Protein 7PN0 (pdb70)

Radius of gyration: 26.35 Å; Cα contacts (8 Å, |Δi|>4): 1397; chains: 2; bounding box: 64×70×64 Å

InterPro domains:
  IPR000836 Phosphoribosyltransferase domain [cd06223] (155-274)
  IPR005946 Ribose-phosphate pyrophosphokinase [PF14572] (207-309)
  IPR005946 Ribose-phosphate pyrophosphokinase [PTHR10210] (5-309)
  IPR005946 Ribose-phosphate pyrophosphokinase [TIGR01251] (6-310)
  IPR029057 Phosphoribosyltransferase-like [G3DSA:3.40.50.2020] (8-302)
  IPR029057 Phosphoribosyltransferase-like [G3DSA:3.40.50.2020] (148-286)
  IPR029057 Phosphoribosyltransferase-like [SSF53271] (4-105)
  IPR029057 Phosphoribosyltransferase-like [SSF53271] (70-301)
  IPR029099 Ribose-phosphate pyrophosphokinase, N-terminal domain [PF13793] (6-121)
  IPR037515 Ribose-phosphate pyrophosphokinase, bacterial-type [MF_00583_B] (5-310)

Foldseek 3Di:
DAEAEEEDPFFVVLSQLLCVLLVHGHFDKDWDQPPVRDIDIGGPDQCACHAYEYEFECAPVRVVRLVSLLQVLLVCVVSHHNAYEYEYAHDPLLVLCDCPDPPDDSVLLVSLVSSVVSPHQEYEYELRQDPCSCVSHPHYYHYHYCLVLVLVVCVVPDDLVFEEEEDADPVQQVSSVLSCQQAVHHYKYFDWADDPVVDIGGPDIGDAQAQGEYEYEEQEDALCPSVQNVLRSSVVSHHNAYEYEHAYDNQDDNNQVSVVVGRHQAYEYEVSGPDDDHPRYHYRYCSNLVSVLSVCVVVVHDNVPSPDNHHD/DAEAEEEDPFFVVLSCLLCVLLVHGHFDKDWDADPVRDIDIGGPDQCACHQYEYEFECAPVRVVRLVRLLQVLLVCVVSHHNAYEYEHAHDPLLVLCDCPDPPDDSVLLVSLVSSVVSPHQEYEYEQRQDPCSCVSHPHYYHYFYCLVLLLVCCLPPHDQPQEEEEELDPVPCPSSVVSCVSSVHHYKYFHWDDPDPQAIGGPDIGDDQAQGAYEYEHAEQANCRSVLVVLVVSVVVHHNAYEYEHAYDNQDDNRLVSCLVGRHQAYEYEVSGPDDDHPRYHYRYCSSLVSVLSVCVVVVHDNVVGGD

Nearest PDB structures (foldseek):
  7pn0-assembly1_A  TM=1.003E+00  e=4.518E-67  Thermus thermophilus
  8dbe-assembly1_A  TM=9.455E-01  e=8.033E-38  Homo sapiens
  8dbo-assembly1_A  TM=9.461E-01  e=2.180E-37  Homo sapiens
  6asv-assembly1_C  TM=9.500E-01  e=1.625E-37  Escherichia coli O157:H7
  7xmu-assembly1_A  TM=9.457E-01  e=1.605E-36  Escherichia coli str. K-12 substr. MG1655

Solvent-accessible surface area: 26020 Å² total; per-residue (Å²): 194,74,16,46,2,10,8,5,105,8,3,130,95,4,0,54,37,0,0,114,62,29,69,55,108,19,18,133,32,37,29,84,113,97,122,101,89,86,28,67,18,110,29,66,118,93,3,157,88,0,5,0,0,0,0,0,0,2,12,86,72,32,104,34,9,22,95,4,0,25,42,1,0,84,30,0,72,70,42,37,10,30,65,0,0,0,0,0,0,9,8,23,55,0,128,38,1,38,69,110,41,58,192,73,58,23,28,0,17,71,1,0,27,64,0,42,123,16,14,5,41,38,2,0,2,1,10,5,70,10,56,18,0,20,1,0,13,130,28,72,8,29,71,8,35,4,52,20,39,6,1,76,9,0,26,101,81,18,70,44,165,44,3,0,0,0,0,8,66,11,57,22,1,142,78,0,4,9,6,4,150,17,5,65,21,70,34,0,5,0,45,27,68,81,82,60,113,110,107,6,131,50,159,40,64,40,40,134,0,144,38,52,1,0,0,10,8,39,9,15,8,27,55,5,23,50,12,18,32,0,0,52,0,0,66,106,24,34,5,122,25,0,18,2,2,0,1,2,2,15,13,48,76,53,0,45,106,89,3,67,189,10,71,1,111,14,0,0,4,3,19,0,3,48,72,92,168,13,139,49,29,109,66,20,73,0,4,77,33,0,4,62,0,0,103,54,15,41,141,72,90,48,23,50,71,31,89,63,149,71,164,100,194,77,19,47,2,10,9,1,100,8,3,137,98,4,0,60,37,0,0,115,62,32,66,56,109,20,22,135,33,43,36,69,119,97,122,103,90,84,27,67,18,106,27,64,123,94,3,155,92,0,4,0,0,0,1,1,0,2,13,84,71,31,104,33,13,20,94,3,0,26,43,1,0,85,32,0,72,70,39,36,12,28,64,0,0,0,0,0,0,8,9,24,55,0,82,36,4,57,82,109,46,73,192,76,59,22,29,0,18,72,2,0,26,64,0,41,122,15,16,5,46,40,2,0,2,1,10,4,59,11,40,17,0,17,0,0,12,135,29,73,8,18,27,2,26,4,53,53,32,4,4,95,13,0,48,112,110,15,94,50,164,63,2,1,0,0,0,6,56,5,56,32,33,120,62,1,43,40,2,5,208,132,26,69,26,72,56,1,13,0,11,25,71,116,100,48,106,54,80,2,136,42,65,17,42,4,20,102,2,113,40,45,3,0,0,3,5,28,6,17,9,19,14,4,1,16,10,23,46,2,0,102,21,0,69,161,38,35,6,137,28,2,22,1,1,0,1,3,2,13,9,46,68,54,0,50,114,55,3,60,183,9,70,1,102,13,0,0,3,4,18,0,2,44,60,87,170,22,137,46,26,108,62,24,73,0,4,77,32,0,4,67,0,0,105,51,13,46,149,68,108,55,14,26,85,70,43,85

Sequence (620 aa):
RPLLIIFSGQQSNRPLAQAIAEALGLPLGKSTTLRFANDNLFVRYEESLREGDVFIVQSFVPPVQDHLMELLMMVDAAKGASAARVTAVIPYFSYARSDKKDAPRISITARLIADLLQTAGADRVLTMTLHSPQVHGFFKIPVDHLSAEPVIANYFATRVDLENAVVVAPDAGDLKRASALARRLGLPLAFIDKERVSDTEVRVRMLVGEVEGKTALIVDDEISTAGSLVEAVEALMQAGAKEVYAAATHGVYVGPALDRIAKSPVKEVAATDTCPPKEGPKLRTLTVAPLFAEAIWRIHRGESVSSLFTLEHHRPLLIFSGQQSNRPLAQAIAEALGLPLGKSTTLRFANDNLFVRYEESLREGDVFIVQSFVPPVQDHLMELLMMVDAAKGASAARVTAVIPYFSYARSDKKDAPRISITARLIADLLQTAGADRVLTMTLHSPQVHGFFKIPVDHLSAEPVIANYFATRVDLENAVVVAPDAGDLKRASALARRLGLPLAFIDKERVSDTEVRVRMLVGEVEGKTALIVDDEISSTAGSLVEAVEALMQAGAKEVYAAATHGVYVGPALDRIAKSPVKEVAATDTCPPKEGPKLRTLTVAPLFAEAIWRIHRGESVSSLFT

Structure (mmCIF, N/CA/C/O backbone):
data_7PN0
#
_entry.id   7PN0
#
_cell.length_a   106.290
_cell.length_b   106.290
_cell.length_c   333.290
_cell.angle_alpha   90.000
_cell.angle_beta   90.000
_cell.angle_gamma   120.000
#
_symmetry.space_group_name_H-M   'H 3 2'
#
loop_
_entity.id
_entity.type
_entity.pdbx_description
1 polymer 'Ribose-phosphate pyrophosphokinase'
2 non-polymer "ADENOSINE-5'-DIPHOSPHATE"
3 non-polymer 'SULFATE ION'
4 water water
#
loop_
_atom_site.group_PDB
_atom_site.id
_atom_site.type_symbol
_atom_site.label_atom_id
_atom_site.label_alt_id
_atom_site.label_comp_id
_atom_site.label_asym_id
_atom_site.label_entity_id
_atom_site.label_seq_id
_atom_site.pdbx_PDB_ins_code
_atom_site.Cartn_x
_atom_site.Cartn_y
_atom_site.Cartn_z
_atom_site.occupancy
_atom_site.B_iso_or_equiv
_atom_site.auth_seq_id
_atom_site.auth_comp_id
_atom_site.auth_asym_id
_atom_site.auth_atom_id
_atom_site.pdbx_PDB_model_num
ATOM 1 N N . ARG A 1 1 ? -50.531 -24.313 -56.030 1.00 35.13 3 ARG A N 1
ATOM 2 C CA . ARG A 1 1 ? -49.886 -23.711 -54.836 1.00 33.09 3 ARG A CA 1
ATOM 3 C C . ARG A 1 1 ? -48.637 -22.969 -55.298 1.00 34.54 3 ARG A C 1
ATOM 4 O O . ARG A 1 1 ? -47.610 -23.590 -55.533 1.00 33.42 3 ARG A O 1
ATOM 12 N N . PRO A 1 2 ? -48.705 -21.633 -55.479 1.00 27.51 4 PRO A N 1
ATOM 13 C CA . PRO A 1 2 ? -47.526 -20.856 -55.826 1.00 27.20 4 PRO A CA 1
ATOM 14 C C . PRO A 1 2 ? -46.433 -20.944 -54.746 1.00 22.39 4 PRO A C 1
ATOM 15 O O . PRO A 1 2 ? -46.730 -20.948 -53.577 1.00 19.19 4 PRO A O 1
ATOM 19 N N . LEU A 1 3 ? -45.184 -20.943 -55.194 1.00 19.94 5 LEU A N 1
ATOM 20 C CA . LEU A 1 3 ? -44.016 -20.857 -54.307 1.00 19.01 5 LEU A CA 1
ATOM 21 C C . LEU A 1 3 ? -43.772 -19.377 -53.971 1.00 17.84 5 LEU A C 1
ATOM 22 O O . LEU A 1 3 ? -43.560 -18.581 -54.872 1.00 15.66 5 LEU A O 1
ATOM 27 N N . LEU A 1 4 ? -43.750 -19.011 -52.703 1.00 16.81 6 LEU A N 1
ATOM 28 C CA . LEU A 1 4 ? -43.647 -17.619 -52.246 1.00 15.76 6 LEU A CA 1
ATOM 29 C C . LEU A 1 4 ? -42.565 -17.523 -51.177 1.00 15.67 6 LEU A C 1
ATOM 30 O O . LEU A 1 4 ? -42.559 -18.324 -50.205 1.00 15.03 6 LEU A O 1
ATOM 35 N N A ILE A 1 5 ? -41.665 -16.559 -51.326 0.50 14.91 7 ILE A N 1
ATOM 36 N N B ILE A 1 5 ? -41.668 -16.555 -51.316 0.50 15.34 7 ILE A N 1
ATOM 37 C CA A ILE A 1 5 ? -40.545 -16.434 -50.369 0.50 15.43 7 ILE A CA 1
ATOM 38 C CA B ILE A 1 5 ? -40.535 -16.425 -50.374 0.50 16.23 7 ILE A CA 1
ATOM 39 C C A ILE A 1 5 ? -40.596 -15.031 -49.780 0.50 15.47 7 ILE A C 1
ATOM 40 C C B ILE A 1 5 ? -40.581 -15.027 -49.780 0.50 15.96 7 ILE A C 1
ATOM 41 O O A ILE A 1 5 ? -40.886 -14.073 -50.533 0.50 14.75 7 ILE A O 1
ATOM 42 O O B ILE A 1 5 ? -40.806 -14.064 -50.543 0.50 15.34 7 ILE A O 1
ATOM 51 N N . PHE A 1 6 ? -40.451 -14.956 -48.455 1.00 15.36 8 PHE A N 1
ATOM 52 C CA . PHE A 1 6 ? -40.411 -13.700 -47.674 1.00 13.64 8 PHE A CA 1
ATOM 53 C C . PHE A 1 6 ? -39.216 -13.712 -46.741 1.00 15.31 8 PHE A C 1
ATOM 54 O O . PHE A 1 6 ? -38.638 -14.779 -46.499 1.00 15.40 8 PHE A O 1
ATOM 62 N N . SER A 1 7 ? -38.903 -12.547 -46.169 1.00 14.82 9 SER A N 1
ATOM 63 C CA . SER A 1 7 ? -37.716 -12.341 -45.313 1.00 14.23 9 SER A CA 1
ATOM 64 C C . SER A 1 7 ? -38.157 -11.539 -44.102 1.00 14.63 9 SER A C 1
ATOM 65 O O . SER A 1 7 ? -38.989 -10.635 -44.253 1.00 14.84 9 SER A O 1
ATOM 68 N N . GLY A 1 8 ? -37.606 -11.868 -42.950 1.00 13.15 10 GLY A N 1
ATOM 69 C CA . GLY A 1 8 ? -37.563 -10.938 -41.820 1.00 14.19 10 GLY A CA 1
ATOM 70 C C . GLY A 1 8 ? -36.420 -9.959 -42.003 1.00 14.55 10 GLY A C 1
ATOM 71 O O . GLY A 1 8 ? -35.912 -9.869 -43.146 1.00 14.07 10 GLY A O 1
ATOM 72 N N A GLN A 1 9 ? -36.030 -9.245 -40.941 0.50 15.48 11 GLN A N 1
ATOM 73 N N B GLN A 1 9 ? -36.020 -9.251 -40.944 0.50 15.12 11 GLN A N 1
ATOM 74 C CA A GLN A 1 9 ? -35.007 -8.158 -41.010 0.50 15.90 11 GLN A CA 1
ATOM 75 C CA B GLN A 1 9 ? -34.999 -8.165 -41.037 0.50 15.27 11 GLN A CA 1
ATOM 76 C C A GLN A 1 9 ? -33.602 -8.737 -40.815 0.50 15.66 11 GLN A C 1
ATOM 77 C C B GLN A 1 9 ? -33.595 -8.741 -40.824 0.50 15.34 11 GLN A C 1
ATOM 78 O O A GLN A 1 9 ? -32.625 -8.034 -41.133 0.50 14.39 11 GLN A O 1
ATOM 79 O O B GLN A 1 9 ? -32.615 -8.044 -41.151 0.50 14.16 11 GLN A O 1
ATOM 90 N N . SER A 1 10 ? -33.480 -9.988 -40.381 1.00 14.82 12 SER A N 1
ATOM 91 C CA . SER A 1 10 ? -32.176 -10.577 -40.001 1.00 14.87 12 SER A CA 1
ATOM 92 C C . SER A 1 10 ? -31.222 -10.680 -41.216 1.00 14.23 12 SER A C 1
ATOM 93 O O . SER A 1 10 ? -30.043 -10.374 -41.032 1.00 15.32 12 SER A O 1
ATOM 96 N N . ASN A 1 11 ? -31.657 -11.206 -42.350 1.00 13.17 13 ASN A N 1
ATOM 97 C CA . ASN A 1 11 ? -30.749 -11.538 -43.475 1.00 14.96 13 ASN A CA 1
ATOM 98 C C . ASN A 1 11 ? -31.468 -11.371 -44.813 1.00 15.34 13 ASN A C 1
ATOM 99 O O . ASN A 1 11 ? -31.607 -12.327 -45.598 1.00 15.68 13 ASN A O 1
ATOM 104 N N . ARG A 1 12 ? -31.965 -10.165 -45.053 1.00 16.53 14 ARG A N 1
ATOM 105 C CA . ARG A 1 12 ? -32.710 -9.869 -46.291 1.00 17.80 14 ARG A CA 1
ATOM 106 C C . ARG A 1 12 ? -31.822 -10.143 -47.510 1.00 16.68 14 ARG A C 1
ATOM 107 O O . ARG A 1 12 ? -32.275 -10.717 -48.476 1.00 16.31 14 ARG A O 1
ATOM 115 N N . PRO A 1 13 ? -30.516 -9.833 -47.492 1.00 17.13 15 PRO A N 1
ATOM 116 C CA . PRO A 1 13 ? -29.650 -10.157 -48.631 1.00 17.35 15 PRO A CA 1
ATOM 117 C C . PRO A 1 13 ? -29.600 -11.654 -48.973 1.00 18.22 15 PRO A C 1
ATOM 118 O O . PRO A 1 13 ? -29.653 -11.996 -50.166 1.00 16.97 15 PRO A O 1
ATOM 122 N N . LEU A 1 14 ? -29.543 -12.542 -47.970 1.00 15.42 16 LEU A N 1
ATOM 123 C CA . LEU A 1 14 ? -29.612 -13.995 -48.237 1.00 14.89 16 LEU A CA 1
ATOM 124 C C . LEU A 1 14 ? -30.984 -14.334 -48.806 1.00 14.10 16 LEU A C 1
ATOM 125 O O . LEU A 1 14 ? -31.031 -15.110 -49.766 1.00 14.91 16 LEU A O 1
ATOM 130 N N . ALA A 1 15 ? -32.062 -13.820 -48.214 1.00 14.44 17 ALA A N 1
ATOM 131 C CA . ALA A 1 15 ? -33.443 -14.124 -48.674 1.00 15.33 17 ALA A CA 1
ATOM 132 C C . ALA A 1 15 ? -33.579 -13.689 -50.138 1.00 16.90 17 ALA A C 1
ATOM 133 O O . ALA A 1 15 ? -34.146 -14.430 -50.949 1.00 16.86 17 ALA A O 1
ATOM 135 N N . GLN A 1 16 ? -33.069 -12.506 -50.438 1.00 17.84 18 GLN A N 1
ATOM 136 C CA . GLN A 1 16 ? -33.122 -11.921 -51.795 1.00 20.31 18 GLN A CA 1
ATOM 137 C C . GLN A 1 16 ? -32.342 -12.816 -52.756 1.00 19.34 18 GLN A C 1
ATOM 138 O O . GLN A 1 16 ? -32.854 -13.090 -53.848 1.00 17.06 18 GLN A O 1
ATOM 144 N N . ALA A 1 17 ? -31.179 -13.316 -52.347 1.00 18.64 19 ALA A N 1
ATOM 145 C CA . ALA A 1 17 ? -30.327 -14.148 -53.226 1.00 20.85 19 ALA A CA 1
ATOM 146 C C . ALA A 1 17 ? -31.012 -15.510 -53.461 1.00 19.53 19 ALA A C 1
ATOM 147 O O . ALA A 1 17 ? -30.967 -16.046 -54.576 1.00 18.84 19 ALA A O 1
ATOM 149 N N . ILE A 1 18 ? -31.637 -16.062 -52.423 1.00 19.17 20 ILE A N 1
ATOM 150 C CA . ILE A 1 18 ? -32.430 -17.310 -52.549 1.00 16.74 20 ILE A CA 1
ATOM 151 C C . ILE A 1 18 ? -33.555 -17.098 -53.576 1.00 16.21 20 ILE A C 1
ATOM 152 O O . ILE A 1 18 ? -33.676 -17.948 -54.482 1.00 18.36 20 ILE A O 1
ATOM 157 N N . ALA A 1 19 ? -34.387 -16.059 -53.434 1.00 16.05 21 ALA A N 1
ATOM 158 C CA . ALA A 1 19 ? -35.498 -15.776 -54.373 1.00 16.33 21 ALA A CA 1
ATOM 159 C C . ALA A 1 19 ? -34.956 -15.668 -55.814 1.00 19.23 21 ALA A C 1
ATOM 160 O O . ALA A 1 19 ? -35.540 -16.251 -56.733 1.00 17.44 21 ALA A O 1
ATOM 162 N N . GLU A 1 20 ? -33.890 -14.890 -55.986 1.00 22.40 22 GLU A N 1
ATOM 163 C CA . GLU A 1 20 ? -33.271 -14.637 -57.313 1.00 24.31 22 GLU A CA 1
ATOM 164 C C . GLU A 1 20 ? -32.809 -15.966 -57.911 1.00 21.82 22 GLU A C 1
ATOM 165 O O . GLU A 1 20 ? -33.152 -16.195 -59.082 1.00 19.90 22 GL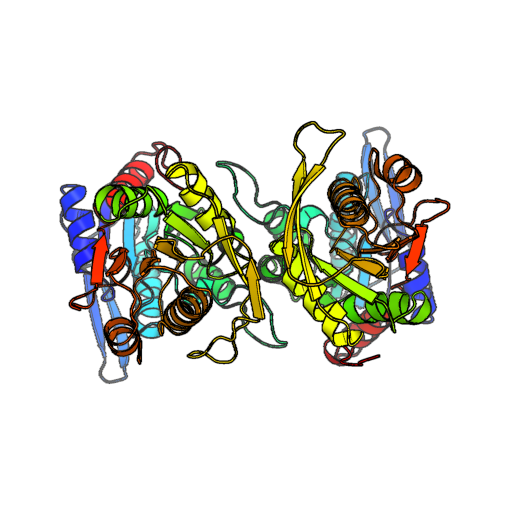U A O 1
ATOM 171 N N . ALA A 1 21 ? -32.200 -16.858 -57.116 1.00 20.31 23 ALA A N 1
ATOM 172 C CA . ALA A 1 21 ? -31.713 -18.176 -57.554 1.00 19.84 23 ALA A CA 1
ATOM 173 C C . ALA A 1 21 ? -32.918 -19.038 -57.942 1.00 23.44 23 ALA A C 1
ATOM 174 O O . ALA A 1 21 ? -32.745 -19.872 -58.815 1.00 21.24 23 ALA A O 1
ATOM 176 N N . LEU A 1 22 ? -34.114 -18.791 -57.384 1.00 22.47 24 LEU A N 1
ATOM 177 C CA . LEU A 1 22 ? -35.355 -19.540 -57.772 1.00 22.15 24 LEU A CA 1
ATOM 178 C C . LEU A 1 22 ? -35.995 -18.876 -59.008 1.00 23.95 24 LEU A C 1
ATOM 179 O O . LEU A 1 22 ? -36.984 -19.383 -59.462 1.00 23.27 24 LEU A O 1
ATOM 184 N N . GLY A 1 23 ? -35.515 -17.712 -59.458 1.00 23.55 25 GLY A N 1
ATOM 185 C CA . GLY A 1 23 ? -36.129 -16.925 -60.543 1.00 25.11 25 GLY A CA 1
ATOM 186 C C . GLY A 1 23 ? -37.414 -16.256 -60.087 1.00 26.30 25 GLY A C 1
ATOM 187 O O . GLY A 1 23 ? -38.302 -16.025 -60.938 1.00 26.14 25 GLY A O 1
ATOM 188 N N . LEU A 1 24 ? -37.512 -15.927 -58.796 1.00 21.87 26 LEU A N 1
ATOM 189 C CA . LEU A 1 24 ? -38.758 -15.408 -58.172 1.00 22.13 26 LEU A CA 1
ATOM 190 C C . LEU A 1 24 ? -38.451 -14.081 -57.517 1.00 21.53 26 LEU A C 1
ATOM 191 O O . LEU A 1 24 ? -37.329 -13.832 -57.127 1.00 21.34 26 LEU A O 1
ATOM 196 N N . PRO A 1 25 ? -39.428 -13.177 -57.374 1.00 20.74 27 PRO A N 1
ATOM 197 C CA . PRO A 1 25 ? -39.198 -11.960 -56.618 1.00 23.11 27 PRO A CA 1
ATOM 198 C C . PRO A 1 25 ? -39.235 -12.305 -55.122 1.00 21.07 27 PRO A C 1
ATOM 199 O O . PRO A 1 25 ? -39.799 -13.321 -54.750 1.00 21.35 27 PRO A O 1
ATOM 203 N N . LEU A 1 26 ? -38.580 -11.511 -54.293 1.00 19.77 28 LEU A N 1
ATOM 204 C CA . LEU A 1 26 ? -38.768 -11.590 -52.827 1.00 19.12 28 LEU A CA 1
ATOM 205 C C . LEU A 1 26 ? -40.133 -11.004 -52.493 1.00 18.41 28 LEU A C 1
ATOM 206 O O . LEU A 1 26 ? -40.421 -9.828 -52.876 1.00 17.10 28 LEU A O 1
ATOM 211 N N . GLY A 1 27 ? -41.004 -11.806 -51.893 1.00 17.35 29 GLY A N 1
ATOM 212 C CA . GLY A 1 27 ? -42.342 -11.357 -51.498 1.00 18.69 29 GLY A CA 1
ATOM 213 C C . GLY A 1 27 ? -42.294 -10.077 -50.685 1.00 18.78 29 GLY A C 1
ATOM 214 O O . GLY A 1 27 ? -41.318 -9.859 -49.968 1.00 19.16 29 GLY A O 1
ATOM 215 N N . LYS A 1 28 ? -43.322 -9.233 -50.791 1.00 18.75 30 LYS A N 1
ATOM 216 C CA . LYS A 1 28 ? -43.371 -7.926 -50.102 1.00 20.87 30 LYS A CA 1
ATOM 217 C C . LYS A 1 28 ? -43.997 -8.116 -48.717 1.00 18.08 30 LYS A C 1
ATOM 218 O O . LYS A 1 28 ? -45.184 -8.531 -48.617 1.00 18.45 30 LYS A O 1
ATOM 224 N N . SER A 1 29 ? -43.242 -7.831 -47.670 1.00 18.71 31 SER A N 1
ATOM 225 C CA . SER A 1 29 ? -43.806 -7.798 -46.295 1.00 18.10 31 SER A CA 1
ATOM 226 C C . SER A 1 29 ? -43.181 -6.651 -45.531 1.00 20.62 31 SER A C 1
ATOM 227 O O . SER A 1 29 ? -41.987 -6.377 -45.777 1.00 19.47 31 SER A O 1
ATOM 230 N N . THR A 1 30 ? -43.938 -6.024 -44.636 1.00 17.34 32 THR A N 1
ATOM 231 C CA . THR A 1 30 ? -43.349 -4.951 -43.805 1.00 21.18 32 THR A CA 1
ATOM 232 C C . THR A 1 30 ? -43.357 -5.366 -42.346 1.00 19.53 32 THR A C 1
ATOM 233 O O . THR A 1 30 ? -44.319 -6.049 -41.871 1.00 17.40 32 THR A O 1
ATOM 237 N N . THR A 1 31 ? -42.258 -5.013 -41.701 1.00 17.18 33 THR A N 1
ATOM 238 C CA . THR A 1 31 ? -42.114 -5.114 -40.251 1.00 18.22 33 THR A CA 1
ATOM 239 C C . THR A 1 31 ? -41.828 -3.704 -39.723 1.00 19.46 33 THR A C 1
ATOM 240 O O . THR A 1 31 ? -40.911 -3.047 -40.265 1.00 21.09 33 THR A O 1
ATOM 244 N N . LEU A 1 32 ? -42.653 -3.253 -38.798 1.00 22.41 3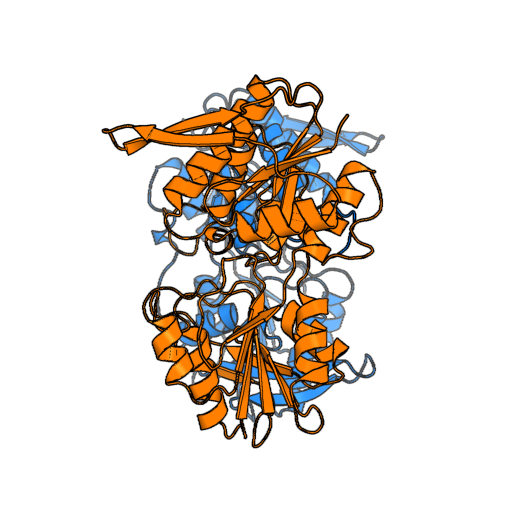4 LEU A N 1
ATOM 245 C CA . LEU A 1 32 ? -42.578 -1.934 -38.109 1.00 22.00 34 LEU A CA 1
ATOM 246 C C . LEU A 1 32 ? -42.259 -2.250 -36.654 1.00 20.75 34 LEU A C 1
ATOM 247 O O . LEU A 1 32 ? -42.744 -3.268 -36.127 1.00 18.43 34 LEU A O 1
ATOM 252 N N . ARG A 1 33 ? -41.613 -1.303 -35.985 1.00 20.13 35 ARG A N 1
ATOM 253 C CA . ARG A 1 33 ? -41.469 -1.276 -34.536 1.00 20.16 35 ARG A CA 1
ATOM 254 C C . ARG A 1 33 ? -42.166 0.008 -34.076 1.00 19.39 35 ARG A C 1
ATOM 255 O O . ARG A 1 33 ? -41.747 1.086 -34.486 1.00 18.25 35 ARG A O 1
ATOM 263 N N . PHE A 1 34 ? -43.206 -0.089 -33.268 1.00 17.97 36 PHE A N 1
ATOM 264 C CA . PHE A 1 34 ? -43.909 1.096 -32.699 1.00 18.17 36 PHE A CA 1
ATOM 265 C C . PHE A 1 34 ? -42.979 1.737 -31.663 1.00 17.70 36 PHE A C 1
ATOM 266 O O . PHE A 1 34 ? -41.926 1.142 -31.315 1.00 17.88 36 PHE A O 1
ATOM 274 N N . ALA A 1 35 ? -43.317 2.937 -31.192 1.00 17.41 37 ALA A N 1
ATOM 275 C CA . ALA A 1 35 ? -42.490 3.690 -30.226 1.00 17.74 37 ALA A CA 1
ATOM 276 C C . ALA A 1 35 ? -42.333 2.854 -28.947 1.00 17.58 37 ALA A C 1
ATOM 277 O O . ALA A 1 35 ? -41.335 3.024 -28.252 1.00 15.84 37 ALA A O 1
ATOM 279 N N . ASN A 1 36 ? -43.318 2.009 -28.623 1.00 14.63 38 ASN A N 1
ATOM 280 C CA . ASN A 1 36 ? -43.328 1.162 -27.403 1.00 14.99 38 ASN A CA 1
ATOM 281 C C . ASN A 1 36 ? -42.507 -0.129 -27.600 1.00 15.27 38 ASN A C 1
ATOM 282 O O . ASN A 1 36 ? -42.617 -1.018 -26.740 1.00 13.93 38 ASN A O 1
ATOM 287 N N . ASP A 1 37 ? -41.784 -0.260 -28.717 1.00 16.39 39 ASP A N 1
ATOM 288 C CA . ASP A 1 37 ? -40.860 -1.384 -29.045 1.00 15.91 39 ASP A CA 1
ATOM 289 C C . ASP A 1 37 ? -41.659 -2.651 -29.377 1.00 14.02 39 ASP A C 1
ATOM 290 O O . ASP A 1 37 ? -41.047 -3.723 -29.396 1.00 14.97 39 ASP A O 1
ATOM 295 N N . ASN A 1 38 ? -42.967 -2.548 -29.563 1.00 13.22 40 ASN A N 1
ATOM 296 C CA . ASN A 1 38 ? -43.786 -3.675 -30.045 1.00 13.22 40 ASN A CA 1
ATOM 297 C C . ASN A 1 38 ? -43.607 -3.783 -31.548 1.00 14.52 40 ASN A C 1
ATOM 298 O O . ASN A 1 38 ? -43.514 -2.735 -32.259 1.00 14.68 40 ASN A O 1
ATOM 303 N N . LEU A 1 39 ? -43.691 -5.007 -32.037 1.00 13.51 41 LEU A N 1
ATOM 304 C CA . LEU A 1 39 ? -43.535 -5.318 -33.465 1.00 14.58 41 LEU A CA 1
ATOM 305 C C . LEU A 1 39 ? -44.907 -5.442 -34.139 1.00 13.19 41 LEU A C 1
ATOM 306 O O . LEU A 1 39 ? -45.934 -5.678 -33.458 1.00 14.00 41 LEU A O 1
ATOM 311 N N . PHE A 1 40 ? -44.863 -5.264 -35.438 1.00 13.38 42 PHE A N 1
ATOM 312 C CA . PHE A 1 40 ? -46.019 -5.342 -36.358 1.00 14.19 42 PHE A CA 1
ATOM 313 C C . PHE A 1 40 ? -45.526 -5.907 -37.678 1.00 13.82 42 PHE A C 1
ATOM 314 O O . PHE A 1 40 ? -44.563 -5.372 -38.250 1.00 15.82 42 PHE A O 1
ATOM 322 N N . VAL A 1 41 ? -46.189 -6.944 -38.188 1.00 13.58 43 VAL A N 1
ATOM 323 C CA . VAL A 1 41 ? -45.850 -7.527 -39.513 1.00 13.14 43 VAL A CA 1
ATOM 324 C C . VAL A 1 41 ? -47.086 -7.421 -40.406 1.00 13.49 43 VAL A C 1
ATOM 325 O O . VAL A 1 41 ? -48.226 -7.451 -39.890 1.00 13.43 43 VAL A O 1
ATOM 329 N N . ARG A 1 42 ? -46.883 -7.326 -41.713 1.00 14.72 44 ARG A N 1
ATOM 330 C CA . ARG A 1 42 ? -47.993 -7.295 -42.681 1.00 15.72 44 ARG A CA 1
ATOM 331 C C . ARG A 1 42 ? -47.492 -7.775 -44.046 1.00 14.90 44 ARG A C 1
ATOM 332 O O . ARG A 1 42 ? -46.534 -7.235 -44.546 1.00 15.96 44 ARG A O 1
ATOM 340 N N . TYR A 1 43 ? -48.204 -8.715 -44.664 1.00 14.46 45 TYR A N 1
ATOM 341 C CA . TYR A 1 43 ? -47.949 -9.135 -46.062 1.00 14.58 45 TYR A CA 1
ATOM 342 C C . TYR A 1 43 ? -48.752 -8.203 -46.967 1.00 14.67 45 TYR A C 1
ATOM 343 O O . TYR A 1 43 ? -49.964 -8.011 -46.766 1.00 14.10 45 TYR A O 1
ATOM 352 N N . GLU A 1 44 ? -48.059 -7.585 -47.896 1.00 16.77 46 GLU A N 1
ATOM 353 C CA . GLU A 1 44 ? -48.647 -6.500 -48.726 1.00 18.85 46 GLU A CA 1
ATOM 354 C C . GLU A 1 44 ? -49.573 -7.089 -49.778 1.00 20.27 46 GLU A C 1
ATOM 355 O O . GLU A 1 44 ? -50.511 -6.344 -50.214 1.00 22.74 46 GLU A O 1
ATOM 361 N N . GLU A 1 45 ? -49.353 -8.345 -50.162 1.00 19.25 47 GLU A N 1
ATOM 362 C CA . GLU A 1 45 ? -50.200 -9.017 -51.182 1.00 21.73 47 GLU A CA 1
ATOM 363 C C . GLU A 1 45 ? -50.651 -10.393 -50.695 1.00 20.56 47 GLU A C 1
ATOM 364 O O . GLU A 1 45 ? -50.094 -10.918 -49.724 1.00 15.14 47 GLU A O 1
ATOM 370 N N . SER A 1 46 ? -51.648 -10.951 -51.377 1.00 19.71 48 SER A N 1
ATOM 371 C CA . SER A 1 46 ? -52.232 -12.272 -51.005 1.00 17.49 48 SER A CA 1
ATOM 372 C C . SER A 1 46 ? -51.142 -13.332 -51.072 1.00 18.54 48 SER A C 1
ATOM 373 O O . SER A 1 46 ? -50.330 -13.273 -51.970 1.00 16.25 48 SER A O 1
ATOM 376 N N . LEU A 1 47 ? -51.098 -14.239 -50.091 1.00 17.61 49 LEU A N 1
ATOM 377 C CA . LEU A 1 47 ? -50.287 -15.481 -50.203 1.00 17.35 49 LEU A CA 1
ATOM 378 C C . LEU A 1 47 ? -51.206 -16.689 -50.029 1.00 15.37 49 LEU A C 1
ATOM 379 O O . LEU A 1 47 ? -50.724 -17.770 -49.673 1.00 17.65 49 LEU A O 1
ATOM 384 N N . ARG A 1 48 ? -52.517 -16.488 -50.244 1.00 14.14 50 ARG A N 1
ATOM 385 C CA . ARG A 1 48 ? -53.565 -17.517 -50.075 1.00 14.20 50 ARG A CA 1
ATOM 386 C C . ARG A 1 48 ? -53.218 -18.768 -50.887 1.00 15.05 50 ARG A C 1
ATOM 387 O O . ARG A 1 48 ? -52.903 -18.637 -52.087 1.00 14.69 50 ARG A O 1
ATOM 395 N N . GLU A 1 49 ? -53.256 -19.937 -50.238 1.00 15.30 51 GLU A N 1
ATOM 396 C CA . GLU A 1 49 ? -52.960 -21.282 -50.800 1.00 15.56 51 GLU A CA 1
ATOM 397 C C . GLU A 1 49 ? -51.536 -21.307 -51.349 1.00 16.54 51 GLU A C 1
ATOM 398 O O . GLU A 1 49 ? -51.214 -22.223 -52.149 1.00 15.87 51 GLU A O 1
ATOM 404 N N . GLY A 1 50 ? -50.679 -20.442 -50.799 1.00 16.37 52 GLY A N 1
ATOM 405 C CA . GLY A 1 50 ? -49.251 -20.392 -51.170 1.00 16.20 52 GLY A CA 1
ATOM 406 C C . GLY A 1 50 ? -48.442 -21.408 -50.401 1.00 14.80 52 GLY A C 1
ATOM 407 O O . GLY A 1 50 ? -48.870 -21.809 -49.307 1.00 13.72 52 GLY A O 1
ATOM 408 N N . ASP A 1 51 ? -47.325 -21.842 -50.991 1.00 13.83 53 ASP A N 1
ATOM 409 C CA . ASP A 1 51 ? -46.261 -22.606 -50.316 1.00 14.02 53 ASP A CA 1
ATOM 410 C C . ASP A 1 51 ? -45.235 -21.582 -49.884 1.00 13.97 53 ASP A C 1
ATOM 411 O O . ASP A 1 51 ? -44.464 -21.063 -50.762 1.00 14.75 53 ASP A O 1
ATOM 416 N N . VAL A 1 52 ? -45.355 -21.159 -48.633 1.00 13.27 54 VAL A N 1
ATOM 417 C CA . VAL A 1 52 ? -44.656 -19.949 -48.184 1.00 13.72 54 VAL A CA 1
ATOM 418 C C . VAL A 1 52 ? -43.460 -20.337 -47.332 1.00 13.34 54 VAL A C 1
ATOM 419 O O . VAL A 1 52 ? -43.541 -21.232 -46.466 1.00 15.20 54 VAL A O 1
ATOM 423 N N . PHE A 1 53 ? -42.350 -19.687 -47.627 1.00 14.00 55 PHE A N 1
ATOM 424 C CA . PHE A 1 53 ? -41.024 -19.906 -47.023 1.00 13.24 55 PHE A CA 1
ATOM 425 C C . PHE A 1 53 ? -40.581 -18.570 -46.437 1.00 14.12 55 PHE A C 1
ATOM 426 O O . PHE A 1 53 ? -40.476 -17.515 -47.145 1.00 14.83 55 PHE A O 1
ATOM 434 N N . ILE A 1 54 ? -40.276 -18.570 -45.157 1.00 13.38 56 ILE A N 1
ATOM 435 C CA . ILE A 1 54 ? -39.955 -17.283 -44.485 1.00 12.29 56 ILE A CA 1
ATOM 436 C C . ILE A 1 54 ? -38.544 -17.430 -43.987 1.00 12.66 56 ILE A C 1
ATOM 437 O O . ILE A 1 54 ? -38.310 -18.344 -43.190 1.00 11.45 56 ILE A O 1
ATOM 442 N N . VAL A 1 55 ? -37.654 -16.555 -44.440 1.00 12.44 57 VAL A N 1
ATOM 443 C CA . VAL A 1 55 ? -36.213 -16.606 -44.059 1.00 12.95 57 VAL A CA 1
ATOM 444 C C . VAL A 1 55 ? -35.941 -15.722 -42.830 1.00 12.83 57 VAL A C 1
ATOM 445 O O . VAL A 1 55 ? -36.127 -14.481 -42.852 1.00 11.67 57 VAL A O 1
ATOM 449 N N . GLN A 1 56 ? -35.329 -16.305 -41.816 1.00 12.60 58 GLN A N 1
ATOM 450 C CA . GLN A 1 56 ? -34.860 -15.528 -40.630 1.00 12.25 58 GLN A CA 1
ATOM 451 C C . GLN A 1 56 ? -33.736 -16.282 -39.946 1.00 12.72 58 GLN A C 1
ATOM 452 O O . GLN A 1 56 ? -33.936 -17.459 -39.612 1.00 11.87 58 GLN A O 1
ATOM 458 N N . SER A 1 57 ? -32.582 -15.624 -39.749 1.00 12.93 59 SER A N 1
ATOM 459 C CA . SER A 1 57 ? -31.465 -16.164 -38.938 1.00 13.22 59 SER A CA 1
ATOM 460 C C . SER A 1 57 ? -31.515 -15.531 -37.552 1.00 13.87 59 SER A C 1
ATOM 461 O O . SER A 1 57 ? -31.998 -14.383 -37.409 1.00 13.86 59 SER A O 1
ATOM 464 N N . PHE A 1 58 ? -31.014 -16.261 -36.550 1.00 14.18 60 PHE A N 1
ATOM 465 C CA . PHE A 1 58 ? -31.005 -15.841 -35.135 1.00 14.28 60 PHE A CA 1
ATOM 466 C C . PHE A 1 58 ? -29.735 -15.038 -34.871 1.00 13.51 60 PHE A C 1
ATOM 467 O O . PHE A 1 58 ? -28.834 -15.525 -34.194 1.00 15.58 60 PHE A O 1
ATOM 475 N N . VAL A 1 59 ? -29.691 -13.823 -35.412 1.00 13.97 61 VAL A N 1
ATOM 476 C CA . VAL A 1 59 ? -28.570 -12.854 -35.253 1.00 14.04 61 VAL A CA 1
ATOM 477 C C . VAL A 1 59 ? -29.089 -11.615 -34.530 1.00 14.96 61 VAL A C 1
ATOM 478 O O . VAL A 1 59 ? -30.307 -11.370 -34.454 1.00 14.45 61 VAL A O 1
ATOM 482 N N . PRO A 1 60 ? -28.188 -10.807 -33.925 1.00 15.33 62 PRO A N 1
ATOM 483 C CA . PRO A 1 60 ? -28.642 -9.671 -33.122 1.00 17.21 62 PRO A CA 1
ATOM 484 C C . PRO A 1 60 ? -29.381 -8.672 -33.996 1.00 17.78 62 PRO A C 1
ATOM 485 O O . PRO A 1 60 ? -28.936 -8.437 -35.097 1.00 16.50 62 PRO A O 1
ATOM 489 N N . PRO A 1 61 ? -30.505 -8.060 -33.538 1.00 18.00 63 PRO A N 1
ATOM 490 C CA . PRO A 1 61 ? -31.156 -8.380 -32.243 1.00 18.01 63 PRO A CA 1
ATOM 491 C C . PRO A 1 61 ? -31.976 -9.688 -32.280 1.00 15.31 63 PRO A C 1
ATOM 492 O O . PRO A 1 61 ? -32.926 -9.806 -33.033 1.00 14.97 63 PRO A O 1
ATOM 496 N N . VAL A 1 62 ? -31.547 -10.679 -31.515 1.00 14.24 64 VAL A N 1
ATOM 497 C CA . VAL A 1 62 ? -32.041 -12.072 -31.659 1.00 14.35 64 VAL A CA 1
ATOM 498 C C . VAL A 1 62 ? -33.522 -12.176 -31.271 1.00 12.58 64 VAL A C 1
ATOM 499 O O . VAL A 1 62 ? -34.299 -12.764 -32.047 1.00 13.68 64 VAL A O 1
ATOM 503 N N . GLN A 1 63 ? -33.941 -11.570 -30.188 1.00 11.73 65 GLN A N 1
ATOM 504 C CA . GLN A 1 63 ? -35.324 -11.793 -29.710 1.00 12.77 65 GLN A CA 1
ATOM 505 C C . GLN A 1 63 ? -36.295 -11.057 -30.623 1.00 12.63 65 GLN A C 1
ATOM 506 O O . GLN A 1 63 ? -37.392 -11.556 -30.846 1.00 12.73 65 GLN A O 1
ATOM 512 N N . ASP A 1 64 ? -35.921 -9.909 -31.160 1.00 12.76 66 ASP A N 1
ATOM 513 C CA . ASP A 1 64 ? -36.769 -9.225 -32.151 1.00 12.48 66 ASP A CA 1
ATOM 514 C C . ASP A 1 64 ? -36.862 -10.112 -33.387 1.00 12.34 66 ASP A C 1
ATOM 515 O O . ASP A 1 64 ? -37.938 -10.196 -33.974 1.00 12.28 66 ASP A O 1
ATOM 520 N N . HIS A 1 65 ? -35.778 -10.788 -33.782 1.00 12.55 67 HIS A N 1
ATOM 521 C CA . HIS A 1 65 ? -35.820 -11.628 -34.997 1.00 13.30 67 HIS A CA 1
ATOM 522 C C . HIS A 1 65 ? -36.659 -12.891 -34.732 1.00 12.66 67 HIS A C 1
ATOM 523 O O . HIS A 1 65 ? -37.384 -13.319 -35.634 1.00 10.93 67 HIS A O 1
ATOM 530 N N . LEU A 1 66 ? -36.539 -13.487 -33.543 1.00 12.84 68 LEU A N 1
ATOM 531 C CA . LEU A 1 66 ? -37.383 -14.646 -33.136 1.00 12.72 68 LEU A CA 1
ATOM 532 C C . LEU A 1 66 ? -38.856 -14.225 -33.186 1.00 12.68 68 LEU A C 1
ATOM 533 O O . LEU A 1 66 ? -39.650 -14.930 -33.801 1.00 11.06 68 LEU A O 1
ATOM 538 N N . MET A 1 67 ? -39.210 -13.110 -32.550 1.00 11.52 69 MET A N 1
ATOM 539 C CA . MET A 1 67 ? -40.631 -12.677 -32.495 1.00 12.80 69 MET A CA 1
ATOM 540 C C . MET A 1 67 ? -41.115 -12.339 -33.911 1.00 12.66 69 MET A C 1
ATOM 541 O O . MET A 1 67 ? -42.233 -12.712 -34.269 1.00 12.09 69 MET A O 1
ATOM 546 N N . GLU A 1 68 ? -40.319 -11.605 -34.704 1.00 13.01 70 GLU A N 1
ATOM 547 C CA . GLU A 1 68 ? -40.694 -11.296 -36.108 1.00 12.93 70 GLU A CA 1
ATOM 548 C C . GLU A 1 68 ? -41.012 -12.601 -36.841 1.00 12.06 70 GLU A C 1
ATOM 549 O O . GLU A 1 68 ? -42.008 -12.638 -37.607 1.00 11.87 70 GLU A O 1
ATOM 555 N N . LEU A 1 69 ? -40.165 -13.627 -36.717 1.00 12.45 71 LEU A N 1
ATOM 556 C CA . LEU A 1 69 ? -40.392 -14.933 -37.384 1.00 12.07 71 LEU A CA 1
ATOM 557 C C . LEU A 1 69 ? -41.715 -15.536 -36.881 1.00 12.18 71 LEU A C 1
ATOM 558 O O . LEU A 1 69 ? -42.528 -15.986 -37.756 1.00 12.74 71 LEU A O 1
ATOM 563 N N . LEU A 1 70 ? -41.911 -15.637 -35.561 1.00 12.43 72 LEU A N 1
ATOM 564 C CA . LEU A 1 70 ? -43.165 -16.201 -34.976 1.00 12.28 72 LEU A CA 1
ATOM 565 C C . LEU A 1 70 ? -44.376 -15.445 -35.556 1.00 12.74 72 LEU A C 1
ATOM 566 O O . LEU A 1 70 ? -45.364 -16.087 -36.011 1.00 11.59 72 LEU A O 1
ATOM 571 N N . MET A 1 71 ? -44.319 -14.105 -35.564 1.00 12.54 73 MET A N 1
ATOM 572 C CA . MET A 1 71 ? -45.434 -13.259 -36.069 1.00 11.66 73 MET A CA 1
ATOM 573 C C . MET A 1 71 ? -45.624 -13.432 -37.597 1.00 11.64 73 MET A C 1
ATOM 574 O O . MET A 1 71 ? -46.765 -13.510 -38.043 1.00 11.27 73 MET A O 1
ATOM 579 N N . MET A 1 72 ? -44.555 -13.575 -38.390 1.00 11.41 74 MET A N 1
ATOM 580 C CA . MET A 1 72 ? -44.699 -13.786 -39.864 1.00 11.84 74 MET A CA 1
ATOM 581 C C . MET A 1 72 ? -45.279 -15.170 -40.155 1.00 11.63 74 MET A C 1
ATOM 582 O O . MET A 1 72 ? -46.111 -15.294 -41.041 1.00 12.67 74 MET A O 1
ATOM 587 N N . VAL A 1 73 ? -44.910 -16.185 -39.372 1.00 11.98 75 VAL A N 1
ATOM 588 C CA . VAL A 1 73 ? -45.475 -17.548 -39.518 1.00 12.37 75 VAL A CA 1
ATOM 589 C C . VAL A 1 73 ? -46.954 -17.505 -39.152 1.00 12.19 75 VAL A C 1
ATOM 590 O O . VAL A 1 73 ? -47.838 -18.001 -39.970 1.00 11.40 75 VAL A O 1
ATOM 594 N N . ASP A 1 74 ? -47.248 -16.900 -38.009 1.00 12.36 76 ASP A N 1
ATOM 595 C CA . ASP A 1 74 ? -48.647 -16.712 -37.536 1.00 12.69 76 ASP A CA 1
ATOM 596 C C . ASP A 1 74 ? -49.532 -16.013 -38.593 1.00 13.12 76 ASP A C 1
ATOM 597 O O . ASP A 1 74 ? -50.661 -16.486 -38.900 1.00 11.48 76 ASP A O 1
ATOM 602 N N . ALA A 1 75 ? -49.058 -14.873 -39.075 1.00 13.35 77 ALA A N 1
ATOM 603 C CA . ALA A 1 75 ? -49.770 -13.997 -40.024 1.00 12.84 77 ALA A CA 1
ATOM 604 C C . ALA A 1 75 ? -49.948 -14.763 -41.338 1.00 12.62 77 ALA A C 1
ATOM 605 O O . ALA A 1 75 ? -51.039 -14.661 -41.939 1.00 12.95 77 ALA A O 1
ATOM 607 N N . ALA A 1 76 ? -48.955 -15.562 -41.756 1.00 12.54 78 ALA A N 1
ATOM 608 C CA . ALA A 1 76 ? -49.036 -16.360 -43.002 1.00 12.16 78 ALA A CA 1
ATOM 609 C C . ALA A 1 76 ? -50.151 -17.377 -42.854 1.00 12.78 78 ALA A C 1
ATOM 610 O O . ALA A 1 76 ? -50.952 -17.493 -43.830 1.00 12.86 78 ALA A O 1
ATOM 612 N N . LYS A 1 77 ? -50.233 -18.091 -41.724 1.00 12.66 79 LYS A N 1
ATOM 613 C CA . LYS A 1 77 ? -51.334 -19.077 -41.532 1.00 13.71 79 LYS A CA 1
ATOM 614 C C . LYS A 1 77 ? -52.665 -18.319 -41.496 1.00 13.54 79 LYS A C 1
ATOM 615 O O . LYS A 1 77 ? -53.646 -18.815 -42.111 1.00 12.46 79 LYS A O 1
ATOM 621 N N . GLY A 1 78 ? -52.696 -17.169 -40.820 1.00 14.25 80 GLY A N 1
ATOM 622 C CA . GLY A 1 78 ? -53.902 -16.328 -40.658 1.00 14.97 80 GLY A CA 1
ATOM 623 C C . GLY A 1 78 ? -54.387 -15.769 -42.000 1.00 14.37 80 GLY A C 1
ATOM 624 O O . GLY A 1 78 ? -55.600 -15.449 -42.133 1.00 15.37 80 GLY A O 1
ATOM 625 N N . ALA A 1 79 ? -53.465 -15.618 -42.963 1.00 14.38 81 ALA A N 1
ATOM 626 C CA . ALA A 1 79 ? -53.751 -15.126 -44.318 1.00 15.66 81 ALA A CA 1
ATOM 627 C C . ALA A 1 79 ? -53.932 -16.324 -45.253 1.00 13.97 81 ALA A C 1
ATOM 628 O O . ALA A 1 79 ? -53.815 -16.145 -46.435 1.00 14.69 81 ALA A O 1
ATOM 630 N N . SER A 1 80 ? -54.109 -17.542 -44.710 1.00 14.35 82 SER A N 1
ATOM 631 C CA . SER A 1 80 ? -54.579 -18.718 -45.488 1.00 13.39 82 SER A CA 1
ATOM 632 C C . SER A 1 80 ? -53.514 -19.228 -46.472 1.00 13.36 82 SER A C 1
ATOM 633 O O . SER A 1 80 ? -53.867 -19.794 -47.491 1.00 12.35 82 SER A O 1
ATOM 636 N N . ALA A 1 81 ? -52.243 -19.143 -46.110 1.00 13.74 83 ALA A N 1
ATOM 637 C CA . ALA A 1 81 ? -51.171 -19.936 -46.726 1.00 13.26 83 ALA A CA 1
ATOM 638 C C . ALA A 1 81 ? -51.541 -21.429 -46.698 1.00 14.38 83 ALA A C 1
ATOM 639 O O . ALA A 1 81 ? -52.114 -21.860 -45.723 1.00 14.04 83 ALA A O 1
ATOM 641 N N . ALA A 1 82 ? -51.164 -22.196 -47.718 1.00 14.35 84 ALA A N 1
ATOM 642 C CA . ALA A 1 82 ? -51.384 -23.668 -47.758 1.00 15.49 84 ALA A CA 1
ATOM 643 C C . ALA A 1 82 ? -50.378 -24.318 -46.821 1.00 15.42 84 ALA A C 1
ATOM 644 O O . ALA A 1 82 ? -50.706 -25.309 -46.159 1.00 14.83 84 ALA A O 1
ATOM 646 N N . ARG A 1 83 ? -49.144 -23.825 -46.855 1.00 14.26 85 ARG A N 1
ATOM 647 C CA . ARG A 1 83 ? -48.036 -24.445 -46.108 1.00 14.57 85 ARG A CA 1
ATOM 648 C C . ARG A 1 83 ? -47.102 -23.314 -45.729 1.00 13.77 85 ARG A C 1
ATOM 649 O O . ARG A 1 83 ? -46.892 -22.387 -46.572 1.00 12.80 85 ARG A O 1
ATOM 657 N N . VAL A 1 84 ? -46.561 -23.390 -44.520 1.00 12.62 86 VAL A N 1
ATOM 658 C CA . VAL A 1 84 ? -45.562 -22.401 -44.032 1.00 12.64 86 VAL A CA 1
ATOM 659 C C . VAL A 1 84 ? -44.296 -23.121 -43.552 1.00 13.56 86 VAL A C 1
ATOM 660 O O . VAL A 1 84 ? -44.379 -23.958 -42.656 1.00 11.75 86 VAL A O 1
ATOM 664 N N . THR A 1 85 ? -43.160 -22.793 -44.173 1.00 13.00 87 THR A N 1
ATOM 665 C CA . THR A 1 85 ? -41.838 -23.298 -43.761 1.00 12.81 87 THR A CA 1
ATOM 666 C C . THR A 1 85 ? -41.047 -22.159 -43.124 1.00 12.52 87 THR A C 1
ATOM 667 O O . THR A 1 85 ? -40.882 -21.078 -43.796 1.00 13.09 87 THR A O 1
ATOM 671 N N . ALA A 1 86 ? -40.505 -22.406 -41.936 1.00 12.26 88 ALA A N 1
ATOM 672 C CA . ALA A 1 86 ? -39.516 -21.531 -41.290 1.00 12.97 88 ALA A CA 1
ATOM 673 C C . ALA A 1 86 ? -38.166 -21.891 -41.906 1.00 13.02 88 ALA A C 1
ATOM 674 O O . ALA A 1 86 ? -37.638 -22.952 -41.616 1.00 12.44 88 ALA A O 1
ATOM 676 N N . VAL A 1 87 ? -37.627 -20.989 -42.707 1.00 12.50 89 VAL A N 1
ATOM 677 C CA . VAL A 1 87 ? -36.238 -21.112 -43.213 1.00 11.87 89 VAL A CA 1
ATOM 678 C C . VAL A 1 87 ? -35.339 -20.366 -42.234 1.00 12.02 89 VAL A C 1
ATOM 679 O O . VAL A 1 87 ? -35.379 -19.141 -42.171 1.00 12.51 89 VAL A O 1
ATOM 683 N N . ILE A 1 88 ? -34.574 -21.117 -41.474 1.00 11.72 90 ILE A N 1
ATOM 684 C CA . ILE A 1 88 ? -33.760 -20.595 -40.348 1.00 12.35 90 ILE A CA 1
ATOM 685 C C . ILE A 1 88 ? -32.343 -21.002 -40.673 1.00 13.10 90 ILE A C 1
ATOM 686 O O . ILE A 1 88 ? -31.877 -22.051 -40.234 1.00 13.69 90 ILE A O 1
ATOM 691 N N . PRO A 1 89 ? -31.610 -20.183 -41.445 1.00 13.79 91 PRO A N 1
ATOM 692 C CA . PRO A 1 89 ? -30.269 -20.580 -41.877 1.00 13.44 91 PRO A CA 1
ATOM 693 C C . PRO A 1 89 ? -29.318 -20.753 -40.693 1.00 15.12 91 PRO A C 1
ATOM 694 O O . PRO A 1 89 ? -28.576 -21.724 -40.701 1.00 16.56 91 PRO A O 1
ATOM 698 N N . TYR A 1 90 ? -29.413 -19.903 -39.673 1.00 13.58 92 TYR A N 1
ATOM 699 C CA . TYR A 1 90 ? -28.628 -20.052 -38.430 1.00 13.85 92 TYR A CA 1
ATOM 700 C C . TYR A 1 90 ? -29.571 -20.071 -37.224 1.00 14.70 92 TYR A C 1
ATOM 701 O O . TYR A 1 90 ? -30.149 -19.062 -36.920 1.00 15.29 92 TYR A O 1
ATOM 710 N N . PHE A 1 91 ? -29.622 -21.207 -36.551 1.00 13.66 93 PHE A N 1
ATOM 711 C CA . PHE A 1 91 ? -30.473 -21.431 -35.366 1.00 14.48 93 PHE A CA 1
ATOM 712 C C . PHE A 1 91 ? -29.545 -21.385 -34.151 1.00 14.13 93 PHE A C 1
ATOM 713 O O . PHE A 1 91 ? -29.053 -22.435 -33.731 1.00 14.58 93 PHE A O 1
ATOM 721 N N . SER A 1 92 ? -29.286 -20.168 -33.671 1.00 14.35 94 SER A N 1
ATOM 722 C CA . SER A 1 92 ? -28.293 -19.919 -32.583 1.00 13.21 94 SER A CA 1
ATOM 723 C C . SER A 1 92 ? -28.661 -20.754 -31.358 1.00 14.30 94 SER A C 1
ATOM 724 O O . SER A 1 92 ? -27.744 -21.273 -30.666 1.00 13.38 94 SER A O 1
ATOM 727 N N . TYR A 1 93 ? -29.958 -20.835 -31.051 1.00 12.22 95 TYR A N 1
ATOM 728 C CA . TYR A 1 93 ? -30.392 -21.494 -29.799 1.00 12.89 95 TYR A CA 1
ATOM 729 C C . TYR A 1 93 ? -30.214 -23.009 -29.873 1.00 13.26 95 TYR A C 1
ATOM 730 O O . TYR A 1 93 ? -30.458 -23.673 -28.814 1.00 12.53 95 TYR A O 1
ATOM 739 N N . ALA A 1 94 ? -29.719 -23.565 -30.982 1.00 12.75 96 ALA A N 1
ATOM 740 C CA . ALA A 1 94 ? -29.341 -24.997 -31.012 1.00 14.33 96 ALA A CA 1
ATOM 741 C C . ALA A 1 94 ? -28.252 -25.227 -29.947 1.00 13.77 96 ALA A C 1
ATOM 742 O O . ALA A 1 94 ? -28.070 -26.356 -29.533 1.00 16.32 96 ALA A O 1
ATOM 744 N N . ARG A 1 95 ? -27.530 -24.208 -29.510 1.00 13.54 97 ARG A N 1
ATOM 745 C CA . ARG A 1 95 ? -26.484 -24.401 -28.473 1.00 15.95 97 ARG A CA 1
ATOM 746 C C . ARG A 1 95 ? -27.135 -24.690 -27.120 1.00 15.47 97 ARG A C 1
ATOM 747 O O . ARG A 1 95 ? -26.472 -25.189 -26.246 1.00 16.17 97 ARG A O 1
ATOM 755 N N . SER A 1 96 ? -28.384 -24.290 -26.946 1.00 14.01 98 SER A N 1
ATOM 756 C CA . SER A 1 96 ? -29.138 -24.455 -25.679 1.00 13.94 98 SER A CA 1
ATOM 757 C C . SER A 1 96 ? -29.900 -25.768 -25.769 1.00 14.67 98 SER A C 1
ATOM 758 O O . SER A 1 96 ? -31.162 -25.749 -25.841 1.00 11.74 98 SER A O 1
ATOM 761 N N . ASP A 1 97 ? -29.150 -26.870 -25.779 1.00 14.68 99 ASP A N 1
ATOM 762 C CA . ASP A 1 97 ? -29.674 -28.179 -26.240 1.00 14.57 99 ASP A CA 1
ATOM 763 C C . ASP A 1 97 ? -29.663 -29.202 -25.098 1.00 14.01 99 ASP A C 1
ATOM 764 O O . ASP A 1 97 ? -30.006 -30.337 -25.348 1.00 13.17 99 ASP A O 1
ATOM 769 N N . LYS A 1 98 ? -29.261 -28.818 -23.889 1.00 16.02 100 LYS A N 1
ATOM 770 C CA . LYS A 1 98 ? -29.190 -29.782 -22.773 1.00 19.23 100 LYS A CA 1
ATOM 771 C C . LYS A 1 98 ? -29.463 -29.058 -21.457 1.00 18.85 100 LYS A C 1
ATOM 772 O O . LYS A 1 98 ? -29.289 -27.812 -21.352 1.00 17.10 100 LYS A O 1
ATOM 778 N N . LYS A 1 99 ? -29.788 -29.836 -20.439 1.00 18.77 101 LYS A N 1
ATOM 779 C CA . LYS A 1 99 ? -29.951 -29.259 -19.093 1.00 20.16 101 LYS A CA 1
ATOM 780 C C . LYS A 1 99 ? -28.612 -29.420 -18.357 1.00 21.08 101 LYS A C 1
ATOM 781 O O . LYS A 1 99 ? -28.484 -30.337 -17.548 1.00 19.71 101 LYS A O 1
ATOM 787 N N . ASP A 1 100 ? -27.620 -28.595 -18.653 1.00 22.92 102 ASP A N 1
ATOM 788 C CA . ASP A 1 100 ? -26.273 -28.763 -18.046 1.00 27.79 102 ASP A CA 1
ATOM 789 C C . ASP A 1 100 ? -26.202 -28.004 -16.714 1.00 27.08 102 ASP A C 1
ATOM 790 O O . ASP A 1 100 ? -25.138 -28.001 -16.122 1.00 31.30 102 ASP A O 1
ATOM 795 N N . ALA A 1 101 ? -27.280 -27.366 -16.262 1.00 22.69 103 ALA A N 1
ATOM 796 C CA . ALA A 1 101 ? -27.406 -26.811 -14.896 1.00 23.60 103 ALA A CA 1
ATOM 797 C C . ALA A 1 101 ? -28.834 -27.029 -14.443 1.00 22.18 103 ALA A C 1
ATOM 798 O O . ALA A 1 101 ? -29.738 -27.090 -15.270 1.00 22.16 103 ALA A O 1
ATOM 800 N N . PRO A 1 102 ? -29.108 -27.121 -13.130 1.00 27.91 104 PRO A N 1
ATOM 801 C CA . PRO A 1 102 ? -30.483 -27.275 -12.685 1.00 23.99 104 PRO A CA 1
ATOM 802 C C . PRO A 1 102 ? -31.277 -25.989 -12.979 1.00 20.14 104 PRO A C 1
ATOM 803 O O . PRO A 1 102 ? -30.726 -24.880 -12.959 1.00 20.27 104 PRO A O 1
ATOM 807 N N . ARG A 1 103 ? -32.548 -26.182 -13.326 1.00 15.81 105 ARG A N 1
ATOM 808 C CA . ARG A 1 103 ? -33.591 -25.145 -13.355 1.00 15.42 105 ARG A CA 1
ATOM 809 C C . ARG A 1 103 ? -33.320 -24.128 -14.472 1.00 15.27 105 ARG A C 1
ATOM 810 O O . ARG A 1 103 ? -33.610 -22.964 -14.272 1.00 14.70 105 ARG A O 1
ATOM 818 N N . ILE A 1 104 ? -32.868 -24.598 -15.626 1.00 14.14 106 ILE A N 1
ATOM 819 C CA . ILE A 1 104 ? -32.706 -23.749 -16.841 1.00 13.93 106 ILE A CA 1
ATOM 820 C C . ILE A 1 104 ? -33.753 -24.183 -17.872 1.00 13.17 106 ILE A C 1
ATOM 821 O O . ILE A 1 104 ? -34.479 -25.129 -17.618 1.00 13.34 106 ILE A O 1
ATOM 826 N N . SER A 1 105 ? -33.897 -23.402 -18.927 1.00 14.14 107 SER A N 1
ATOM 827 C CA . SER A 1 105 ? -34.693 -23.724 -20.129 1.00 14.13 107 SER A CA 1
ATOM 828 C C . SER A 1 105 ? -33.799 -24.462 -21.127 1.00 12.83 107 SER A C 1
ATOM 829 O O . SER A 1 105 ? -32.660 -24.024 -21.372 1.00 12.97 107 SER A O 1
ATOM 832 N N . ILE A 1 106 ? -34.298 -25.543 -21.698 1.00 12.76 108 ILE A N 1
ATOM 833 C CA . ILE A 1 106 ? -33.674 -26.171 -22.896 1.00 12.93 108 ILE A CA 1
ATOM 834 C C . ILE A 1 106 ? -34.226 -25.388 -24.083 1.00 12.26 108 ILE A C 1
ATOM 835 O O . ILE A 1 106 ? -35.291 -25.773 -24.642 1.00 10.73 108 ILE A O 1
ATOM 840 N N . THR A 1 107 ? -33.690 -24.191 -24.252 1.00 11.18 109 THR A N 1
ATOM 841 C CA . THR A 1 107 ? -34.309 -23.151 -25.104 1.00 11.77 109 THR A CA 1
ATOM 842 C C . THR A 1 107 ? -34.484 -23.602 -26.563 1.00 10.23 109 THR A C 1
ATOM 843 O O . THR A 1 107 ? -35.455 -23.142 -27.162 1.00 10.93 109 THR A O 1
ATOM 847 N N . ALA A 1 108 ? -33.653 -24.499 -27.101 1.00 9.70 110 ALA A N 1
ATOM 848 C CA . ALA A 1 108 ? -33.829 -25.014 -28.480 1.00 10.69 110 ALA A CA 1
ATOM 849 C C . ALA A 1 108 ? -35.171 -25.748 -28.579 1.00 11.35 110 ALA A C 1
ATOM 850 O O . ALA A 1 108 ? -35.892 -25.546 -29.550 1.00 10.22 110 ALA A O 1
ATOM 852 N N . ARG A 1 109 ? -35.554 -26.479 -27.525 1.00 10.47 111 ARG A N 1
ATOM 853 C CA . ARG A 1 109 ? -36.837 -27.216 -27.552 1.00 11.40 111 ARG A CA 1
ATOM 854 C C . ARG A 1 109 ? -37.978 -26.225 -27.376 1.00 10.89 111 ARG A C 1
ATOM 855 O O . ARG A 1 109 ? -39.001 -26.321 -28.066 1.00 10.79 111 ARG A O 1
ATOM 863 N N . LEU A 1 110 ? -37.827 -25.280 -26.460 1.00 10.78 112 LEU A N 1
ATOM 864 C CA . LEU A 1 110 ? -38.898 -24.291 -26.239 1.00 10.95 112 LEU A CA 1
ATOM 865 C C . LEU A 1 110 ? -39.169 -23.587 -27.563 1.00 11.36 112 LEU A C 1
ATOM 866 O O . LEU A 1 110 ? -40.362 -23.408 -27.937 1.00 11.94 112 LEU A O 1
ATOM 871 N N . ILE A 1 111 ? -38.124 -23.180 -28.265 1.00 11.73 113 ILE A N 1
ATOM 872 C CA . ILE A 1 111 ? -38.334 -22.412 -29.521 1.00 11.43 113 ILE A CA 1
ATOM 873 C C . ILE A 1 111 ? -38.990 -23.333 -30.569 1.00 11.18 113 ILE A C 1
ATOM 874 O O . ILE A 1 111 ? -39.828 -22.865 -31.350 1.00 11.00 113 ILE A O 1
ATOM 879 N N . ALA A 1 112 ? -38.600 -24.601 -30.638 1.00 10.81 114 ALA A N 1
ATOM 880 C CA . ALA A 1 112 ? -39.288 -25.528 -31.559 1.00 11.23 114 ALA A CA 1
ATOM 881 C C . ALA A 1 112 ? -40.790 -25.495 -31.287 1.00 10.94 114 ALA A C 1
ATOM 882 O O . ALA A 1 112 ? -41.597 -25.443 -32.259 1.00 10.99 114 ALA A O 1
ATOM 884 N N . ASP A 1 113 ? -41.183 -25.637 -30.026 1.00 12.47 115 ASP A N 1
ATOM 885 C CA . ASP A 1 113 ? -42.612 -25.634 -29.600 1.00 12.70 115 ASP A CA 1
ATOM 886 C C . ASP A 1 113 ? -43.248 -24.291 -29.967 1.00 12.86 115 ASP A C 1
ATOM 887 O O . ASP A 1 113 ? -44.379 -24.309 -30.487 1.00 12.84 115 ASP A O 1
ATOM 892 N N . LEU A 1 114 ? -42.561 -23.170 -29.733 1.00 12.53 116 LEU A N 1
ATOM 893 C CA . LEU A 1 114 ? -43.139 -21.852 -30.075 1.00 11.23 116 LEU A CA 1
ATOM 894 C C . LEU A 1 114 ? -43.354 -21.768 -31.604 1.00 11.13 116 LEU A C 1
ATOM 895 O O . LEU A 1 114 ? -44.363 -21.227 -32.002 1.00 10.18 116 LEU A O 1
ATOM 900 N N . LEU A 1 115 ? -42.391 -22.206 -32.414 1.00 10.89 117 LEU A N 1
ATOM 901 C CA . LEU A 1 115 ? -42.537 -22.164 -33.904 1.00 12.38 117 LEU A CA 1
ATOM 902 C C . LEU A 1 115 ? -43.746 -23.015 -34.292 1.00 11.28 117 LEU A C 1
ATOM 903 O O . LEU A 1 115 ? -44.552 -22.575 -35.114 1.00 11.24 117 LEU A O 1
ATOM 908 N N . GLN A 1 116 ? -43.922 -24.175 -33.662 1.00 10.46 118 GLN A N 1
ATOM 909 C CA . GLN A 1 116 ? -45.058 -25.059 -34.000 1.00 10.97 118 GLN A CA 1
ATOM 910 C C . GLN A 1 116 ? -46.358 -24.366 -33.599 1.00 10.87 118 GLN A C 1
ATOM 911 O O . GLN A 1 116 ? -47.311 -24.378 -34.380 1.00 10.38 118 GLN A O 1
ATOM 917 N N . THR A 1 117 ? -46.389 -23.733 -32.426 1.00 10.96 119 THR A N 1
ATOM 918 C CA . THR A 1 117 ? -47.596 -23.026 -31.957 1.00 11.02 119 THR A CA 1
ATOM 919 C C . THR A 1 117 ? -47.941 -21.885 -32.906 1.00 10.85 119 THR A C 1
ATOM 920 O O . THR A 1 117 ? -49.155 -21.672 -33.168 1.00 11.02 119 THR A O 1
ATOM 924 N N . ALA A 1 118 ? -46.944 -21.156 -33.362 1.00 10.73 120 ALA A N 1
ATOM 925 C CA . ALA A 1 118 ? -47.135 -20.005 -34.288 1.00 11.42 120 ALA A CA 1
ATOM 926 C C . ALA A 1 118 ? -47.738 -20.482 -35.620 1.00 12.46 120 ALA A C 1
ATOM 927 O O . ALA A 1 118 ? -48.375 -19.665 -36.297 1.00 12.98 120 ALA A O 1
ATOM 929 N N . GLY A 1 119 ? -47.521 -21.746 -35.975 1.00 12.58 121 GLY A N 1
ATOM 930 C CA . GLY A 1 119 ? -48.128 -22.389 -37.146 1.00 12.65 121 GLY A CA 1
ATOM 931 C C . GLY A 1 119 ? -47.127 -22.878 -38.186 1.00 11.61 121 GLY A C 1
ATOM 932 O O . GLY A 1 119 ? -47.586 -23.207 -39.308 1.00 11.10 121 GLY A O 1
ATOM 933 N N . ALA A 1 120 ? -45.834 -23.005 -37.862 1.00 11.70 122 ALA A N 1
ATOM 934 C CA . ALA A 1 120 ? -44.833 -23.549 -38.806 1.00 12.27 122 ALA A CA 1
ATOM 935 C C . ALA A 1 120 ? -45.199 -24.988 -39.148 1.00 13.27 122 ALA A C 1
ATOM 936 O O . ALA A 1 120 ? -45.427 -25.785 -38.263 1.00 12.78 122 ALA A O 1
ATOM 938 N N . ASP A 1 121 ? -45.119 -25.347 -40.411 1.00 14.21 123 ASP A N 1
ATOM 939 C CA . ASP A 1 121 ? -45.401 -26.735 -40.850 1.00 13.66 123 ASP A CA 1
ATOM 940 C C . ASP A 1 121 ? -44.096 -27.503 -40.987 1.00 13.63 123 ASP A C 1
ATOM 941 O O . ASP A 1 121 ? -44.137 -28.734 -41.004 1.00 12.81 123 ASP A O 1
ATOM 946 N N . ARG A 1 122 ? -42.984 -26.794 -41.115 1.00 13.81 124 ARG A N 1
ATOM 947 C CA . ARG A 1 122 ? -41.701 -27.384 -41.519 1.00 14.05 124 ARG A CA 1
ATOM 948 C C . ARG A 1 122 ? -40.615 -26.398 -41.159 1.00 12.07 124 ARG A C 1
ATOM 949 O O . ARG A 1 122 ? -40.875 -25.192 -41.049 1.00 12.23 124 ARG A O 1
ATOM 957 N N . VAL A 1 123 ? -39.394 -26.903 -41.088 1.00 11.61 125 VAL A N 1
ATOM 958 C CA . VAL A 1 123 ? -38.194 -26.062 -40.871 1.00 12.06 125 VAL A CA 1
ATOM 959 C C . VAL A 1 123 ? -37.186 -26.497 -41.930 1.00 11.06 125 VAL A C 1
ATOM 960 O O . VAL A 1 123 ? -37.129 -27.686 -42.238 1.00 12.86 125 VAL A O 1
ATOM 964 N N . LEU A 1 124 ? -36.429 -25.537 -42.416 1.00 11.74 126 LEU A N 1
ATOM 965 C CA . LEU A 1 124 ? -35.252 -25.721 -43.307 1.00 12.66 126 LEU A CA 1
ATOM 966 C C . LEU A 1 124 ? -34.096 -24.992 -42.643 1.00 12.30 126 LEU A C 1
ATOM 967 O O . LEU A 1 124 ? -34.258 -23.795 -42.404 1.00 12.91 126 LEU A O 1
ATOM 972 N N . THR A 1 125 ? -33.007 -25.699 -42.329 1.00 11.47 127 THR A N 1
ATOM 973 C CA . THR A 1 125 ? -31.910 -25.095 -41.553 1.00 11.79 127 THR A CA 1
ATOM 974 C C . THR A 1 125 ? -30.595 -25.678 -42.040 1.00 12.36 127 THR A C 1
ATOM 975 O O . THR A 1 125 ? -30.606 -26.621 -42.810 1.00 14.23 127 THR A O 1
ATOM 979 N N . MET A 1 126 ? -29.498 -25.196 -41.481 1.00 14.62 128 MET A N 1
ATOM 980 C CA . MET A 1 126 ? -28.157 -25.666 -41.901 1.00 14.26 128 MET A CA 1
ATOM 981 C C . MET A 1 126 ? -27.279 -25.761 -40.661 1.00 13.00 128 MET A C 1
ATOM 982 O O . MET A 1 126 ? -27.360 -24.887 -39.809 1.00 13.95 128 MET A O 1
ATOM 987 N N . THR A 1 127 ? -26.455 -26.783 -40.609 1.00 13.98 129 THR A N 1
ATOM 988 C CA . THR A 1 127 ? -25.445 -26.957 -39.543 1.00 14.27 129 THR A CA 1
ATOM 989 C C . THR A 1 127 ? -26.041 -26.621 -38.163 1.00 14.28 129 THR A C 1
ATOM 990 O O . THR A 1 127 ? -25.558 -25.672 -37.473 1.00 14.34 129 THR A O 1
ATOM 994 N N . LEU A 1 128 ? -26.957 -27.446 -37.665 1.00 14.76 130 LEU A N 1
ATOM 995 C CA . LEU A 1 128 ? -27.389 -27.364 -36.238 1.00 14.19 130 LEU A CA 1
ATOM 996 C C . LEU A 1 128 ? -26.197 -27.623 -35.331 1.00 15.04 130 LEU A C 1
ATOM 997 O O . LEU A 1 128 ? -25.347 -28.443 -35.682 1.00 13.98 130 LEU A O 1
ATOM 1002 N N . HIS A 1 129 ? -26.107 -26.883 -34.240 1.00 15.14 131 HIS A N 1
ATOM 1003 C CA . HIS A 1 129 ? -25.001 -26.993 -33.260 1.00 15.40 131 HIS A CA 1
ATOM 1004 C C . HIS A 1 129 ? -24.844 -28.444 -32.805 1.00 16.51 131 HIS A C 1
ATOM 1005 O O . HIS A 1 129 ? -23.707 -28.927 -32.702 1.00 14.88 131 HIS A O 1
ATOM 1012 N N . SER A 1 130 ? -25.955 -29.132 -32.554 1.00 16.63 132 SER A N 1
ATOM 1013 C CA . SER A 1 130 ? -25.935 -30.580 -32.259 1.00 17.27 132 SER A CA 1
ATOM 1014 C C . SER A 1 130 ? -27.007 -31.255 -33.095 1.00 16.64 132 SER A C 1
ATOM 1015 O O . SER A 1 130 ? -28.085 -30.701 -33.279 1.00 15.49 132 SER A O 1
ATOM 1018 N N . PRO A 1 131 ? -26.754 -32.476 -33.583 1.00 16.35 133 PRO A N 1
ATOM 1019 C CA . PRO A 1 131 ? -27.744 -33.160 -34.410 1.00 17.30 133 PRO A CA 1
ATOM 1020 C C . PRO A 1 131 ? -28.991 -33.609 -33.635 1.00 14.79 133 PRO A C 1
ATOM 1021 O O . PRO A 1 131 ? -30.045 -33.743 -34.251 1.00 15.06 133 PRO A O 1
ATOM 1025 N N . GLN A 1 132 ? -28.899 -33.743 -32.313 1.00 15.48 134 GLN A N 1
ATOM 1026 C CA . GLN A 1 132 ? -30.073 -34.117 -31.474 1.00 14.45 134 GLN A CA 1
ATOM 1027 C C . GLN A 1 132 ? -31.139 -33.025 -31.535 1.00 13.97 134 GLN A C 1
ATOM 1028 O O . GLN A 1 132 ? -32.315 -33.334 -31.303 1.00 13.53 134 GLN A O 1
ATOM 1034 N N . VAL A 1 133 ? -30.770 -31.791 -31.912 1.00 13.18 135 VAL A N 1
ATOM 1035 C CA . VAL A 1 133 ? -31.773 -30.681 -31.969 1.00 13.35 135 VAL A CA 1
ATOM 1036 C C . VAL A 1 133 ? -32.870 -31.011 -33.009 1.00 12.27 135 VAL A C 1
ATOM 1037 O O . VAL A 1 133 ? -34.004 -30.507 -32.875 1.00 12.69 135 VAL A O 1
ATOM 1041 N N . HIS A 1 134 ? -32.580 -31.796 -34.028 1.00 12.14 136 HIS A N 1
ATOM 1042 C CA . HIS A 1 134 ? -33.587 -32.271 -34.991 1.00 12.79 136 HIS A CA 1
ATOM 1043 C C . HIS A 1 134 ? -34.791 -32.886 -34.256 1.00 11.99 136 HIS A C 1
ATOM 1044 O O . HIS A 1 134 ? -35.954 -32.619 -34.632 1.00 11.75 136 HIS A O 1
ATOM 1051 N N . GLY A 1 135 ? -34.524 -33.639 -33.199 1.00 11.99 137 GLY A N 1
ATOM 1052 C CA . GLY A 1 135 ? -35.554 -34.357 -32.419 1.00 11.60 137 GLY A CA 1
ATOM 1053 C C . GLY A 1 135 ? -36.310 -33.472 -31.447 1.00 11.56 137 GLY A C 1
ATOM 1054 O O . GLY A 1 135 ? -37.245 -33.963 -30.864 1.00 11.56 137 GLY A O 1
ATOM 1055 N N . PHE A 1 136 ? -35.989 -32.186 -31.385 1.00 11.47 138 PHE A N 1
ATOM 1056 C CA . PHE A 1 136 ? -36.757 -31.203 -30.589 1.00 11.19 138 PHE A CA 1
ATOM 1057 C C . PHE A 1 136 ? -37.981 -30.745 -31.401 1.00 10.84 138 PHE A C 1
ATOM 1058 O O . PHE A 1 136 ? -38.891 -30.169 -30.811 1.00 13.32 138 PHE A O 1
ATOM 1066 N N . PHE A 1 137 ? -38.018 -31.004 -32.706 1.00 11.85 139 PHE A N 1
ATOM 1067 C CA . PHE A 1 137 ? -39.131 -30.632 -33.605 1.00 11.71 139 PHE A CA 1
ATOM 1068 C C . PHE A 1 137 ? -40.039 -31.832 -33.819 1.00 13.68 139 PHE A C 1
ATOM 1069 O O . PHE A 1 137 ? -39.572 -32.938 -34.043 1.00 12.48 139 PHE A O 1
ATOM 1077 N N . LYS A 1 138 ? -41.348 -31.600 -33.763 1.00 12.58 140 LYS A N 1
ATOM 1078 C CA . LYS A 1 138 ? -42.346 -32.591 -34.178 1.00 14.31 140 LYS A CA 1
ATOM 1079 C C . LYS A 1 138 ? -42.580 -32.447 -35.682 1.00 14.03 140 LYS A C 1
ATOM 1080 O O . LYS A 1 138 ? -42.788 -33.452 -36.359 1.00 12.87 140 LYS A O 1
ATOM 1086 N N . ILE A 1 139 ? -42.567 -31.225 -36.186 1.00 13.14 141 ILE A N 1
ATOM 1087 C CA . ILE A 1 139 ? -42.720 -30.918 -37.630 1.00 12.96 141 ILE A CA 1
ATOM 1088 C C . ILE A 1 139 ? -41.460 -31.349 -38.361 1.00 13.17 141 ILE A C 1
ATOM 1089 O O . ILE A 1 139 ? -40.395 -31.389 -37.760 1.00 13.38 141 ILE A O 1
ATOM 1094 N N . PRO A 1 140 ? -41.577 -31.717 -39.652 1.00 13.10 142 PRO A N 1
ATOM 1095 C CA . PRO A 1 140 ? -40.411 -32.106 -40.437 1.00 13.85 142 PRO A CA 1
ATOM 1096 C C . PRO A 1 140 ? -39.348 -31.009 -40.438 1.00 13.66 142 PRO A C 1
ATOM 1097 O O . PRO A 1 140 ? -39.683 -29.788 -40.536 1.00 12.55 142 PRO A O 1
ATOM 1101 N N . VAL A 1 141 ? -38.079 -31.443 -40.442 1.00 11.96 143 VAL A N 1
ATOM 1102 C CA . VAL A 1 141 ? -36.907 -30.545 -40.506 1.00 13.01 143 VAL A CA 1
ATOM 1103 C C . VAL A 1 141 ? -36.020 -31.050 -41.650 1.00 12.97 143 VAL A C 1
ATOM 1104 O O . VAL A 1 141 ? -35.754 -32.202 -41.706 1.00 13.95 143 VAL A O 1
ATOM 1108 N N . ASP A 1 142 ? -35.717 -30.192 -42.591 1.00 12.54 144 ASP A N 1
ATOM 1109 C CA . ASP A 1 142 ? -34.658 -30.496 -43.582 1.00 14.79 144 ASP A CA 1
ATOM 1110 C C . ASP A 1 142 ? -33.398 -29.793 -43.087 1.00 14.40 144 ASP A C 1
ATOM 1111 O O . ASP A 1 142 ? -33.387 -28.574 -42.978 1.00 16.48 144 ASP A O 1
ATOM 1116 N N . HIS A 1 143 ? -32.404 -30.588 -42.742 1.00 14.90 145 HIS A N 1
ATOM 1117 C CA . HIS A 1 143 ? -31.135 -30.126 -42.139 1.00 15.56 145 HIS A CA 1
ATOM 1118 C C . HIS A 1 143 ? -30.054 -30.187 -43.225 1.00 16.07 145 HIS A C 1
ATOM 1119 O O . HIS A 1 143 ? -29.601 -31.291 -43.493 1.00 15.32 145 HIS A O 1
ATOM 1126 N N . LEU A 1 144 ? -29.658 -29.045 -43.791 1.00 15.88 146 LEU A N 1
ATOM 1127 C CA . LEU A 1 144 ? -28.629 -28.993 -44.867 1.00 16.38 146 LEU A CA 1
ATOM 1128 C C . LEU A 1 144 ? -27.240 -29.063 -44.220 1.00 16.08 146 LEU A C 1
ATOM 1129 O O . LEU A 1 144 ? -27.031 -28.480 -43.139 1.00 13.93 146 LEU A O 1
ATOM 1134 N N . SER A 1 145 ? -26.293 -29.687 -44.918 1.00 16.91 147 SER A N 1
ATOM 1135 C CA . SER A 1 145 ? -24.869 -29.738 -44.538 1.00 16.36 147 SER A CA 1
ATOM 1136 C C . SER A 1 145 ? -24.069 -28.690 -45.325 1.00 17.09 147 SER A C 1
ATOM 1137 O O . SER A 1 145 ? -24.317 -28.554 -46.558 1.00 16.78 147 SER A O 1
ATOM 1140 N N . ALA A 1 146 ? -23.140 -28.023 -44.652 1.00 16.24 148 ALA A N 1
ATOM 1141 C CA . ALA A 1 146 ? -22.121 -27.121 -45.260 1.00 18.59 148 ALA A CA 1
ATOM 1142 C C . ALA A 1 146 ? -20.878 -27.911 -45.665 1.00 18.42 148 ALA A C 1
ATOM 1143 O O . ALA A 1 146 ? -19.985 -27.290 -46.263 1.00 16.78 148 ALA A O 1
ATOM 1145 N N . GLU A 1 147 ? -20.829 -29.218 -45.404 1.00 18.55 149 GLU A N 1
ATOM 1146 C CA . GLU A 1 147 ? -19.621 -30.025 -45.710 1.00 19.97 149 GLU A CA 1
ATOM 1147 C C . GLU A 1 147 ? -19.145 -29.780 -47.149 1.00 20.03 149 GLU A C 1
ATOM 1148 O O . GLU A 1 147 ? -17.971 -29.508 -47.352 1.00 19.20 149 GLU A O 1
ATOM 1154 N N . PRO A 1 148 ? -19.978 -29.933 -48.210 1.00 19.40 150 PRO A N 1
ATOM 1155 C CA . PRO A 1 148 ? -19.471 -29.783 -49.576 1.00 18.24 150 PRO A CA 1
ATOM 1156 C C . PRO A 1 148 ? -18.952 -28.361 -49.849 1.00 19.54 150 PRO A C 1
ATOM 1157 O O . PRO A 1 148 ? -17.925 -28.224 -50.511 1.00 17.46 150 PRO A O 1
ATOM 1161 N N . VAL A 1 149 ? -19.611 -27.321 -49.309 1.00 19.04 151 VAL A N 1
ATOM 1162 C CA . VAL A 1 149 ? -19.233 -25.927 -49.657 1.00 18.28 151 VAL A CA 1
ATOM 1163 C C . VAL A 1 149 ? -17.911 -25.615 -48.946 1.00 19.12 151 VAL A C 1
ATOM 1164 O O . VAL A 1 149 ? -17.041 -24.912 -49.556 1.00 18.47 151 VAL A O 1
ATOM 1168 N N . ILE A 1 150 ? -17.730 -26.102 -47.717 1.00 16.57 152 ILE A N 1
ATOM 1169 C CA . ILE A 1 150 ? -16.500 -25.813 -46.901 1.00 17.97 152 ILE A CA 1
ATOM 1170 C C . ILE A 1 150 ? -15.312 -26.568 -47.509 1.00 16.89 152 ILE A C 1
ATOM 1171 O O . ILE A 1 150 ? -14.202 -25.971 -47.629 1.00 18.62 152 ILE A O 1
ATOM 1176 N N . ALA A 1 151 ? -15.503 -27.827 -47.872 1.00 16.49 153 ALA A N 1
ATOM 1177 C CA . ALA A 1 151 ? -14.437 -28.632 -48.515 1.00 16.20 153 ALA A CA 1
ATOM 1178 C C . ALA A 1 151 ? -14.053 -27.994 -49.881 1.00 16.97 153 ALA A C 1
ATOM 1179 O O . ALA A 1 151 ? -12.850 -27.868 -50.184 1.00 18.17 153 ALA A O 1
ATOM 1181 N N . ASN A 1 152 ? -15.011 -27.531 -50.668 1.00 19.42 154 ASN A N 1
ATOM 1182 C CA . ASN A 1 152 ? -14.741 -26.839 -51.960 1.00 20.60 154 ASN A CA 1
ATOM 1183 C C . ASN A 1 152 ? -13.849 -25.615 -51.719 1.00 20.19 154 ASN A C 1
ATOM 1184 O O . ASN A 1 152 ? -12.839 -25.408 -52.462 1.00 19.21 154 ASN A O 1
ATOM 1189 N N . TYR A 1 153 ? -14.193 -24.803 -50.719 1.00 20.00 155 TYR A N 1
ATOM 1190 C CA . TYR A 1 153 ? -13.438 -23.590 -50.355 1.00 20.46 155 TYR A CA 1
ATOM 1191 C C . TYR A 1 153 ? -11.973 -23.985 -50.166 1.00 22.36 155 TYR A C 1
ATOM 1192 O O . TYR A 1 153 ? -11.078 -23.417 -50.829 1.00 22.92 155 TYR A O 1
ATOM 1201 N N . PHE A 1 154 ? -11.712 -24.935 -49.270 1.00 21.64 156 PHE A N 1
ATOM 1202 C CA . PHE A 1 154 ? -10.316 -25.314 -48.951 1.00 20.20 156 PHE A CA 1
ATOM 1203 C C . PHE A 1 154 ? -9.643 -25.855 -50.226 1.00 19.15 156 PHE A C 1
ATOM 1204 O O . PHE A 1 154 ? -8.469 -25.510 -50.465 1.00 19.54 156 PHE A O 1
ATOM 1212 N N . ALA A 1 155 ? -10.291 -26.736 -50.975 1.00 18.12 157 ALA A N 1
ATOM 1213 C CA . ALA A 1 155 ? -9.739 -27.322 -52.218 1.00 19.89 157 ALA A CA 1
ATOM 1214 C C . ALA A 1 155 ? -9.331 -26.182 -53.172 1.00 20.58 157 ALA A C 1
ATOM 1215 O O . ALA A 1 155 ? -8.353 -26.386 -53.901 1.00 20.51 157 ALA A O 1
ATOM 1217 N N . THR A 1 156 ? -10.015 -25.024 -53.154 1.00 19.02 158 THR A N 1
ATOM 1218 C CA . THR A 1 156 ? -9.673 -23.915 -54.082 1.00 20.70 158 THR A CA 1
ATOM 1219 C C . THR A 1 156 ? -8.665 -22.936 -53.488 1.00 22.36 158 THR A C 1
ATOM 1220 O O . THR A 1 156 ? -8.262 -22.035 -54.244 1.00 26.22 158 THR A O 1
ATOM 1224 N N . ARG A 1 157 ? -8.272 -23.067 -52.224 1.00 21.90 159 ARG A N 1
ATOM 1225 C CA . ARG A 1 157 ? -7.516 -22.007 -51.512 1.00 26.40 159 ARG A CA 1
ATOM 1226 C C . ARG A 1 157 ? -6.149 -22.473 -51.028 1.00 26.04 159 ARG A C 1
ATOM 1227 O O . ARG A 1 157 ? -5.291 -21.585 -50.809 1.00 27.07 159 ARG A O 1
ATOM 1235 N N . VAL A 1 158 ? -5.979 -23.754 -50.717 1.00 26.21 160 VAL A N 1
ATOM 1236 C CA . VAL A 1 158 ? -4.799 -24.209 -49.943 1.00 30.20 160 VAL A CA 1
ATOM 1237 C C . VAL A 1 158 ? -4.064 -25.277 -50.746 1.00 30.65 160 VAL A C 1
ATOM 1238 O O . VAL A 1 158 ? -4.649 -25.935 -51.618 1.00 30.67 160 VAL A O 1
ATOM 1242 N N . ASP A 1 159 ? -2.798 -25.416 -50.389 1.00 35.65 161 ASP A N 1
ATOM 1243 C CA . ASP A 1 159 ? -1.859 -26.435 -50.888 1.00 35.21 161 ASP A CA 1
ATOM 1244 C C . ASP A 1 159 ? -2.231 -27.791 -50.286 1.00 33.24 161 ASP A C 1
ATOM 1245 O O . ASP A 1 159 ? -1.727 -28.141 -49.180 1.00 32.55 161 ASP A O 1
ATOM 1250 N N . LEU A 1 160 ? -3.038 -28.565 -50.996 1.00 30.99 162 LEU A N 1
ATOM 1251 C CA . LEU A 1 160 ? -3.515 -29.857 -50.469 1.00 31.95 162 LEU A CA 1
ATOM 1252 C C . LEU A 1 160 ? -2.338 -30.834 -50.293 1.00 36.84 162 LEU A C 1
ATOM 1253 O O . LEU A 1 160 ? -2.464 -31.713 -49.408 1.00 29.61 162 LEU A O 1
ATOM 1258 N N . GLU A 1 161 ? -1.243 -30.683 -51.062 1.00 37.04 163 GLU A N 1
ATOM 1259 C CA . GLU A 1 161 ? -0.071 -31.611 -51.010 1.00 40.08 163 GLU A CA 1
ATOM 1260 C C . GLU A 1 161 ? 0.562 -31.573 -49.618 1.00 37.23 163 GLU A C 1
ATOM 1261 O O . GLU A 1 161 ? 1.263 -32.526 -49.279 1.00 38.33 163 GLU A O 1
ATOM 1267 N N . ASN A 1 162 ? 0.354 -30.496 -48.860 1.00 35.22 164 ASN A N 1
ATOM 1268 C CA . ASN A 1 162 ? 1.076 -30.217 -47.590 1.00 35.52 164 ASN A CA 1
ATOM 1269 C C . ASN A 1 162 ? 0.094 -29.778 -46.495 1.00 33.00 164 ASN A C 1
ATOM 1270 O O . ASN A 1 162 ? 0.516 -29.027 -45.572 1.00 33.67 164 ASN A O 1
ATOM 1275 N N . ALA A 1 163 ? -1.154 -30.255 -46.559 1.00 30.71 165 ALA A N 1
ATOM 1276 C CA . ALA A 1 163 ? -2.248 -29.821 -45.657 1.00 28.42 165 ALA A CA 1
ATOM 1277 C C . ALA A 1 163 ? -2.576 -30.935 -44.658 1.00 26.45 165 ALA A C 1
ATOM 1278 O O . ALA A 1 163 ? -2.384 -32.138 -44.983 1.00 23.77 165 ALA A O 1
ATOM 1280 N N . VAL A 1 164 ? -3.082 -30.541 -43.490 1.00 25.44 166 VAL A N 1
ATOM 1281 C CA . VAL A 1 164 ? -3.628 -31.486 -42.480 1.00 24.32 166 VAL A CA 1
ATOM 1282 C C . VAL A 1 164 ? -4.859 -30.835 -41.838 1.00 21.71 166 VAL A C 1
ATOM 1283 O O . VAL A 1 164 ? -4.845 -29.638 -41.581 1.00 21.45 166 VAL A O 1
ATOM 1287 N N . VAL A 1 165 ? -5.897 -31.612 -41.589 1.00 23.43 167 VAL A N 1
ATOM 1288 C CA . VAL A 1 165 ? -7.077 -31.130 -40.834 1.00 23.77 167 VAL A CA 1
ATOM 1289 C C . VAL A 1 165 ? -6.815 -31.371 -39.335 1.00 23.66 167 VAL A C 1
ATOM 1290 O O . VAL A 1 165 ? -6.453 -32.498 -38.946 1.00 22.61 167 VAL A O 1
ATOM 1294 N N . VAL A 1 166 ? -7.004 -30.360 -38.504 1.00 20.74 168 VAL A N 1
ATOM 1295 C CA . VAL A 1 166 ? -6.718 -30.462 -37.056 1.00 22.98 168 VAL A CA 1
ATOM 1296 C C . VAL A 1 166 ? -8.027 -30.250 -36.304 1.00 23.42 168 VAL A C 1
ATOM 1297 O O . VAL A 1 166 ? -8.671 -29.209 -36.537 1.00 23.64 168 VAL A O 1
ATOM 1301 N N . ALA A 1 167 ? -8.365 -31.166 -35.402 1.00 24.73 169 ALA A N 1
ATOM 1302 C CA . ALA A 1 167 ? -9.396 -30.913 -34.368 1.00 24.50 169 ALA A CA 1
ATOM 1303 C C . ALA A 1 167 ? -8.715 -30.386 -33.112 1.00 25.78 169 ALA A C 1
ATOM 1304 O O . ALA A 1 167 ? -7.806 -31.034 -32.604 1.00 28.39 169 ALA A O 1
ATOM 1306 N N . PRO A 1 168 ? -9.083 -29.195 -32.609 1.00 24.08 170 PRO A N 1
ATOM 1307 C CA . PRO A 1 168 ? -8.562 -28.697 -31.337 1.00 29.38 170 PRO A CA 1
ATOM 1308 C C . PRO A 1 168 ? -9.393 -29.012 -30.080 1.00 29.45 170 PRO A C 1
ATOM 1309 O O . PRO A 1 168 ? -9.149 -28.417 -29.062 1.00 30.44 170 PRO A O 1
ATOM 1313 N N . ASP A 1 169 ? -10.426 -29.834 -30.218 1.00 29.63 171 ASP A N 1
ATOM 1314 C CA . ASP A 1 169 ? -11.357 -30.216 -29.119 1.00 30.69 171 ASP A CA 1
ATOM 1315 C C . ASP A 1 169 ? -11.971 -31.546 -29.495 1.00 30.56 171 ASP A C 1
ATOM 1316 O O . ASP A 1 169 ? -12.254 -31.708 -30.687 1.00 27.95 171 ASP A O 1
ATOM 1321 N N . ALA A 1 170 ? -12.196 -32.448 -28.532 1.00 28.58 172 ALA A N 1
ATOM 1322 C CA . ALA A 1 170 ? -12.773 -33.782 -28.802 1.00 27.83 172 ALA A CA 1
ATOM 1323 C C . ALA A 1 170 ? -14.048 -33.634 -29.627 1.00 25.94 172 ALA A C 1
ATOM 1324 O O . ALA A 1 170 ? -14.196 -34.433 -30.556 1.00 29.05 172 ALA A O 1
ATOM 1326 N N . GLY A 1 171 ? -14.920 -32.664 -29.291 1.00 27.67 173 GLY A N 1
ATOM 1327 C CA . GLY A 1 171 ? -16.222 -32.449 -29.954 1.00 27.65 173 GLY A CA 1
ATOM 1328 C C . GLY A 1 171 ? -16.094 -32.108 -31.438 1.00 29.32 173 GLY A C 1
ATOM 1329 O O . GLY A 1 171 ? -17.109 -32.237 -32.144 1.00 25.06 173 GLY A O 1
ATOM 1330 N N . ASP A 1 172 ? -14.891 -31.730 -31.904 1.00 28.23 174 ASP A N 1
ATOM 1331 C CA . ASP A 1 172 ? -14.631 -31.197 -33.272 1.00 32.53 174 ASP A CA 1
ATOM 1332 C C . ASP A 1 172 ? -14.142 -32.317 -34.198 1.00 29.67 174 ASP A C 1
ATOM 1333 O O . ASP A 1 172 ? -14.112 -32.091 -35.420 1.00 27.24 174 ASP A O 1
ATOM 1338 N N . LEU A 1 173 ? -13.862 -33.510 -33.654 1.00 27.93 175 LEU A N 1
ATOM 1339 C CA . LEU A 1 173 ? -13.254 -34.644 -34.393 1.00 28.61 175 LEU A CA 1
ATOM 1340 C C . LEU A 1 173 ? -14.177 -35.136 -35.520 1.00 26.23 175 LEU A C 1
ATOM 1341 O O . LEU A 1 173 ? -13.676 -35.477 -36.607 1.00 26.44 175 LEU A O 1
ATOM 1346 N N . LYS A 1 174 ? -15.483 -35.214 -35.287 1.00 27.16 176 LYS A N 1
ATOM 1347 C CA . LYS A 1 174 ? -16.418 -35.803 -36.281 1.00 27.96 176 LYS A CA 1
ATOM 1348 C C . LYS A 1 174 ? -16.485 -34.910 -37.536 1.00 24.62 176 LYS A C 1
ATOM 1349 O O . LYS A 1 174 ? -16.373 -35.444 -38.691 1.00 23.80 176 LYS A O 1
ATOM 1355 N N . ARG A 1 175 ? -16.676 -33.605 -37.333 1.00 23.94 177 ARG A N 1
ATOM 1356 C CA . ARG A 1 175 ? -16.785 -32.615 -38.440 1.00 22.47 177 ARG A CA 1
ATOM 1357 C C . ARG A 1 175 ? -15.413 -32.491 -39.125 1.00 23.72 177 ARG A C 1
ATOM 1358 O O . ARG A 1 175 ? -15.347 -32.488 -40.382 1.00 24.29 177 ARG A O 1
ATOM 1366 N N . ALA A 1 176 ? -14.332 -32.464 -38.353 1.00 23.05 178 ALA A N 1
ATOM 1367 C CA . ALA A 1 176 ? -12.960 -32.404 -38.897 1.00 24.04 178 ALA A CA 1
ATOM 1368 C C . ALA A 1 176 ? -12.658 -33.660 -39.725 1.00 24.56 178 ALA A C 1
ATOM 1369 O O . ALA A 1 176 ? -12.069 -33.536 -40.826 1.00 21.50 178 ALA A O 1
ATOM 1371 N N . SER A 1 177 ? -13.026 -34.850 -39.245 1.00 23.59 179 SER A N 1
ATOM 1372 C CA . SER A 1 177 ? -12.806 -36.132 -39.950 1.00 23.93 179 SER A CA 1
ATOM 1373 C C . SER A 1 177 ? -13.512 -36.162 -41.314 1.00 24.33 179 SER A C 1
ATOM 1374 O O . SER A 1 177 ? -12.958 -36.732 -42.282 1.00 21.91 179 SER A O 1
ATOM 1377 N N . ALA A 1 178 ? -14.738 -35.651 -41.376 1.00 23.60 180 ALA A N 1
ATOM 1378 C CA . ALA A 1 178 ? -15.545 -35.562 -42.615 1.00 23.87 180 ALA A CA 1
ATOM 1379 C C . ALA A 1 178 ? -14.794 -34.704 -43.627 1.00 22.69 180 ALA A C 1
ATOM 1380 O O . ALA A 1 178 ? -14.743 -35.104 -44.784 1.00 22.26 180 ALA A O 1
ATOM 1382 N N . LEU A 1 179 ? -14.292 -33.543 -43.200 1.00 23.62 181 LEU A N 1
ATOM 1383 C CA . LEU A 1 179 ? -13.515 -32.612 -44.058 1.00 22.15 181 LEU A CA 1
ATOM 1384 C C . LEU A 1 179 ? -12.247 -33.322 -44.546 1.00 22.78 181 LEU A C 1
ATOM 1385 O O . LEU A 1 179 ? -11.937 -33.265 -45.748 1.00 21.66 181 LEU A O 1
ATOM 1390 N N . ALA A 1 180 ? -11.548 -33.992 -43.640 1.00 22.47 182 ALA A N 1
ATOM 1391 C CA . ALA A 1 180 ? -10.294 -34.709 -43.962 1.00 23.49 182 ALA A CA 1
ATOM 1392 C C . ALA A 1 180 ? -10.577 -35.738 -45.051 1.00 23.40 182 ALA A C 1
ATOM 1393 O O . ALA A 1 180 ? -9.754 -35.864 -45.997 1.00 24.85 182 ALA A O 1
ATOM 1395 N N . ARG A 1 181 ? -11.642 -36.515 -44.907 1.00 24.43 183 ARG A N 1
ATOM 1396 C CA . ARG A 1 181 ? -11.958 -37.593 -45.872 1.00 26.93 183 ARG A CA 1
ATOM 1397 C C . ARG A 1 181 ? -12.287 -36.949 -47.229 1.00 26.28 183 ARG A C 1
ATOM 1398 O O . ARG A 1 181 ? -11.858 -37.512 -48.244 1.00 23.35 183 ARG A O 1
ATOM 1406 N N . ARG A 1 182 ? -12.996 -35.816 -47.238 1.00 24.44 184 ARG A N 1
ATOM 1407 C CA . ARG A 1 182 ? -13.413 -35.113 -48.482 1.00 24.90 184 ARG A CA 1
ATOM 1408 C C . ARG A 1 182 ? -12.200 -34.561 -49.241 1.00 24.30 184 ARG A C 1
ATOM 1409 O O . ARG A 1 182 ? -12.235 -34.597 -50.495 1.00 26.59 184 ARG A O 1
ATOM 1417 N N . LEU A 1 183 ? -11.190 -34.061 -48.527 1.00 24.05 185 LEU A N 1
ATOM 1418 C CA . LEU A 1 183 ? -9.959 -33.464 -49.123 1.00 24.54 185 LEU A CA 1
ATOM 1419 C C . LEU A 1 183 ? -8.796 -34.463 -49.244 1.00 27.59 185 LEU A C 1
ATOM 1420 O O . LEU A 1 183 ? -7.745 -34.032 -49.730 1.00 26.26 185 LEU A O 1
ATOM 1425 N N . GLY A 1 184 ? -8.946 -35.706 -48.763 1.00 27.75 186 GLY A N 1
ATOM 1426 C CA . GLY A 1 184 ? -7.906 -36.752 -48.822 1.00 27.32 186 GLY A CA 1
ATOM 1427 C C . GLY A 1 184 ? -6.715 -36.368 -47.985 1.00 27.72 186 GLY A C 1
ATOM 1428 O O . GLY A 1 184 ? -5.601 -36.566 -48.426 1.00 30.69 186 GLY A O 1
ATOM 1429 N N . LEU A 1 185 ? -6.952 -35.838 -46.801 1.00 26.45 187 LEU A N 1
ATOM 1430 C CA . LEU A 1 185 ? -5.916 -35.264 -45.922 1.00 26.65 187 LEU A CA 1
ATOM 1431 C C . LEU A 1 185 ? -5.841 -36.115 -44.664 1.00 28.10 187 LEU A C 1
ATOM 1432 O O . LEU A 1 185 ? -6.833 -36.735 -44.248 1.00 26.76 187 LEU A O 1
ATOM 1437 N N . PRO A 1 186 ? -4.666 -36.108 -44.005 1.00 26.99 188 PRO A N 1
ATOM 1438 C CA . PRO A 1 186 ? -4.527 -36.680 -42.681 1.00 29.82 188 PRO A CA 1
ATOM 1439 C C . PRO A 1 186 ? -5.314 -35.825 -41.684 1.00 30.23 188 PRO A C 1
ATOM 1440 O O . PRO A 1 186 ? -5.557 -34.666 -41.956 1.00 27.77 188 PRO A O 1
ATOM 1444 N N . LEU A 1 187 ? -5.686 -36.434 -40.563 1.00 29.28 189 LEU A N 1
ATOM 1445 C CA . LEU A 1 187 ? -6.424 -35.793 -39.446 1.00 29.55 189 LEU A CA 1
ATOM 1446 C C . LEU A 1 187 ? -5.503 -35.764 -38.241 1.00 30.06 189 LEU A C 1
ATOM 1447 O O . LEU A 1 187 ? -4.903 -36.791 -37.960 1.00 32.99 189 LEU A O 1
ATOM 1452 N N . ALA A 1 188 ? -5.330 -34.612 -37.607 1.00 27.66 190 ALA A N 1
ATOM 1453 C CA . ALA A 1 188 ? -4.505 -34.486 -36.391 1.00 28.97 190 ALA A CA 1
ATOM 1454 C C . ALA A 1 188 ? -5.402 -33.977 -35.275 1.00 28.54 190 ALA A C 1
ATOM 1455 O O . ALA A 1 188 ? -6.473 -33.438 -35.587 1.00 28.91 190 ALA A O 1
ATOM 1457 N N . PHE A 1 189 ? -4.950 -34.118 -34.034 1.00 25.98 191 PHE A N 1
ATOM 1458 C CA . PHE A 1 189 ? -5.634 -33.590 -32.836 1.00 25.67 191 PHE A CA 1
ATOM 1459 C C . PHE A 1 189 ? -4.622 -32.776 -32.043 1.00 26.99 191 PHE A C 1
ATOM 1460 O O . PHE A 1 189 ? -3.499 -33.280 -31.785 1.00 30.83 191 PHE A O 1
ATOM 1468 N N . ILE A 1 190 ? -5.014 -31.603 -31.568 1.00 29.76 192 ILE A N 1
ATOM 1469 C CA . ILE A 1 190 ? -4.118 -30.793 -30.705 1.00 32.02 192 ILE A CA 1
ATOM 1470 C C . ILE A 1 190 ? -4.837 -30.540 -29.375 1.00 35.88 192 ILE A C 1
ATOM 1471 O O . ILE A 1 190 ? -5.884 -29.870 -29.336 1.00 32.82 192 ILE A O 1
ATOM 1476 N N . ASP A 1 191 ? -4.364 -31.220 -28.332 1.00 41.00 193 ASP A N 1
ATOM 1477 C CA . ASP A 1 191 ? -4.836 -31.035 -26.938 1.00 41.68 193 ASP A CA 1
ATOM 1478 C C . ASP A 1 191 ? -4.083 -29.812 -26.416 1.00 44.12 193 ASP A C 1
ATOM 1479 O O . ASP A 1 191 ? -2.835 -29.892 -26.312 1.00 47.53 193 ASP A O 1
ATOM 1484 N N . LYS A 1 192 ? -4.798 -28.718 -26.169 1.00 40.02 194 LYS A N 1
ATOM 1485 C CA . LYS A 1 192 ? -4.244 -27.450 -25.640 1.00 44.56 194 LYS A CA 1
ATOM 1486 C C . LYS A 1 192 ? -5.046 -26.993 -24.414 1.00 48.42 194 LYS A C 1
ATOM 1487 O O . LYS A 1 192 ? -6.139 -27.550 -24.178 1.00 44.46 194 LYS A O 1
ATOM 1493 N N . GLU A 1 193 ? -4.478 -26.053 -23.647 1.00 51.53 195 GLU A N 1
ATOM 1494 C CA . GLU A 1 193 ? -5.048 -25.492 -22.388 1.00 59.91 195 GLU A CA 1
ATOM 1495 C C . GLU A 1 193 ? -4.814 -23.980 -22.376 1.00 61.09 195 GLU A C 1
ATOM 1496 O O . GLU A 1 193 ? -3.641 -23.570 -22.551 1.00 60.39 195 GLU A O 1
ATOM 1502 N N . ARG A 1 194 ? -5.865 -23.179 -22.168 1.00 58.41 196 ARG A N 1
ATOM 1503 C CA . ARG A 1 194 ? -5.692 -21.738 -21.846 1.00 62.41 196 ARG A CA 1
ATOM 1504 C C . ARG A 1 194 ? -5.295 -21.677 -20.366 1.00 66.37 196 ARG A C 1
ATOM 1505 O O . ARG A 1 194 ? -6.158 -22.006 -19.522 1.00 60.21 196 ARG A O 1
ATOM 1513 N N . VAL A 1 195 ? -4.028 -21.333 -20.091 1.00 73.96 197 VAL A N 1
ATOM 1514 C CA . VAL A 1 195 ? -3.403 -21.312 -18.732 1.00 79.47 197 VAL A CA 1
ATOM 1515 C C . VAL A 1 195 ? -3.584 -19.911 -18.136 1.00 80.98 197 VAL A C 1
ATOM 1516 O O . VAL A 1 195 ? -4.262 -19.789 -17.101 1.00 75.42 197 VAL A O 1
ATOM 1520 N N . SER A 1 196 ? -2.993 -18.900 -18.778 1.00 89.48 198 SER A N 1
ATOM 1521 C CA . SER A 1 196 ? -2.914 -17.502 -18.276 1.00 93.49 198 SER A CA 1
ATOM 1522 C C . SER A 1 196 ? -3.455 -16.522 -19.327 1.00 89.68 198 SER A C 1
ATOM 1523 O O . SER A 1 196 ? -2.832 -15.461 -19.497 1.00 85.59 198 SER A O 1
ATOM 1526 N N . ASP A 1 197 ? -4.555 -16.885 -20.004 1.00 85.14 199 ASP A N 1
ATOM 1527 C CA . ASP A 1 197 ? -5.454 -15.994 -20.799 1.00 81.86 199 ASP A CA 1
ATOM 1528 C C . ASP A 1 197 ? -4.660 -14.926 -21.578 1.00 79.82 199 ASP A C 1
ATOM 1529 O O . ASP A 1 197 ? -5.021 -13.732 -21.501 1.00 76.95 199 ASP A O 1
ATOM 1534 N N . THR A 1 198 ? -3.710 -15.393 -22.397 1.00 77.54 200 THR A N 1
ATOM 1535 C CA . THR A 1 198 ? -2.617 -14.657 -23.103 1.00 76.13 200 THR A CA 1
ATOM 1536 C C . THR A 1 198 ? -1.578 -15.696 -23.554 1.00 81.07 200 THR A C 1
ATOM 1537 O O . THR A 1 198 ? -0.868 -15.445 -24.556 1.00 74.06 200 THR A O 1
ATOM 1541 N N . GLU A 1 199 ? -1.477 -16.803 -22.806 1.00 78.91 201 GLU A N 1
ATOM 1542 C CA . GLU A 1 199 ? -0.719 -18.021 -23.185 1.00 72.25 201 GLU A CA 1
ATOM 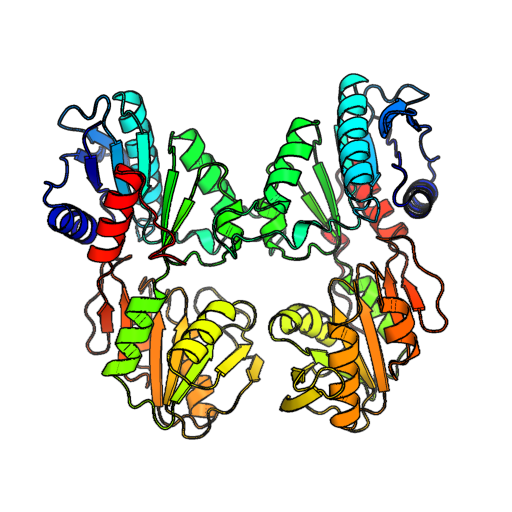1543 C C . GLU A 1 199 ? -1.678 -19.215 -23.228 1.00 66.18 201 GLU A C 1
ATOM 1544 O O . GLU A 1 199 ? -2.611 -19.280 -22.392 1.00 63.99 201 GLU A O 1
ATOM 1550 N N . VAL A 1 200 ? -1.454 -20.107 -24.192 1.00 58.16 202 VAL A N 1
ATOM 1551 C CA . VAL A 1 200 ? -2.106 -21.444 -24.297 1.00 60.34 202 VAL A CA 1
ATOM 1552 C C . VAL A 1 200 ? -0.976 -22.469 -24.422 1.00 60.72 202 VAL A C 1
ATOM 1553 O O . VAL A 1 200 ? 0.012 -22.183 -25.143 1.00 54.59 202 VAL A O 1
ATOM 1557 N N . ARG A 1 201 ? -1.114 -23.593 -23.719 1.00 59.39 203 ARG A N 1
ATOM 1558 C CA . ARG A 1 201 ? -0.080 -24.653 -23.585 1.00 63.14 203 ARG A CA 1
ATOM 1559 C C . ARG A 1 201 ? -0.485 -25.848 -24.461 1.00 54.42 203 ARG A C 1
ATOM 1560 O O . ARG A 1 201 ? -1.617 -26.341 -24.291 1.00 46.63 203 ARG A O 1
ATOM 1568 N N . VAL A 1 202 ? 0.413 -26.310 -25.341 1.00 50.26 204 VAL A N 1
ATOM 1569 C CA . VAL A 1 202 ? 0.232 -27.582 -26.102 1.00 48.45 204 VAL A CA 1
ATOM 1570 C C . VAL A 1 202 ? 0.565 -28.755 -25.168 1.00 49.96 204 VAL A C 1
ATOM 1571 O O . VAL A 1 202 ? 1.752 -28.966 -24.889 1.00 42.89 204 VAL A O 1
ATOM 1575 N N . ARG A 1 203 ? -0.455 -29.481 -24.703 1.00 54.02 205 ARG A N 1
ATOM 1576 C CA . ARG A 1 203 ? -0.303 -30.682 -23.835 1.00 55.47 205 ARG A CA 1
ATOM 1577 C C . ARG A 1 203 ? 0.071 -31.881 -24.712 1.00 49.81 205 ARG A C 1
ATOM 1578 O O . ARG A 1 203 ? 1.064 -32.538 -24.416 1.00 47.22 205 ARG A O 1
ATOM 1586 N N . MET A 1 204 ? -0.705 -32.160 -25.756 1.00 48.66 206 MET A N 1
ATOM 1587 C CA . MET A 1 204 ? -0.495 -33.352 -26.615 1.00 49.56 206 MET A CA 1
ATOM 1588 C C . MET A 1 204 ? -0.790 -32.999 -28.071 1.00 46.35 206 MET A C 1
ATOM 1589 O O . MET A 1 204 ? -1.725 -32.220 -28.311 1.00 45.18 206 MET A O 1
ATOM 1594 N N . LEU A 1 205 ? -0.038 -33.591 -28.994 1.00 43.58 207 LEU A N 1
ATOM 1595 C CA . LEU A 1 205 ? -0.335 -33.592 -30.445 1.00 40.80 207 LEU A CA 1
ATOM 1596 C C . LEU A 1 205 ? -0.383 -35.039 -30.922 1.00 42.55 207 LEU A C 1
ATOM 1597 O O . LEU A 1 205 ? 0.578 -35.787 -30.634 1.00 44.40 207 LEU A O 1
ATOM 1602 N N . VAL A 1 206 ? -1.447 -35.443 -31.621 1.00 37.41 208 VAL A N 1
ATOM 1603 C CA . VAL A 1 206 ? -1.431 -36.733 -32.371 1.00 38.60 208 VAL A CA 1
ATOM 1604 C C . VAL A 1 206 ? -1.678 -36.419 -33.851 1.00 41.67 208 VAL A C 1
ATOM 1605 O O . VAL A 1 206 ? -2.593 -35.585 -34.162 1.00 34.87 208 VAL A O 1
ATOM 1609 N N . GLY A 1 207 ? -0.868 -37.055 -34.709 1.00 34.49 209 GLY A N 1
ATOM 1610 C CA . GLY A 1 207 ? -0.625 -36.647 -36.105 1.00 34.35 209 GLY A CA 1
ATOM 1611 C C . GLY A 1 207 ? 0.502 -35.634 -36.168 1.00 34.24 209 GLY A C 1
ATOM 1612 O O . GLY A 1 207 ? 1.085 -35.283 -35.111 1.00 33.87 209 GLY A O 1
ATOM 1613 N N . GLU A 1 208 ? 0.805 -35.158 -37.369 1.00 36.40 210 GLU A N 1
ATOM 1614 C CA . GLU A 1 208 ? 1.899 -34.194 -37.622 1.00 37.35 210 GLU A CA 1
ATOM 1615 C C . GLU A 1 208 ? 1.328 -32.881 -38.166 1.00 33.40 210 GLU A C 1
ATOM 1616 O O . GLU A 1 208 ? 0.492 -32.935 -39.095 1.00 32.58 210 GLU A O 1
ATOM 1622 N N . VAL A 1 209 ? 1.794 -31.748 -37.642 1.00 30.04 211 VAL A N 1
ATOM 1623 C CA . VAL A 1 209 ? 1.467 -30.420 -38.236 1.00 31.99 211 VAL A CA 1
ATOM 1624 C C . VAL A 1 209 ? 2.735 -29.639 -38.592 1.00 35.56 211 VAL A C 1
ATOM 1625 O O . VAL A 1 209 ? 2.597 -28.593 -39.254 1.00 35.12 211 VAL A O 1
ATOM 1629 N N . GLU A 1 210 ? 3.922 -30.079 -38.168 1.00 37.22 212 GLU A N 1
ATOM 1630 C CA . GLU A 1 210 ? 5.121 -29.214 -38.304 1.00 35.26 212 GLU A CA 1
ATOM 1631 C C . GLU A 1 210 ? 5.344 -28.937 -39.794 1.00 31.79 212 GLU A C 1
ATOM 1632 O O . GLU A 1 210 ? 5.429 -29.910 -40.554 1.00 30.88 212 GLU A O 1
ATOM 1638 N N . GLY A 1 211 ? 5.413 -27.648 -40.171 1.00 33.72 213 GLY A N 1
ATOM 1639 C CA . GLY A 1 211 ? 5.629 -27.162 -41.553 1.00 33.23 213 GLY A CA 1
ATOM 1640 C C . GLY A 1 211 ? 4.444 -27.428 -42.469 1.00 34.81 213 GLY A C 1
ATOM 1641 O O . GLY A 1 211 ? 4.586 -27.292 -43.725 1.00 33.11 213 GLY A O 1
ATOM 1642 N N . LYS A 1 212 ? 3.287 -27.788 -41.902 1.00 32.06 214 LYS A N 1
ATOM 1643 C CA . LYS A 1 212 ? 2.104 -28.149 -42.727 1.00 31.08 214 LYS A CA 1
ATOM 1644 C C . LYS A 1 212 ? 1.130 -26.969 -42.713 1.00 24.91 214 LYS A C 1
ATOM 1645 O O . LYS A 1 212 ? 1.195 -26.121 -41.799 1.00 22.06 214 LYS A O 1
ATOM 1651 N N . THR A 1 213 ? 0.286 -26.916 -43.732 1.00 24.83 215 THR A N 1
ATOM 1652 C CA . THR A 1 213 ? -0.872 -25.998 -43.793 1.00 24.51 215 THR A CA 1
ATOM 1653 C C . THR A 1 213 ? -1.993 -26.670 -43.003 1.00 22.51 215 THR A C 1
ATOM 1654 O O . THR A 1 213 ? -2.505 -27.675 -43.464 1.00 23.04 215 THR A O 1
ATOM 1658 N N . ALA A 1 214 ? -2.248 -26.192 -41.795 1.00 24.37 216 ALA A N 1
ATOM 1659 C CA . ALA A 1 214 ? -3.291 -26.752 -40.918 1.00 21.95 216 ALA A CA 1
ATOM 1660 C C . ALA A 1 214 ? -4.645 -26.120 -41.292 1.00 23.65 216 ALA A C 1
ATOM 1661 O O . ALA A 1 214 ? -4.738 -24.870 -41.412 1.00 20.46 216 ALA A O 1
ATOM 1663 N N . LEU A 1 215 ? -5.668 -26.963 -41.418 1.00 22.42 217 LEU A N 1
ATOM 1664 C CA . LEU A 1 215 ? -7.060 -26.548 -41.678 1.00 21.17 217 LEU A CA 1
ATOM 1665 C C . LEU A 1 215 ? -7.880 -26.805 -40.399 1.00 20.24 217 LEU A C 1
ATOM 1666 O O . LEU A 1 215 ? -7.824 -27.933 -39.890 1.00 19.63 217 LEU A O 1
ATOM 1671 N N . ILE A 1 216 ? -8.623 -25.819 -39.911 1.00 20.81 218 ILE A N 1
ATOM 1672 C CA . ILE A 1 216 ? -9.589 -26.063 -38.790 1.00 20.96 218 ILE A CA 1
ATOM 1673 C C . ILE A 1 216 ? -11.003 -25.729 -39.251 1.00 21.10 218 ILE A C 1
ATOM 1674 O O . ILE A 1 216 ? -11.207 -24.784 -40.068 1.00 17.76 218 ILE A O 1
ATOM 1679 N N . VAL A 1 217 ? -11.983 -26.471 -38.737 1.00 19.88 219 VAL A N 1
ATOM 1680 C CA . VAL A 1 217 ? -13.388 -26.260 -39.180 1.00 19.65 219 VAL A CA 1
ATOM 1681 C C . VAL A 1 217 ? -14.246 -26.318 -37.928 1.00 20.61 219 VAL A C 1
ATOM 1682 O O . VAL A 1 217 ? -13.946 -27.154 -37.023 1.00 18.98 219 VAL A O 1
ATOM 1686 N N . ASP A 1 218 ? -15.244 -25.450 -37.861 1.00 18.76 220 ASP A N 1
ATOM 1687 C CA . ASP A 1 218 ? -16.214 -25.492 -36.746 1.00 18.60 220 ASP A CA 1
ATOM 1688 C C . ASP A 1 218 ? -17.630 -25.312 -37.287 1.00 19.16 220 ASP A C 1
ATOM 1689 O O . ASP A 1 218 ? -17.788 -24.917 -38.457 1.00 16.70 220 ASP A O 1
ATOM 1694 N N . ASP A 1 219 ? -18.639 -25.557 -36.454 1.00 17.65 221 ASP A N 1
ATOM 1695 C CA . ASP A 1 219 ? -20.033 -25.244 -36.867 1.00 17.73 221 ASP A CA 1
ATOM 1696 C C . ASP A 1 219 ? -20.173 -23.719 -36.937 1.00 16.11 221 ASP A C 1
ATOM 1697 O O . ASP A 1 219 ? -20.865 -23.184 -37.844 1.00 16.22 221 ASP A O 1
ATOM 1702 N N . GLU A 1 220 ? -19.597 -23.004 -35.979 1.00 16.85 222 GLU A N 1
ATOM 1703 C CA . GLU A 1 220 ? -19.797 -21.552 -35.922 1.00 18.14 222 GLU A CA 1
ATOM 1704 C C . GLU A 1 220 ? -18.551 -20.887 -35.345 1.00 18.75 222 GLU A C 1
ATOM 1705 O O . GLU A 1 220 ? -17.773 -21.540 -34.724 1.00 21.39 222 GLU A O 1
ATOM 1711 N N . ILE A 1 221 ? -18.403 -19.615 -35.678 1.00 19.45 223 ILE A N 1
ATOM 1712 C CA . ILE A 1 221 ? -17.469 -18.665 -35.027 1.00 19.36 223 ILE A CA 1
ATOM 1713 C C . ILE A 1 221 ? -18.334 -17.551 -34.450 1.00 19.69 223 ILE A C 1
ATOM 1714 O O . ILE A 1 221 ? -19.001 -16.826 -35.233 1.00 18.39 223 ILE A O 1
ATOM 1719 N N . SER A 1 222 ? -18.373 -17.465 -33.124 1.00 18.71 224 SER A N 1
ATOM 1720 C CA . SER A 1 222 ? -19.049 -16.389 -32.375 1.00 18.01 224 SER A CA 1
ATOM 1721 C C . SER A 1 222 ? -18.026 -15.322 -31.986 1.00 20.60 224 SER A C 1
ATOM 1722 O O . SER A 1 222 ? -17.898 -14.325 -32.735 1.00 20.48 224 SER A O 1
ATOM 1725 N N . THR A 1 223 ? -17.331 -15.520 -30.874 1.00 20.20 225 THR A N 1
ATOM 1726 C CA . THR A 1 223 ? -16.319 -14.588 -30.323 1.00 20.36 225 THR A CA 1
ATOM 1727 C C . THR A 1 223 ? -14.920 -14.904 -30.866 1.00 20.34 225 THR A C 1
ATOM 1728 O O . THR A 1 223 ? -13.988 -14.121 -30.563 1.00 23.40 225 THR A O 1
ATOM 1732 N N . ALA A 1 224 ? -14.764 -15.992 -31.610 1.00 21.69 226 ALA A N 1
ATOM 1733 C CA . ALA A 1 224 ? -13.474 -16.488 -32.160 1.00 23.32 226 ALA A CA 1
ATOM 1734 C C . ALA A 1 224 ? -12.526 -16.935 -31.038 1.00 24.61 226 ALA A C 1
ATOM 1735 O O . ALA A 1 224 ? -11.348 -17.135 -31.344 1.00 24.65 226 ALA A O 1
ATOM 1737 N N . GLY A 1 225 ? -13.026 -17.134 -29.807 1.00 26.60 227 GLY A N 1
ATOM 1738 C CA . GLY A 1 225 ? -12.235 -17.654 -28.667 1.00 27.20 227 GLY A CA 1
ATOM 1739 C C . GLY A 1 225 ? -11.581 -19.002 -28.964 1.00 28.20 227 GLY A C 1
ATOM 1740 O O . GLY A 1 225 ? -10.341 -19.125 -28.766 1.00 27.75 227 GLY A O 1
ATOM 1741 N N . SER A 1 226 ? -12.346 -19.989 -29.444 1.00 25.01 228 SER A N 1
ATOM 1742 C CA . SER A 1 226 ? -11.804 -21.332 -29.794 1.00 26.15 228 SER A CA 1
ATOM 1743 C C . SER A 1 226 ? -10.905 -21.278 -31.050 1.00 25.05 228 SER A C 1
ATOM 1744 O O . SER A 1 226 ? -9.843 -21.960 -31.078 1.00 23.06 228 SER A O 1
ATOM 1747 N N . LEU A 1 227 ? -11.252 -20.488 -32.062 1.00 21.89 229 LEU A N 1
ATOM 1748 C CA . LEU A 1 227 ? -10.420 -20.343 -33.292 1.00 23.60 229 LEU A CA 1
ATOM 1749 C C . LEU A 1 227 ? -9.010 -19.841 -32.908 1.00 23.35 229 LEU A C 1
ATOM 1750 O O . LEU A 1 227 ? -8.022 -20.498 -33.278 1.00 24.03 229 LEU A O 1
ATOM 1755 N N . VAL A 1 228 ? -8.938 -18.769 -32.141 1.00 24.23 230 VAL A N 1
ATOM 1756 C CA . VAL A 1 228 ? -7.692 -18.097 -31.657 1.00 28.20 230 VAL A CA 1
ATOM 1757 C C . VAL A 1 228 ? -6.804 -19.099 -30.912 1.00 28.69 230 VAL A C 1
ATOM 1758 O O . VAL A 1 228 ? -5.585 -19.179 -31.242 1.00 25.32 230 VAL A O 1
ATOM 1762 N N . GLU A 1 229 ? -7.372 -19.846 -29.960 1.00 25.96 231 GLU A N 1
ATOM 1763 C CA . GLU A 1 229 ? -6.621 -20.812 -29.121 1.00 26.33 231 GLU A CA 1
ATOM 1764 C C . GLU A 1 229 ? -6.012 -21.875 -30.025 1.00 26.39 231 GLU A C 1
ATOM 1765 O O . GLU A 1 229 ? -4.851 -22.245 -29.828 1.00 25.42 231 GLU A O 1
ATOM 1771 N N . ALA A 1 230 ? -6.806 -22.417 -30.955 1.00 24.48 232 ALA A N 1
ATOM 1772 C CA . ALA A 1 230 ? -6.352 -23.505 -31.840 1.00 22.54 232 ALA A CA 1
ATOM 1773 C C . ALA A 1 230 ? -5.196 -22.979 -32.703 1.00 24.18 232 ALA A C 1
ATOM 1774 O O . ALA A 1 230 ? -4.186 -23.693 -32.856 1.00 21.57 232 ALA A O 1
ATOM 1776 N N . VAL A 1 231 ? -5.360 -21.793 -33.277 1.00 23.69 233 VAL A N 1
ATOM 1777 C CA . VAL A 1 231 ? -4.333 -21.213 -34.194 1.00 27.44 233 VAL A CA 1
ATOM 1778 C C . VAL A 1 231 ? -3.046 -21.003 -33.389 1.00 27.98 233 VAL A C 1
ATOM 1779 O O . VAL A 1 231 ? -1.968 -21.357 -33.917 1.00 28.70 233 VAL A O 1
ATOM 1783 N N . GLU A 1 232 ? -3.147 -20.419 -32.188 1.00 27.40 234 GLU A N 1
ATOM 1784 C CA . GLU A 1 232 ? -1.952 -20.148 -31.335 1.00 30.78 234 GLU A CA 1
ATOM 1785 C C . GLU A 1 232 ? -1.269 -21.478 -31.010 1.00 29.85 234 GLU A C 1
ATOM 1786 O O . GLU A 1 232 ? -0.041 -21.570 -31.184 1.00 32.23 234 GLU A O 1
ATOM 1792 N N . ALA A 1 233 ? -2.033 -22.486 -30.568 1.00 29.32 235 ALA A N 1
ATOM 1793 C CA . ALA A 1 233 ? -1.518 -23.839 -30.256 1.00 28.31 235 ALA A CA 1
ATOM 1794 C C . ALA A 1 233 ? -0.781 -24.406 -31.473 1.00 31.16 235 ALA A C 1
ATOM 1795 O O . ALA A 1 233 ? 0.280 -25.018 -31.286 1.00 28.88 235 ALA A O 1
ATOM 1797 N N . LEU A 1 234 ? -1.355 -24.244 -32.668 1.00 27.40 236 LEU A N 1
ATOM 1798 C CA . LEU A 1 234 ? -0.853 -24.865 -33.920 1.00 28.22 236 LEU A CA 1
ATOM 1799 C C . LEU A 1 234 ? 0.443 -24.166 -34.344 1.00 27.55 236 LEU A C 1
ATOM 1800 O O . LEU A 1 234 ? 1.372 -24.864 -34.794 1.00 31.35 236 LEU A O 1
ATOM 1805 N N . MET A 1 235 ? 0.525 -22.852 -34.185 1.00 29.55 237 MET A N 1
ATOM 1806 C CA . MET A 1 235 ? 1.786 -22.132 -34.498 1.00 31.33 237 MET A CA 1
ATOM 1807 C C . MET A 1 235 ? 2.838 -22.509 -33.433 1.00 32.06 237 MET A C 1
ATOM 1808 O O . MET A 1 235 ? 3.991 -22.718 -33.812 1.00 31.86 237 MET A O 1
ATOM 1813 N N . GLN A 1 236 ? 2.455 -22.716 -32.171 1.00 33.54 238 GLN A N 1
ATOM 1814 C CA . GLN A 1 236 ? 3.419 -23.176 -31.125 1.00 36.27 238 GLN A CA 1
ATOM 1815 C C . GLN A 1 236 ? 3.899 -24.592 -31.463 1.00 38.44 238 GLN A C 1
ATOM 1816 O O . GLN A 1 236 ? 5.051 -24.885 -31.117 1.00 40.26 238 GLN A O 1
ATOM 1822 N N . ALA A 1 237 ? 3.070 -25.446 -32.095 1.00 35.76 239 ALA A N 1
ATOM 1823 C CA . ALA A 1 237 ? 3.456 -26.822 -32.512 1.00 33.33 239 ALA A CA 1
ATOM 1824 C C . ALA A 1 237 ? 4.175 -26.779 -33.867 1.00 32.60 239 ALA A C 1
ATOM 1825 O O . ALA A 1 237 ? 4.436 -27.877 -34.421 1.00 32.16 239 ALA A O 1
ATOM 1827 N N . GLY A 1 238 ? 4.470 -25.579 -34.384 1.00 32.75 240 GLY A N 1
ATOM 1828 C CA . GLY A 1 238 ? 5.321 -25.384 -35.581 1.00 34.18 240 GLY A CA 1
ATOM 1829 C C . GLY A 1 238 ? 4.574 -25.570 -36.899 1.00 33.24 240 GLY A C 1
ATOM 1830 O O . GLY A 1 238 ? 5.214 -25.907 -37.912 1.00 31.93 240 GLY A O 1
ATOM 1831 N N . ALA A 1 239 ? 3.259 -25.339 -36.940 1.00 30.44 241 ALA A N 1
ATOM 1832 C CA . ALA A 1 239 ? 2.499 -25.316 -38.213 1.00 31.73 241 ALA A CA 1
ATOM 1833 C C . ALA A 1 239 ? 3.055 -24.203 -39.102 1.00 27.73 241 ALA A C 1
ATOM 1834 O O . ALA A 1 239 ? 3.354 -23.119 -38.596 1.00 29.31 241 ALA A O 1
ATOM 1836 N N . LYS A 1 240 ? 3.109 -24.417 -40.405 1.00 30.73 242 LYS A N 1
ATOM 1837 C CA . LYS A 1 240 ? 3.458 -23.311 -41.334 1.00 30.20 242 LYS A CA 1
ATOM 1838 C C . LYS A 1 240 ? 2.447 -22.178 -41.150 1.00 31.03 242 LYS A C 1
ATOM 1839 O O . LYS A 1 240 ? 2.837 -21.000 -41.018 1.00 25.98 242 LYS A O 1
ATOM 1845 N N . GLU A 1 241 ? 1.157 -22.531 -41.112 1.00 27.42 243 GLU A N 1
ATOM 1846 C CA . GLU A 1 241 ? 0.067 -21.553 -41.264 1.00 25.07 243 GLU A CA 1
ATOM 1847 C C . GLU A 1 241 ? -1.264 -22.270 -41.010 1.00 23.10 243 GLU A C 1
ATOM 1848 O O . GLU A 1 241 ? -1.281 -23.514 -41.100 1.00 23.90 243 GLU A O 1
ATOM 1854 N N . VAL A 1 242 ? -2.318 -21.487 -40.759 1.00 23.83 244 VAL A N 1
ATOM 1855 C CA . VAL A 1 242 ? -3.661 -22.004 -40.350 1.00 22.01 244 VAL A CA 1
ATOM 1856 C C . VAL A 1 242 ? -4.728 -21.275 -41.173 1.00 21.45 244 VAL A C 1
ATOM 1857 O O . VAL A 1 242 ? -4.680 -20.059 -41.241 1.00 22.02 244 VAL A O 1
ATOM 1861 N N . TYR A 1 243 ? -5.601 -22.043 -41.825 1.00 20.89 245 TYR A N 1
ATOM 1862 C CA . TYR A 1 243 ? -6.840 -21.576 -42.488 1.00 21.47 245 TYR A CA 1
ATOM 1863 C C . TYR A 1 243 ? -8.011 -22.121 -41.689 1.00 19.64 245 TYR A C 1
ATOM 1864 O O . TYR A 1 243 ? -7.934 -23.288 -41.315 1.00 19.01 245 TYR A O 1
ATOM 1873 N N . ALA A 1 244 ? -9.007 -21.295 -41.406 1.00 18.01 246 ALA A N 1
ATOM 1874 C CA . ALA A 1 244 ? -10.161 -21.697 -40.570 1.00 17.97 246 ALA A CA 1
ATOM 1875 C C . ALA A 1 244 ? -11.421 -21.517 -41.395 1.00 19.20 246 ALA A C 1
ATOM 1876 O O . ALA A 1 244 ? -11.475 -20.558 -42.191 1.00 18.61 246 ALA A O 1
ATOM 1878 N N . ALA A 1 245 ? -12.416 -22.366 -41.160 1.00 18.76 247 ALA A N 1
ATOM 1879 C CA . ALA A 1 245 ? -13.738 -22.199 -41.773 1.00 18.16 247 ALA A CA 1
ATOM 1880 C C . ALA A 1 245 ? -14.804 -22.631 -40.779 1.00 17.59 247 ALA A C 1
ATOM 1881 O O . ALA A 1 245 ? -14.507 -23.418 -39.857 1.00 19.42 247 ALA A O 1
ATOM 1883 N N . ALA A 1 246 ? -16.002 -22.111 -40.962 1.00 17.85 248 ALA A N 1
ATOM 1884 C CA . ALA A 1 246 ? -17.183 -22.489 -40.165 1.00 17.35 248 ALA A CA 1
ATOM 1885 C C . ALA A 1 246 ? -18.397 -22.320 -41.053 1.00 17.10 248 ALA A C 1
ATOM 1886 O O . ALA A 1 246 ? -18.293 -21.568 -42.066 1.00 16.46 248 ALA A O 1
ATOM 1888 N N . THR A 1 247 ? -19.522 -22.903 -40.661 1.00 14.98 249 THR A N 1
ATOM 1889 C CA . THR A 1 247 ? -20.800 -22.588 -41.344 1.00 15.03 249 THR A CA 1
ATOM 1890 C C . THR A 1 247 ? -21.247 -21.172 -40.985 1.00 15.94 249 THR A C 1
ATOM 1891 O O . THR A 1 247 ? -21.476 -20.332 -41.912 1.00 13.81 249 THR A O 1
ATOM 1895 N N . HIS A 1 248 ? -21.389 -20.904 -39.693 1.00 14.01 250 HIS A N 1
ATOM 1896 C CA . HIS A 1 248 ? -22.050 -19.686 -39.183 1.00 15.18 250 HIS A CA 1
ATOM 1897 C C . HIS A 1 248 ? -20.987 -18.696 -38.716 1.00 15.33 250 HIS A C 1
ATOM 1898 O O . HIS A 1 248 ? -20.285 -18.976 -37.696 1.00 16.34 250 HIS A O 1
ATOM 1905 N N . GLY A 1 249 ? -20.888 -17.593 -39.444 1.00 18.05 251 GLY A N 1
ATOM 1906 C CA . GLY A 1 249 ? -19.976 -16.482 -39.154 1.00 17.44 251 GLY A CA 1
ATOM 1907 C C . GLY A 1 249 ? -20.726 -15.474 -38.343 1.00 18.06 251 GLY A C 1
ATOM 1908 O O . GLY A 1 249 ? -21.261 -14.494 -38.915 1.00 18.60 251 GLY A O 1
ATOM 1909 N N . VAL A 1 250 ? -20.826 -15.748 -37.044 1.00 17.36 252 VAL A N 1
ATOM 1910 C CA . VAL A 1 250 ? -21.668 -14.929 -36.149 1.00 18.06 252 VAL A CA 1
ATOM 1911 C C . VAL A 1 250 ? -20.872 -13.651 -35.774 1.00 17.61 252 VAL A C 1
ATOM 1912 O O . VAL A 1 250 ? -21.427 -12.540 -35.904 1.00 16.18 252 VAL A O 1
ATOM 1916 N N . TYR A 1 251 ? -19.588 -13.782 -35.452 1.00 19.37 253 TYR A N 1
ATOM 1917 C CA . TYR A 1 251 ? -18.614 -12.641 -35.402 1.00 19.51 253 TYR A CA 1
ATOM 1918 C C . TYR A 1 251 ? -19.128 -11.543 -34.459 1.00 20.02 253 TYR A C 1
ATOM 1919 O O . TYR A 1 251 ? -19.414 -10.396 -34.865 1.00 18.25 253 TYR A O 1
ATOM 1928 N N . VAL A 1 252 ? -19.300 -11.906 -33.190 1.00 19.89 254 VAL A N 1
ATOM 1929 C CA . VAL A 1 252 ? -19.793 -10.982 -32.142 1.00 19.99 254 VAL A CA 1
ATOM 1930 C C . VAL A 1 252 ? -18.639 -10.627 -31.189 1.00 21.98 254 VAL A C 1
ATOM 1931 O O . VAL A 1 252 ? -17.613 -11.347 -31.151 1.00 21.89 254 VAL A O 1
ATOM 1935 N N . GLY A 1 253 ? -18.810 -9.525 -30.458 1.00 24.06 255 GLY A N 1
ATOM 1936 C CA . GLY A 1 253 ? -17.863 -9.021 -29.438 1.00 25.93 255 GLY A CA 1
ATOM 1937 C C . GLY A 1 253 ? -16.467 -8.846 -30.039 1.00 24.85 255 GLY A C 1
ATOM 1938 O O . GLY A 1 253 ? -16.304 -8.182 -31.055 1.00 29.26 255 GLY A O 1
ATOM 1939 N N . PRO A 1 254 ? -15.432 -9.516 -29.490 1.00 26.85 256 PRO A N 1
ATOM 1940 C CA . PRO A 1 254 ? -14.047 -9.294 -29.929 1.00 27.16 256 PRO A CA 1
ATOM 1941 C C . PRO A 1 254 ? -13.630 -10.097 -31.175 1.00 29.20 256 PRO A C 1
ATOM 1942 O O . PRO A 1 254 ? -12.445 -10.101 -31.495 1.00 26.49 256 PRO A O 1
ATOM 1946 N N . ALA A 1 255 ? -14.557 -10.815 -31.835 1.00 23.17 257 ALA A N 1
ATOM 1947 C CA . ALA A 1 255 ? -14.176 -11.764 -32.913 1.00 24.19 257 ALA A CA 1
ATOM 1948 C C . ALA A 1 255 ? -13.278 -11.084 -33.972 1.00 22.81 257 ALA A C 1
ATOM 1949 O O . ALA A 1 255 ? -12.262 -11.678 -34.353 1.00 22.52 257 ALA A O 1
ATOM 1951 N N . LEU A 1 256 ? -13.686 -9.941 -34.502 1.00 22.61 258 LEU A N 1
ATOM 1952 C CA . LEU A 1 256 ? -12.999 -9.315 -35.670 1.00 26.82 258 LEU A CA 1
ATOM 1953 C C . LEU A 1 256 ? -11.577 -8.883 -35.253 1.00 27.15 258 LEU A C 1
ATOM 1954 O O . LEU A 1 256 ? -10.616 -9.220 -35.976 1.00 23.57 258 LEU A O 1
ATOM 1959 N N . ASP A 1 257 ? -11.461 -8.226 -34.100 1.00 28.52 259 ASP A N 1
ATOM 1960 C CA . ASP A 1 257 ? -10.166 -7.796 -33.493 1.00 30.68 259 ASP A CA 1
ATOM 1961 C C . ASP A 1 257 ? -9.273 -9.017 -33.271 1.00 31.00 259 ASP A C 1
ATOM 1962 O O . ASP A 1 257 ? -8.070 -8.926 -33.531 1.00 29.14 259 ASP A O 1
ATOM 1967 N N . ARG A 1 258 ? -9.838 -10.121 -32.769 1.00 28.62 260 ARG A N 1
ATOM 1968 C CA . ARG A 1 258 ? -9.076 -11.342 -32.410 1.00 25.95 260 ARG A CA 1
ATOM 1969 C C . ARG A 1 258 ? -8.528 -11.993 -33.679 1.00 26.73 260 ARG A C 1
ATOM 1970 O O . ARG A 1 258 ? -7.363 -12.411 -33.700 1.00 26.50 260 ARG A O 1
ATOM 1978 N N . ILE A 1 259 ? -9.363 -12.096 -34.709 1.00 25.90 261 ILE A N 1
ATOM 1979 C CA . ILE A 1 259 ? -8.972 -12.638 -36.035 1.00 23.58 261 ILE A CA 1
ATOM 1980 C C . ILE A 1 259 ? -7.882 -11.765 -36.660 1.00 24.46 261 ILE A C 1
ATOM 1981 O O . ILE A 1 259 ? -6.944 -12.344 -37.178 1.00 23.37 261 ILE A O 1
ATOM 1986 N N . ALA A 1 260 ? -8.001 -10.441 -36.622 1.00 27.01 262 ALA A N 1
ATOM 1987 C CA . ALA A 1 260 ? -6.967 -9.516 -37.175 1.00 28.40 262 ALA A CA 1
ATOM 1988 C C . ALA A 1 260 ? -5.635 -9.741 -36.443 1.00 29.72 262 ALA A C 1
ATOM 1989 O O . ALA A 1 260 ? -4.615 -9.734 -37.110 1.00 30.19 262 ALA A O 1
ATOM 1991 N N . LYS A 1 261 ? -5.674 -9.990 -35.132 1.00 32.26 263 LYS A N 1
ATOM 1992 C CA . LYS A 1 261 ? -4.489 -10.111 -34.233 1.00 35.61 263 LYS A CA 1
ATOM 1993 C C . LYS A 1 261 ? -3.851 -11.486 -34.410 1.00 35.07 263 LYS A C 1
ATOM 1994 O O . LYS A 1 261 ? -2.621 -11.590 -34.309 1.00 30.44 263 LYS A O 1
ATOM 2000 N N . SER A 1 262 ? -4.675 -12.519 -34.607 1.00 26.92 264 SER A N 1
ATOM 2001 C CA . SER A 1 262 ? -4.251 -13.931 -34.808 1.00 26.11 264 SER A CA 1
ATOM 2002 C C . SER A 1 262 ? -3.409 -14.041 -36.069 1.00 24.71 264 SER A C 1
ATOM 2003 O O . SER A 1 262 ? -3.639 -13.336 -37.050 1.00 27.83 264 SER A O 1
ATOM 2006 N N . PRO A 1 263 ? -2.424 -14.956 -36.105 1.00 27.28 265 PRO A N 1
ATOM 2007 C CA . PRO A 1 263 ? -1.705 -15.255 -37.342 1.00 29.24 265 PRO A CA 1
ATOM 2008 C C . PRO A 1 263 ? -2.537 -16.045 -38.360 1.00 25.77 265 PRO A C 1
ATOM 2009 O O . PRO A 1 263 ? -2.028 -16.414 -39.387 1.00 26.15 265 PRO A O 1
ATOM 2013 N N . VAL A 1 264 ? -3.796 -16.339 -38.050 1.00 23.19 266 VAL A N 1
ATOM 2014 C CA . VAL A 1 264 ? -4.653 -17.125 -38.991 1.00 21.80 266 VAL A CA 1
ATOM 2015 C C . VAL A 1 264 ? -4.628 -16.450 -40.369 1.00 20.86 266 VAL A C 1
ATOM 2016 O O . VAL A 1 264 ? -4.806 -15.236 -40.443 1.00 22.03 266 VAL A O 1
ATOM 2020 N N . LYS A 1 265 ? -4.439 -17.214 -41.438 1.00 23.64 267 LYS A N 1
ATOM 2021 C CA . LYS A 1 265 ? -4.303 -16.628 -42.782 1.00 23.06 267 LYS A CA 1
ATOM 2022 C C . LYS A 1 265 ? -5.634 -16.074 -43.237 1.00 24.15 267 LYS A C 1
ATOM 2023 O O . LYS A 1 265 ? -5.667 -15.045 -43.927 1.00 19.25 267 LYS A O 1
ATOM 2029 N N . GLU A 1 266 ? -6.687 -16.849 -43.008 1.00 20.63 268 GLU A N 1
ATOM 2030 C CA . GLU A 1 266 ? -8.001 -16.493 -43.555 1.00 21.23 268 GLU A CA 1
ATOM 2031 C C . GLU A 1 266 ? -9.057 -17.225 -42.748 1.00 20.23 268 GLU A C 1
ATOM 2032 O O . GLU A 1 266 ? -8.766 -18.343 -42.257 1.00 20.64 268 GLU A O 1
ATOM 2038 N N . VAL A 1 267 ? -10.234 -16.629 -42.688 1.00 19.00 269 VAL A N 1
ATOM 2039 C CA . VAL A 1 267 ? -11.396 -17.226 -41.978 1.00 18.83 269 VAL A CA 1
ATOM 2040 C C . VAL A 1 267 ? -12.579 -17.128 -42.932 1.00 18.21 269 VAL A C 1
ATOM 2041 O O . VAL A 1 267 ? -12.949 -15.996 -43.308 1.00 19.81 269 VAL A O 1
ATOM 2045 N N . ALA A 1 268 ? -13.113 -18.274 -43.311 1.00 16.89 270 ALA A N 1
ATOM 2046 C CA . ALA A 1 268 ? -14.246 -18.378 -44.246 1.00 17.70 270 ALA A CA 1
ATOM 2047 C C . ALA A 1 268 ? -15.464 -18.858 -43.458 1.00 18.68 270 ALA A C 1
ATOM 2048 O O . ALA A 1 268 ? -15.311 -19.750 -42.602 1.00 17.92 270 ALA A O 1
ATOM 2050 N N . ALA A 1 269 ? -16.628 -18.321 -43.802 1.00 16.77 271 ALA A N 1
ATOM 2051 C CA . ALA A 1 269 ? -17.922 -18.741 -43.232 1.00 16.38 271 ALA A CA 1
ATOM 2052 C C . ALA A 1 269 ? -18.970 -18.524 -44.302 1.00 16.64 271 ALA A C 1
ATOM 2053 O O . ALA A 1 269 ? -18.698 -17.776 -45.266 1.00 15.63 271 ALA A O 1
ATOM 2055 N N . THR A 1 270 ? -20.121 -19.183 -44.184 1.00 17.47 272 THR A N 1
ATOM 2056 C CA . THR A 1 270 ? -21.210 -18.972 -45.149 1.00 15.31 272 THR A CA 1
ATOM 2057 C C . THR A 1 270 ? -21.897 -17.636 -44.817 1.00 16.17 272 THR A C 1
ATOM 2058 O O . THR A 1 270 ? -21.512 -16.914 -43.826 1.00 15.17 272 THR A O 1
ATOM 2062 N N . ASP A 1 271 ? -22.962 -17.360 -45.553 1.00 14.98 273 ASP A N 1
ATOM 2063 C CA . ASP A 1 271 ? -23.774 -16.145 -45.367 1.00 15.57 273 ASP A CA 1
ATOM 2064 C C . ASP A 1 271 ? -25.076 -16.536 -44.660 1.00 14.71 273 ASP A C 1
ATOM 2065 O O . ASP A 1 271 ? -26.052 -15.803 -44.790 1.00 12.34 273 ASP A O 1
ATOM 2070 N N . THR A 1 272 ? -25.117 -17.637 -43.907 1.00 14.41 274 THR A N 1
ATOM 2071 C CA . THR A 1 272 ? -26.317 -17.911 -43.048 1.00 14.27 274 THR A CA 1
ATOM 2072 C C . THR A 1 272 ? -26.581 -16.690 -42.150 1.00 14.47 274 THR A C 1
ATOM 2073 O O . THR A 1 272 ? -27.762 -16.378 -41.831 1.00 13.99 274 THR A O 1
ATOM 2077 N N . CYS A 1 273 ? -25.505 -16.036 -41.715 1.00 13.85 275 CYS A N 1
ATOM 2078 C CA . CYS A 1 273 ? -25.500 -14.747 -41.000 1.00 16.14 275 CYS A CA 1
ATOM 2079 C C . CYS A 1 273 ? -24.894 -13.712 -41.929 1.00 17.85 275 CYS A C 1
ATOM 2080 O O . CYS A 1 273 ? -23.994 -14.038 -42.704 1.00 18.68 275 CYS A O 1
ATOM 2083 N N . PRO A 1 274 ? -25.384 -12.465 -41.900 1.00 19.83 276 PRO A N 1
ATOM 2084 C CA . PRO A 1 274 ? -24.856 -11.426 -42.790 1.00 20.87 276 PRO A CA 1
ATOM 2085 C C . PRO A 1 274 ? -23.363 -11.261 -42.541 1.00 19.00 276 PRO A C 1
ATOM 2086 O O . PRO A 1 274 ? -22.949 -11.085 -41.403 1.00 20.06 276 PRO A O 1
ATOM 2090 N N . PRO A 1 275 ? -22.500 -11.392 -43.568 1.00 18.69 277 PRO A N 1
ATOM 2091 C CA . PRO A 1 275 ? -21.057 -11.261 -43.351 1.00 19.75 277 PRO A CA 1
ATOM 2092 C C . PRO A 1 275 ? -20.662 -9.883 -42.816 1.00 21.14 277 PRO A C 1
ATOM 2093 O O . PRO A 1 275 ? -21.344 -8.883 -43.102 1.00 21.80 277 PRO A O 1
ATOM 2097 N N . LYS A 1 276 ? -19.583 -9.860 -42.038 1.00 22.83 278 LYS A N 1
ATOM 2098 C CA . LYS A 1 276 ? -18.963 -8.621 -41.544 1.00 22.56 278 LYS A CA 1
ATOM 2099 C C . LYS A 1 276 ? -17.689 -8.393 -42.371 1.00 24.03 278 LYS A C 1
ATOM 2100 O O . LYS A 1 276 ? -16.990 -9.375 -42.685 1.00 25.17 278 LYS A O 1
ATOM 2106 N N . GLU A 1 277 ? -17.376 -7.122 -42.603 1.00 28.11 279 GLU A N 1
ATOM 2107 C CA . GLU A 1 277 ? -16.170 -6.639 -43.332 1.00 33.13 279 GLU A CA 1
ATOM 2108 C C . GLU A 1 277 ? -14.918 -6.928 -42.509 1.00 29.55 279 GLU A C 1
ATOM 2109 O O . GLU A 1 277 ? -14.887 -6.540 -41.326 1.00 31.82 279 GLU A O 1
ATOM 2115 N N . GLY A 1 278 ? -13.929 -7.592 -43.100 1.00 33.19 280 GLY A N 1
ATOM 2116 C CA . GLY A 1 278 ? -12.617 -7.815 -42.459 1.00 30.10 280 GLY A CA 1
ATOM 2117 C C . GLY A 1 278 ? -11.592 -8.265 -43.488 1.00 30.42 280 GLY A C 1
ATOM 2118 O O . GLY A 1 278 ? -11.947 -8.983 -44.423 1.00 31.07 280 GLY A O 1
ATOM 2119 N N . PRO A 1 279 ? -10.314 -7.812 -43.384 1.00 34.25 281 PRO A N 1
ATOM 2120 C CA . PRO A 1 279 ? -9.282 -8.172 -44.354 1.00 32.53 281 PRO A CA 1
ATOM 2121 C C . PRO A 1 279 ? -9.137 -9.682 -44.563 1.00 29.79 281 PRO A C 1
ATOM 2122 O O . PRO A 1 279 ? -8.911 -10.089 -45.671 1.00 34.15 281 PRO A O 1
ATOM 2126 N N . LYS A 1 280 ? -9.236 -10.490 -43.519 1.00 25.66 282 LYS A N 1
ATOM 2127 C CA . LYS A 1 280 ? -8.951 -11.940 -43.706 1.00 24.63 282 LYS A CA 1
ATOM 2128 C C . LYS A 1 280 ? -10.266 -12.738 -43.754 1.00 21.92 282 LYS A C 1
ATOM 2129 O O . LYS A 1 280 ? -10.192 -13.980 -43.792 1.00 22.98 282 LYS A O 1
ATOM 2135 N N . LEU A 1 281 ? -11.411 -12.065 -43.778 1.00 21.63 283 LEU A N 1
ATOM 2136 C CA . LEU A 1 281 ? -12.730 -12.767 -43.791 1.00 21.92 283 LEU A CA 1
ATOM 2137 C C . LEU A 1 281 ? -13.142 -13.087 -45.235 1.00 23.51 283 LEU A C 1
ATOM 2138 O O . LEU A 1 281 ? -13.022 -12.234 -46.074 1.00 24.02 283 LEU A O 1
ATOM 2143 N N . ARG A 1 282 ? -13.596 -14.309 -45.506 1.00 22.02 284 ARG A N 1
ATOM 2144 C CA . ARG A 1 282 ? -14.124 -14.745 -46.821 1.00 21.52 284 ARG A CA 1
ATOM 2145 C C . ARG A 1 282 ? -15.549 -15.293 -46.639 1.00 21.09 284 ARG A C 1
ATOM 2146 O O . ARG A 1 282 ? -15.825 -15.923 -45.584 1.00 19.07 284 ARG A O 1
ATOM 2154 N N . THR A 1 283 ? -16.405 -15.069 -47.631 1.00 16.73 285 THR A N 1
ATOM 2155 C CA . THR A 1 283 ? -17.804 -15.540 -47.607 1.00 19.78 285 THR A CA 1
ATOM 2156 C C . THR A 1 283 ? -18.010 -16.693 -48.585 1.00 18.01 285 THR A C 1
ATOM 2157 O O . THR A 1 283 ? -17.561 -16.611 -49.731 1.00 16.81 285 THR A O 1
ATOM 2161 N N . LEU A 1 284 ? -18.693 -17.741 -48.132 1.00 17.71 286 LEU A N 1
ATOM 2162 C CA . LEU A 1 284 ? -19.034 -18.930 -48.935 1.00 17.87 286 LEU A CA 1
ATOM 2163 C C . LEU A 1 284 ? -20.564 -18.928 -49.043 1.00 20.13 286 LEU A C 1
ATOM 2164 O O . LEU A 1 284 ? -21.257 -19.272 -48.049 1.00 19.23 286 LEU A O 1
ATOM 2169 N N . THR A 1 285 ? -21.107 -18.476 -50.159 1.00 18.28 287 THR A N 1
ATOM 2170 C CA . THR A 1 285 ? -22.573 -18.267 -50.239 1.00 17.82 287 THR A CA 1
ATOM 2171 C C . THR A 1 285 ? -23.291 -19.629 -50.220 1.00 17.83 287 THR A C 1
ATOM 2172 O O . THR A 1 285 ? -22.847 -20.584 -50.865 1.00 17.02 287 THR A O 1
ATOM 2176 N N . VAL A 1 286 ? -24.376 -19.716 -49.455 1.00 17.01 288 VAL A N 1
ATOM 2177 C CA . VAL A 1 286 ? -25.243 -20.921 -49.426 1.00 17.95 288 VAL A CA 1
ATOM 2178 C C . VAL A 1 286 ? -26.614 -20.532 -49.971 1.00 16.21 288 VAL A C 1
ATOM 2179 O O . VAL A 1 286 ? -27.514 -21.371 -49.915 1.00 16.17 288 VAL A O 1
ATOM 2183 N N . ALA A 1 287 ? -26.775 -19.336 -50.523 1.00 15.42 289 ALA A N 1
ATOM 2184 C CA . ALA A 1 287 ? -28.049 -18.962 -51.194 1.00 16.26 289 ALA A CA 1
ATOM 2185 C C . ALA A 1 287 ? -28.432 -19.990 -52.263 1.00 16.87 289 ALA A C 1
ATOM 2186 O O . ALA A 1 287 ? -29.587 -20.445 -52.327 1.00 17.52 289 ALA A O 1
ATOM 2188 N N . PRO A 1 288 ? -27.506 -20.463 -53.139 1.00 17.63 290 PRO A N 1
ATOM 2189 C CA . PRO A 1 288 ? -27.887 -21.432 -54.161 1.00 16.66 290 PRO A CA 1
ATOM 2190 C C . PRO A 1 288 ? -28.327 -22.788 -53.599 1.00 16.03 290 PRO A C 1
ATOM 2191 O O . PRO A 1 288 ? -29.230 -23.386 -54.112 1.00 14.68 290 PRO A O 1
ATOM 2195 N N . LEU A 1 289 ? -27.701 -23.228 -52.521 1.00 16.45 291 LEU A N 1
ATOM 2196 C CA . LEU A 1 289 ? -28.084 -24.510 -51.888 1.00 16.01 291 LEU A CA 1
ATOM 2197 C C . LEU A 1 289 ? -29.435 -24.351 -51.198 1.00 16.06 291 LEU A C 1
ATOM 2198 O O . LEU A 1 289 ? -30.287 -25.235 -51.344 1.00 15.75 291 LEU A O 1
ATOM 2203 N N . PHE A 1 290 ? -29.675 -23.260 -50.480 1.00 14.85 292 PHE A N 1
ATOM 2204 C CA . PHE A 1 290 ? -31.021 -23.092 -49.863 1.00 14.53 292 PHE A CA 1
ATOM 2205 C C . PHE A 1 290 ? -32.093 -23.004 -50.956 1.00 14.80 292 PHE A C 1
ATOM 2206 O O . PHE A 1 290 ? -33.183 -23.583 -50.820 1.00 12.45 292 PHE A O 1
ATOM 2214 N N . ALA A 1 291 ? -31.800 -22.280 -52.041 1.00 14.05 293 ALA A N 1
ATOM 2215 C CA . ALA A 1 291 ? -32.757 -22.164 -53.165 1.00 16.73 293 ALA A CA 1
ATOM 2216 C C . ALA A 1 291 ? -33.070 -23.552 -53.751 1.00 16.34 293 ALA A C 1
ATOM 2217 O O . ALA A 1 291 ? -34.250 -23.857 -53.956 1.00 18.10 293 ALA A O 1
ATOM 2219 N N . GLU A 1 292 ? -32.076 -24.395 -53.961 1.00 17.36 294 GLU A N 1
ATOM 2220 C CA . GLU A 1 292 ? -32.271 -25.754 -54.496 1.00 18.09 294 GLU A CA 1
ATOM 2221 C C . GLU A 1 292 ? -33.115 -26.558 -53.501 1.00 17.39 294 GLU A C 1
ATOM 2222 O O . GLU A 1 292 ? -33.989 -27.289 -53.955 1.00 14.60 294 GLU A O 1
ATOM 2228 N N . ALA A 1 293 ? -32.799 -26.496 -52.199 1.00 14.64 295 ALA A N 1
ATOM 2229 C CA . ALA A 1 293 ? -33.583 -27.228 -51.172 1.00 14.27 295 ALA A CA 1
ATOM 2230 C C . ALA A 1 293 ? -35.050 -26.762 -51.220 1.00 13.80 295 ALA A C 1
ATOM 2231 O O . ALA A 1 293 ? -35.977 -27.606 -51.252 1.00 14.60 295 ALA A O 1
ATOM 2233 N N . ILE A 1 294 ? -35.279 -25.456 -51.259 1.00 14.11 296 ILE A N 1
ATOM 2234 C CA . ILE A 1 294 ? -36.658 -24.905 -51.277 1.00 14.85 296 ILE A CA 1
ATOM 2235 C C . ILE A 1 294 ? -37.343 -25.428 -52.538 1.00 16.02 296 ILE A C 1
ATOM 2236 O O . ILE A 1 294 ? -38.494 -25.911 -52.426 1.00 15.51 296 ILE A O 1
ATOM 2241 N N . TRP A 1 295 ? -36.671 -25.358 -53.695 1.00 17.06 297 TRP A N 1
ATOM 2242 C CA . TRP A 1 295 ? -37.252 -25.854 -54.974 1.00 19.36 297 TRP A CA 1
ATOM 2243 C C . TRP A 1 295 ? -37.702 -27.313 -54.780 1.00 16.59 297 TRP A C 1
ATOM 2244 O O . TRP A 1 295 ? -38.847 -27.669 -55.131 1.00 17.29 297 TRP A O 1
ATOM 2255 N N . ARG A 1 296 ? -36.866 -28.120 -54.146 1.00 16.75 298 ARG A N 1
ATOM 2256 C CA . ARG A 1 296 ? -37.125 -29.568 -53.999 1.00 16.06 298 ARG A CA 1
ATOM 2257 C C . ARG A 1 296 ? -38.202 -29.805 -52.936 1.00 16.35 298 ARG A C 1
ATOM 2258 O O . ARG A 1 296 ? -39.057 -30.651 -53.167 1.00 16.44 298 ARG A O 1
ATOM 2266 N N . ILE A 1 297 ? -38.216 -29.039 -51.854 1.00 15.55 299 ILE A N 1
ATOM 2267 C CA . ILE A 1 297 ? -39.327 -29.148 -50.861 1.00 14.43 299 ILE A CA 1
ATOM 2268 C C . ILE A 1 297 ? -40.660 -28.879 -51.568 1.00 14.09 299 ILE A C 1
ATOM 2269 O O . ILE A 1 297 ? -41.587 -29.633 -51.372 1.00 16.45 299 ILE A O 1
ATOM 2274 N N . HIS A 1 298 ? -40.742 -27.768 -52.294 1.00 14.81 300 HIS A N 1
ATOM 2275 C CA . HIS A 1 298 ? -41.913 -27.310 -53.088 1.00 16.59 300 HIS A CA 1
ATOM 2276 C C . HIS A 1 298 ? -42.373 -28.375 -54.101 1.00 17.09 300 HIS A C 1
ATOM 2277 O O . HIS A 1 298 ? -43.591 -28.581 -54.222 1.00 17.94 300 HIS A O 1
ATOM 2284 N N . ARG A 1 299 ? -41.454 -29.031 -54.798 1.00 17.19 301 ARG A N 1
ATOM 2285 C CA . ARG A 1 299 ? -41.807 -29.963 -55.899 1.00 19.71 301 ARG A CA 1
ATOM 2286 C C . ARG A 1 299 ? -41.849 -31.408 -55.402 1.00 18.22 301 ARG A C 1
ATOM 2287 O O . ARG A 1 299 ? -42.245 -32.258 -56.196 1.00 18.75 301 ARG A O 1
ATOM 2295 N N . GLY A 1 300 ? -41.456 -31.690 -54.146 1.00 16.60 302 GLY A N 1
ATOM 2296 C CA . GLY A 1 300 ? -41.411 -33.068 -53.603 1.00 15.76 302 GLY A CA 1
ATOM 2297 C C . GLY A 1 300 ? -40.267 -33.900 -54.163 1.00 17.00 302 GLY A C 1
ATOM 2298 O O . GLY A 1 300 ? -40.443 -35.121 -54.340 1.00 14.78 302 GLY A O 1
ATOM 2299 N N . GLU A 1 301 ? -39.142 -33.256 -54.481 1.00 16.18 303 GLU A N 1
ATOM 2300 C CA . GLU A 1 301 ? -37.914 -33.912 -54.983 1.00 17.77 303 GLU A CA 1
ATOM 2301 C C . GLU A 1 301 ? -36.962 -34.131 -53.806 1.00 18.48 303 GLU A C 1
ATOM 2302 O O . GLU A 1 301 ? -37.181 -33.575 -52.698 1.00 15.06 303 GLU A O 1
ATOM 2308 N N . SER A 1 302 ? -35.890 -34.868 -54.026 1.00 18.74 304 SER A N 1
ATOM 2309 C CA . SER A 1 302 ? -35.012 -35.343 -52.936 1.00 18.10 304 SER A CA 1
ATOM 2310 C C . SER A 1 302 ? -34.091 -34.214 -52.439 1.00 17.97 304 SER A C 1
ATOM 2311 O O . SER A 1 302 ? -33.117 -33.832 -53.156 1.00 19.90 304 SER A O 1
ATOM 2314 N N . VAL A 1 303 ? -34.346 -33.691 -51.251 1.00 17.47 305 VAL A N 1
ATOM 2315 C CA . VAL A 1 303 ? -33.407 -32.781 -50.540 1.00 16.16 305 VAL A CA 1
ATOM 2316 C C . VAL A 1 303 ? -32.172 -33.590 -50.113 1.00 17.04 305 VAL A C 1
ATOM 2317 O O . VAL A 1 303 ? -31.044 -33.065 -50.238 1.00 17.58 305 VAL A O 1
ATOM 2321 N N . SER A 1 304 ? -32.311 -34.841 -49.657 1.00 18.67 306 SER A N 1
ATOM 2322 C CA . SER A 1 304 ? -31.163 -35.682 -49.204 1.00 20.95 306 SER A CA 1
ATOM 2323 C C . SER A 1 304 ? -30.094 -35.801 -50.304 1.00 20.39 306 SER A C 1
ATOM 2324 O O . SER A 1 304 ? -28.925 -35.869 -49.959 1.00 19.09 306 SER A O 1
ATOM 2327 N N . SER A 1 305 ? -30.490 -35.803 -51.575 1.00 21.50 307 SER A N 1
ATOM 2328 C CA . SER A 1 305 ? -29.551 -35.944 -52.725 1.00 22.56 307 SER A CA 1
ATOM 2329 C C . SER A 1 305 ? -28.594 -34.746 -52.806 1.00 21.59 307 SER A C 1
ATOM 2330 O O . SER A 1 305 ? -27.552 -34.866 -53.472 1.00 19.67 307 SER A O 1
ATOM 2333 N N . LEU A 1 306 ? -28.916 -33.629 -52.157 1.00 20.78 308 LEU A N 1
ATOM 2334 C CA . LEU A 1 306 ? -28.071 -32.404 -52.176 1.00 22.01 308 LEU A CA 1
ATOM 2335 C C . LEU A 1 306 ? -26.816 -32.647 -51.348 1.00 21.86 308 LEU A C 1
ATOM 2336 O O . LEU A 1 306 ? -25.892 -31.851 -51.414 1.00 23.37 308 LEU A O 1
ATOM 2341 N N . PHE A 1 307 ? -26.797 -33.683 -50.522 1.00 21.98 309 PHE A N 1
ATOM 2342 C CA . PHE A 1 307 ? -25.595 -34.044 -49.741 1.00 22.17 309 PHE A CA 1
ATOM 2343 C C . PHE A 1 307 ? -24.730 -34.930 -50.642 1.00 22.47 309 PHE A C 1
ATOM 2344 O O . PHE A 1 307 ? -24.937 -36.161 -50.723 1.00 20.39 309 PHE A O 1
ATOM 2352 N N . THR A 1 308 ? -23.810 -34.285 -51.337 1.00 21.48 310 THR A N 1
ATOM 2353 C CA . THR A 1 308 ? -22.875 -34.952 -52.251 1.00 23.09 310 THR A CA 1
ATOM 2354 C C . THR A 1 308 ? -21.771 -35.512 -51.354 1.00 23.39 310 THR A C 1
ATOM 2355 O O . THR A 1 308 ? -21.280 -34.905 -50.386 1.00 27.55 310 THR A O 1
ATOM 2359 N N . LEU A 1 309 ? -21.040 -36.813 -52.317 1.00 29.16 311 LEU A N 1
ATOM 2360 C CA . LEU A 1 309 ? -20.024 -37.527 -51.545 1.00 32.39 311 LEU A CA 1
ATOM 2361 C C . LEU A 1 309 ? -18.705 -37.412 -52.307 1.00 35.67 311 LEU A C 1
ATOM 2362 O O . LEU A 1 309 ? -17.955 -38.400 -52.358 1.00 36.56 311 LEU A O 1
ATOM 2367 N N . GLU A 1 310 ? -18.432 -36.215 -52.830 1.00 33.02 312 GLU A N 1
ATOM 2368 C CA . GLU A 1 310 ? -17.299 -35.986 -53.758 1.00 31.44 312 GLU A CA 1
ATOM 2369 C C . GLU A 1 310 ? -16.024 -35.883 -52.930 1.00 32.06 312 GLU A C 1
ATOM 2370 O O . GLU A 1 310 ? -16.071 -35.345 -51.781 1.00 31.93 312 GLU A O 1
ATOM 2376 N N . HIS A 1 311 ? -14.935 -36.405 -53.491 1.00 28.21 313 HIS A N 1
ATOM 2377 C CA . HIS A 1 311 ? -13.602 -36.400 -52.851 1.00 30.80 313 HIS A CA 1
ATOM 2378 C C . HIS A 1 311 ? -12.690 -35.601 -53.797 1.00 28.13 313 HIS A C 1
ATOM 2379 O O . HIS A 1 311 ? -12.855 -35.763 -55.003 1.00 27.43 313 HIS A O 1
ATOM 2386 N N . HIS A 1 312 ? -11.892 -34.690 -53.235 1.00 30.93 314 HIS A N 1
ATOM 2387 C CA . HIS A 1 312 ? -10.865 -33.862 -53.936 1.00 32.57 314 HIS A CA 1
ATOM 2388 C C . HIS A 1 312 ? -9.502 -34.562 -53.801 1.00 32.32 314 HIS A C 1
ATOM 2389 O O . HIS A 1 312 ? -8.905 -34.734 -54.854 1.00 40.21 314 HIS A O 1
ATOM 2396 N N . ARG B 1 1 ? -52.021 -37.290 -0.915 1.00 37.12 3 ARG B N 1
ATOM 2397 C CA . ARG B 1 1 ? -51.795 -38.173 -2.084 1.00 35.59 3 ARG B CA 1
ATOM 2398 C C . ARG B 1 1 ? -50.808 -39.250 -1.641 1.00 31.79 3 ARG B C 1
ATOM 2399 O O . ARG B 1 1 ? -49.637 -38.964 -1.433 1.00 32.35 3 ARG B O 1
ATOM 2407 N N . PRO B 1 2 ? -51.256 -40.496 -1.395 1.00 25.98 4 PRO B N 1
ATOM 2408 C CA . PRO B 1 2 ? -50.351 -41.564 -0.961 1.00 23.33 4 PRO B CA 1
ATOM 2409 C C . PRO B 1 2 ? -49.282 -41.929 -2.014 1.00 21.92 4 PRO B C 1
ATOM 2410 O O . PRO B 1 2 ? -49.582 -41.992 -3.173 1.00 20.24 4 PRO B O 1
ATOM 2414 N N . LEU B 1 3 ? -48.072 -42.221 -1.559 1.00 18.92 5 LEU B N 1
ATOM 2415 C CA . LEU B 1 3 ? -46.962 -42.684 -2.421 1.00 19.76 5 LEU B CA 1
ATOM 2416 C C . LEU B 1 3 ? -47.197 -44.152 -2.770 1.00 19.51 5 LEU B C 1
ATOM 2417 O O . LEU B 1 3 ? -47.172 -44.970 -1.844 1.00 20.40 5 LEU B O 1
ATOM 2422 N N . LEU B 1 4 ? -47.297 -44.487 -4.060 1.00 17.68 6 LEU B N 1
ATOM 2423 C CA . LEU B 1 4 ? -47.574 -45.858 -4.561 1.00 16.15 6 LEU B CA 1
ATOM 242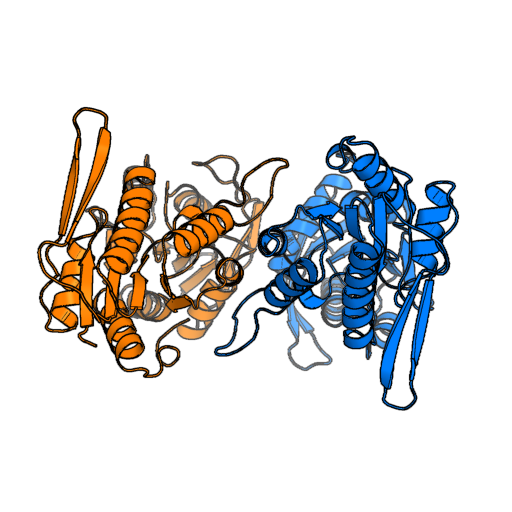4 C C . LEU B 1 4 ? -46.518 -46.227 -5.600 1.00 16.24 6 LEU B C 1
ATOM 2425 O O . LEU B 1 4 ? -46.251 -45.446 -6.543 1.00 15.06 6 LEU B O 1
ATOM 2430 N N . ILE B 1 5 ? -45.927 -47.400 -5.443 1.00 16.62 7 ILE B N 1
ATOM 2431 C CA . ILE B 1 5 ? -44.857 -47.897 -6.347 1.00 16.25 7 ILE B CA 1
ATOM 2432 C C . ILE B 1 5 ? -45.358 -49.167 -7.002 1.00 16.51 7 ILE B C 1
ATOM 2433 O O . ILE B 1 5 ? -45.829 -50.048 -6.274 1.00 16.45 7 ILE B O 1
ATOM 2438 N N . PHE B 1 6 ? -45.134 -49.289 -8.320 1.00 14.33 8 PHE B N 1
ATOM 2439 C CA . PHE B 1 6 ? -45.511 -50.473 -9.089 1.00 14.31 8 PHE B CA 1
ATOM 2440 C C . PHE B 1 6 ? -44.385 -50.838 -10.027 1.00 15.09 8 PHE B C 1
ATOM 2441 O O . PHE B 1 6 ? -43.500 -50.005 -10.272 1.00 14.12 8 PHE B O 1
ATOM 2449 N N . SER B 1 7 ? -44.396 -52.090 -10.472 1.00 14.33 9 SER B N 1
ATOM 2450 C CA . SER B 1 7 ? -43.345 -52.621 -11.366 1.00 15.39 9 SER B CA 1
ATOM 2451 C C . SER B 1 7 ? -43.983 -53.261 -12.591 1.00 14.89 9 SER B C 1
ATOM 2452 O O . SER B 1 7 ? -45.036 -53.926 -12.448 1.00 13.44 9 SER B O 1
ATOM 2455 N N . GLY B 1 8 ? -43.354 -53.067 -13.741 1.00 14.55 10 GLY B N 1
ATOM 2456 C CA . GLY B 1 8 ? -43.527 -53.935 -14.907 1.00 14.03 10 GLY B CA 1
ATOM 2457 C C . GLY B 1 8 ? -42.740 -55.226 -14.724 1.00 15.05 10 GLY B C 1
ATOM 2458 O O . GLY B 1 8 ? -42.204 -55.481 -13.591 1.00 15.28 10 GLY B O 1
ATOM 2459 N N A GLN B 1 9 ? -42.645 -56.026 -15.783 0.50 15.23 11 GLN B N 1
ATOM 2460 N N B GLN B 1 9 ? -42.626 -56.022 -15.785 0.50 15.57 11 GLN B N 1
ATOM 2461 C CA A GLN B 1 9 ? -41.935 -57.334 -15.745 0.50 16.21 11 GLN B CA 1
ATOM 2462 C CA B GLN B 1 9 ? -41.917 -57.332 -15.741 0.50 16.69 11 GLN B CA 1
ATOM 2463 C C A GLN B 1 9 ? -40.419 -57.161 -15.982 0.50 16.01 11 GLN B C 1
ATOM 2464 C C B GLN B 1 9 ? -40.403 -57.159 -15.971 0.50 16.29 11 GLN B C 1
ATOM 2465 O O A GLN B 1 9 ? -39.689 -58.129 -15.756 0.50 15.04 11 GLN B O 1
ATOM 2466 O O B GLN B 1 9 ? -39.661 -58.119 -15.736 0.50 15.23 11 GLN B O 1
ATOM 2477 N N . SER B 1 10 ? -39.934 -55.973 -16.365 1.00 15.79 12 SER B N 1
ATOM 2478 C CA . SER B 1 10 ? -38.514 -55.762 -16.771 1.00 16.07 12 SER B CA 1
ATOM 2479 C C . SER B 1 10 ? -37.549 -55.948 -15.582 1.00 15.24 12 SER B C 1
ATOM 2480 O O . SER B 1 10 ? -36.461 -56.562 -15.801 1.00 16.46 12 SER B O 1
ATOM 2483 N N . ASN B 1 11 ? -37.870 -55.413 -14.412 1.00 15.51 13 ASN B N 1
ATOM 2484 C CA . ASN B 1 11 ? -36.877 -55.306 -13.309 1.00 15.51 13 ASN B CA 1
ATOM 2485 C C . ASN B 1 11 ? -37.609 -55.239 -11.982 1.00 15.42 13 ASN B C 1
ATOM 2486 O O . ASN B 1 11 ? -37.402 -54.270 -11.208 1.00 13.89 13 ASN B O 1
ATOM 2491 N N . ARG B 1 12 ? -38.403 -56.261 -11.694 1.00 15.89 14 ARG B N 1
ATOM 2492 C CA . ARG B 1 12 ? -39.177 -56.346 -10.426 1.00 19.76 14 ARG B CA 1
ATOM 2493 C C . ARG B 1 12 ? -38.215 -56.345 -9.229 1.00 17.65 14 ARG B C 1
ATOM 2494 O O . ARG B 1 12 ? -38.453 -55.669 -8.246 1.00 17.06 14 ARG B O 1
ATOM 2502 N N . PRO B 1 13 ? -37.035 -57.003 -9.300 1.00 17.66 15 PRO B N 1
ATOM 2503 C CA . PRO B 1 13 ? -36.065 -56.941 -8.198 1.00 17.42 15 PRO B CA 1
ATOM 2504 C C . PRO B 1 13 ? -35.649 -55.508 -7.839 1.00 17.46 15 PRO B C 1
ATOM 2505 O O . PRO B 1 13 ? -35.611 -55.147 -6.631 1.00 15.30 15 PRO B O 1
ATOM 2509 N N . LEU B 1 14 ? -35.404 -54.656 -8.837 1.00 14.94 16 LEU B N 1
ATOM 2510 C CA . LEU B 1 14 ? -35.024 -53.259 -8.533 1.00 15.15 16 LEU B CA 1
ATOM 2511 C C . LEU B 1 14 ? -36.227 -52.524 -7.936 1.00 15.38 16 LEU B C 1
ATOM 2512 O O . LEU B 1 14 ? -36.047 -51.766 -6.961 1.00 15.53 16 LEU B O 1
ATOM 2517 N N . ALA B 1 15 ? -37.420 -52.706 -8.505 1.00 15.72 17 ALA B N 1
ATOM 2518 C CA . ALA B 1 15 ? -38.631 -52.050 -7.981 1.00 15.14 17 ALA B CA 1
ATOM 2519 C C . ALA B 1 15 ? -38.839 -52.419 -6.510 1.00 15.44 17 ALA B C 1
ATOM 2520 O O . ALA B 1 15 ? -39.275 -51.559 -5.729 1.00 15.62 17 ALA B O 1
ATOM 2522 N N . GLN B 1 16 ? -38.663 -53.700 -6.198 1.00 17.65 18 GLN B N 1
ATOM 2523 C CA . GLN B 1 16 ? -38.842 -54.283 -4.841 1.00 20.21 18 GLN B CA 1
ATOM 2524 C C . GLN B 1 16 ? -37.822 -53.633 -3.895 1.00 17.53 18 GLN B C 1
ATOM 2525 O O . GLN B 1 16 ? -38.237 -53.171 -2.816 1.00 20.14 18 GLN B O 1
ATOM 2531 N N . ALA B 1 17 ? -36.569 -53.493 -4.334 1.00 20.17 19 ALA B N 1
ATOM 2532 C CA . ALA B 1 17 ? -35.476 -52.849 -3.563 1.00 19.64 19 ALA B CA 1
ATOM 2533 C C . ALA B 1 17 ? -35.790 -51.364 -3.346 1.00 21.54 19 ALA B C 1
ATOM 2534 O O . ALA B 1 17 ? -35.561 -50.820 -2.187 1.00 18.33 19 ALA B O 1
ATOM 2536 N N . ILE B 1 18 ? -36.390 -50.714 -4.360 1.00 19.21 20 ILE B N 1
ATOM 2537 C CA . ILE B 1 18 ? -36.831 -49.295 -4.219 1.00 17.19 20 ILE B CA 1
ATOM 2538 C C . ILE B 1 18 ? -37.949 -49.229 -3.160 1.00 16.47 20 ILE B C 1
ATOM 2539 O O . ILE B 1 18 ? -37.866 -48.382 -2.234 1.00 16.58 20 ILE B O 1
ATOM 2544 N N . ALA B 1 19 ? -38.969 -50.080 -3.263 1.00 17.30 21 ALA B N 1
ATOM 2545 C CA . ALA B 1 19 ? -40.121 -50.065 -2.334 1.00 17.89 21 ALA B CA 1
ATOM 2546 C C . ALA B 1 19 ? -39.615 -50.250 -0.880 1.00 18.68 21 ALA B C 1
ATOM 2547 O O . ALA B 1 19 ? -39.959 -49.432 -0.022 1.00 18.87 21 ALA B O 1
ATOM 2549 N N . GLU B 1 20 ? -38.778 -51.266 -0.669 1.00 21.53 22 GLU B N 1
ATOM 2550 C CA . GLU B 1 20 ? -38.167 -51.634 0.643 1.00 23.81 22 GLU B CA 1
ATOM 2551 C C . GLU B 1 20 ? -37.403 -50.429 1.208 1.00 20.87 22 GLU B C 1
ATOM 2552 O O . GLU B 1 20 ? -37.563 -50.158 2.395 1.00 22.06 22 GLU B O 1
ATOM 2558 N N . ALA B 1 21 ? -36.632 -49.698 0.384 1.00 22.61 23 ALA B N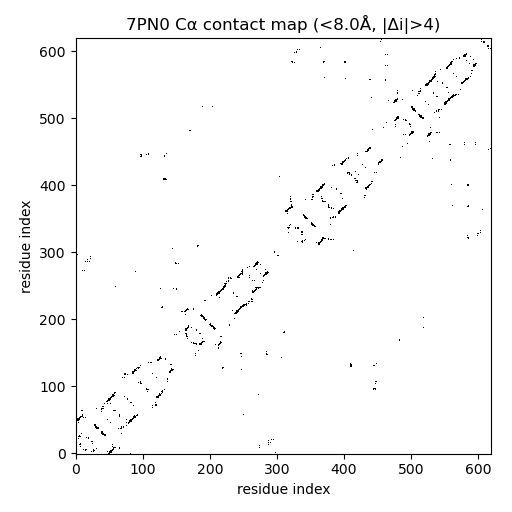 1
ATOM 2559 C CA . ALA B 1 21 ? -35.848 -48.504 0.782 1.00 21.38 23 ALA B CA 1
ATOM 2560 C C . ALA B 1 21 ? -36.792 -47.378 1.232 1.00 23.30 23 ALA B C 1
ATOM 2561 O O . ALA B 1 21 ? -36.396 -46.610 2.094 1.00 25.67 23 ALA B O 1
ATOM 2563 N N . LEU B 1 22 ? -38.013 -47.302 0.683 1.00 23.46 24 LEU B N 1
ATOM 2564 C CA . LEU B 1 22 ? -39.055 -46.296 1.033 1.00 22.25 24 LEU B CA 1
ATOM 2565 C C . LEU B 1 22 ? -39.879 -46.772 2.242 1.00 20.41 24 LEU B C 1
ATOM 2566 O O . LEU B 1 22 ? -40.707 -45.996 2.722 1.00 20.62 24 LEU B O 1
ATOM 2571 N N . GLY B 1 23 ? -39.680 -48.005 2.714 1.00 21.53 25 GLY B N 1
ATOM 2572 C CA . GLY B 1 23 ? -40.533 -48.605 3.753 1.00 22.63 25 GLY B CA 1
ATOM 2573 C C . GLY B 1 23 ? -41.956 -48.837 3.291 1.00 23.17 25 GLY B C 1
ATOM 2574 O O . GLY B 1 23 ? -42.847 -48.809 4.139 1.00 23.51 25 GLY B O 1
ATOM 2575 N N . LEU B 1 24 ? -42.159 -49.154 2.014 1.00 21.87 26 LEU B N 1
ATOM 2576 C CA . LEU B 1 24 ? -43.505 -49.363 1.433 1.00 21.22 26 LEU B CA 1
ATOM 2577 C C . LEU B 1 24 ? -43.563 -50.735 0.793 1.00 19.76 26 LEU B C 1
ATOM 2578 O O . 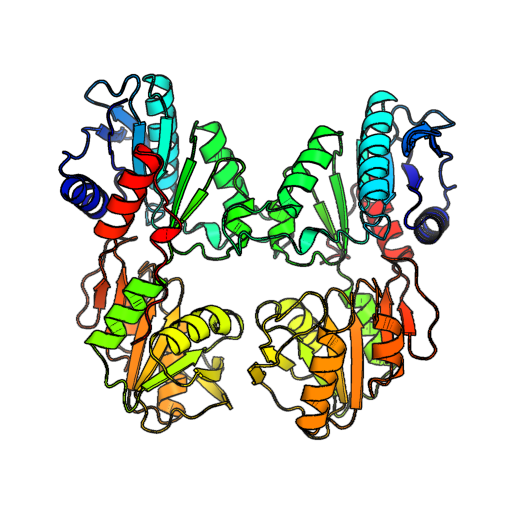LEU B 1 24 ? -42.552 -51.284 0.360 1.00 23.03 26 LEU B O 1
ATOM 2583 N N . PRO B 1 25 ? -44.758 -51.324 0.644 1.00 21.08 27 PRO B N 1
ATOM 2584 C CA . PRO B 1 25 ? -44.900 -52.515 -0.178 1.00 22.25 27 PRO B CA 1
ATOM 2585 C C . PRO B 1 25 ? -44.814 -52.176 -1.680 1.00 20.08 27 PRO B C 1
ATOM 2586 O O . PRO B 1 25 ? -45.150 -51.069 -2.096 1.00 22.38 27 PRO B O 1
ATOM 2590 N N . LEU B 1 26 ? -44.385 -53.128 -2.487 1.00 19.68 28 LEU B N 1
ATOM 2591 C CA . LEU B 1 26 ? -44.539 -53.008 -3.946 1.00 19.22 28 LEU B CA 1
ATOM 2592 C C . LEU B 1 26 ? -46.011 -53.244 -4.289 1.00 18.42 28 LEU B C 1
ATOM 2593 O O . LEU B 1 26 ? -46.568 -54.292 -3.899 1.00 17.72 28 LEU B O 1
ATOM 2598 N N . GLY B 1 27 ? -46.669 -52.270 -4.909 1.00 15.28 29 GLY B N 1
ATOM 2599 C CA . GLY B 1 27 ? -48.089 -52.397 -5.260 1.00 17.11 29 GLY B CA 1
ATOM 2600 C C . GLY B 1 27 ? -48.347 -53.587 -6.168 1.00 17.10 29 GLY B C 1
ATOM 2601 O O . GLY B 1 27 ? -47.450 -54.035 -6.931 1.00 16.03 29 GLY B O 1
ATOM 2602 N N . LYS B 1 28 ? -49.549 -54.140 -6.068 1.00 18.39 30 LYS B N 1
ATOM 2603 C CA . LYS B 1 28 ? -49.947 -55.369 -6.777 1.00 20.47 30 LYS B CA 1
ATOM 2604 C C . LYS B 1 28 ? -50.533 -54.967 -8.123 1.00 18.75 30 LYS B C 1
ATOM 2605 O O . LYS B 1 28 ? -51.481 -54.177 -8.159 1.00 16.10 30 LYS B O 1
ATOM 2611 N N . SER B 1 29 ? -49.975 -55.518 -9.183 1.00 18.57 31 SER B N 1
ATOM 2612 C CA . SER B 1 29 ? -50.518 -55.354 -10.549 1.00 18.43 31 SER B CA 1
ATOM 2613 C C . SER B 1 29 ? -50.236 -56.628 -11.329 1.00 20.12 31 SER B C 1
ATOM 2614 O O . SER B 1 29 ? -49.184 -57.238 -11.097 1.00 21.78 31 SER B O 1
ATOM 2617 N N . THR B 1 30 ? -51.178 -57.002 -12.169 1.00 17.88 32 THR B N 1
ATOM 2618 C CA . THR B 1 30 ? -51.108 -58.188 -13.040 1.00 21.48 32 THR B CA 1
ATOM 2619 C C . THR B 1 30 ? -50.758 -57.719 -14.444 1.00 19.34 32 THR B C 1
ATOM 2620 O O . THR B 1 30 ? -51.345 -56.715 -14.890 1.00 17.63 32 THR B O 1
ATOM 2624 N N . THR B 1 31 ? -49.822 -58.408 -15.094 1.00 18.88 33 THR B N 1
ATOM 2625 C CA . THR B 1 31 ? -49.610 -58.338 -16.556 1.00 19.22 33 THR B CA 1
ATOM 2626 C C . THR B 1 31 ? -49.672 -59.766 -17.089 1.00 22.79 33 THR B C 1
ATOM 2627 O O . THR B 1 31 ? -49.015 -60.685 -16.486 1.00 19.01 33 THR B O 1
ATOM 2631 N N . LEU B 1 32 ? -50.484 -59.967 -18.105 1.00 19.92 34 LEU B N 1
ATOM 2632 C CA . LEU B 1 32 ? -50.554 -61.277 -18.746 1.00 23.39 34 LEU B CA 1
ATOM 2633 C C . LEU B 1 32 ? -50.594 -61.085 -20.253 1.00 21.17 34 LEU B C 1
ATOM 2634 O O . LEU B 1 32 ? -50.794 -59.966 -20.733 1.00 18.41 34 LEU B O 1
ATOM 2639 N N . ARG B 1 33 ? -50.239 -62.144 -20.949 1.00 20.23 35 ARG B N 1
ATOM 2640 C CA . ARG B 1 33 ? -50.334 -62.237 -22.411 1.00 19.71 35 ARG B CA 1
ATOM 2641 C C . ARG B 1 33 ? -51.500 -63.130 -22.746 1.00 19.40 35 ARG B C 1
ATOM 2642 O O . ARG B 1 33 ? -51.464 -64.326 -22.326 1.00 18.00 35 ARG B O 1
ATOM 2650 N N . PHE B 1 34 ? -52.420 -62.659 -23.549 1.00 17.92 36 PHE B N 1
ATOM 2651 C CA . PHE B 1 34 ? -53.451 -63.535 -24.137 1.00 19.13 36 PHE B CA 1
ATOM 2652 C C . PHE B 1 34 ? -52.795 -64.508 -25.135 1.00 17.78 36 PHE B C 1
ATOM 2653 O O . PHE B 1 34 ? -51.613 -64.353 -25.525 1.00 14.78 36 PHE B O 1
ATOM 2661 N N . ALA B 1 35 ? -53.520 -65.564 -25.506 1.00 18.62 37 ALA B N 1
ATOM 2662 C CA . ALA B 1 35 ? -53.055 -66.584 -26.492 1.00 17.63 37 ALA B CA 1
ATOM 2663 C C . ALA B 1 35 ? -52.530 -65.911 -27.764 1.00 16.54 37 ALA B C 1
ATOM 2664 O O . ALA B 1 35 ? -51.598 -66.436 -28.395 1.00 15.80 37 ALA B O 1
ATOM 2666 N N . ASN B 1 36 ? -53.112 -64.776 -28.149 1.00 15.76 38 ASN B N 1
ATOM 2667 C CA . ASN B 1 36 ? -52.793 -64.048 -29.410 1.00 15.84 38 ASN B CA 1
ATOM 2668 C C . ASN B 1 36 ? -51.675 -63.030 -29.193 1.00 14.51 38 ASN B C 1
ATOM 2669 O O . ASN B 1 36 ? -51.417 -62.269 -30.105 1.00 12.90 38 ASN B O 1
ATOM 2674 N N . ASP B 1 37 ? -50.939 -63.154 -28.071 1.00 15.43 39 ASP B N 1
ATOM 2675 C CA . ASP B 1 37 ? -49.741 -62.330 -27.725 1.00 15.20 39 ASP B CA 1
ATOM 2676 C C . ASP B 1 37 ? -50.143 -60.880 -27.448 1.00 14.51 39 ASP B C 1
ATOM 2677 O O . ASP B 1 37 ? -49.240 -60.048 -27.377 1.00 15.11 39 ASP B O 1
ATOM 2682 N N . ASN B 1 38 ? -51.432 -60.587 -27.268 1.00 13.80 40 ASN B N 1
ATOM 2683 C CA . ASN B 1 38 ? -51.890 -59.253 -26.809 1.00 13.89 40 ASN B CA 1
ATOM 2684 C C . ASN B 1 38 ? -51.686 -59.157 -25.289 1.00 15.31 40 ASN B C 1
ATOM 2685 O O . ASN B 1 38 ? -51.877 -60.167 -24.565 1.00 16.81 40 ASN B O 1
ATOM 2690 N N . LEU B 1 39 ? -51.245 -58.004 -24.816 1.00 14.49 41 LEU B N 1
ATOM 2691 C CA . LEU B 1 39 ? -50.973 -57.741 -23.388 1.00 14.11 41 LEU B CA 1
ATOM 2692 C C . LEU B 1 39 ? -52.261 -57.289 -22.698 1.00 13.98 41 LEU B C 1
ATOM 2693 O O . LEU B 1 39 ? -53.186 -56.779 -23.354 1.00 13.90 41 LEU B O 1
ATOM 2698 N N . PHE B 1 40 ? -52.256 -57.465 -21.390 1.00 13.98 42 PHE B N 1
ATOM 2699 C CA . PHE B 1 40 ? -53.340 -57.056 -20.478 1.00 12.76 42 PHE B CA 1
ATOM 2700 C C . PHE B 1 40 ? -52.701 -56.636 -19.163 1.00 13.20 42 PHE B C 1
ATOM 2701 O O . PHE B 1 40 ? -51.871 -57.403 -18.642 1.00 12.44 42 PHE B O 1
ATOM 2709 N N . VAL B 1 41 ? -53.054 -55.467 -18.635 1.00 12.86 43 VAL B N 1
ATOM 2710 C CA . VAL B 1 41 ? -52.547 -55.018 -17.319 1.00 13.69 43 VAL B CA 1
ATOM 2711 C C . VAL B 1 41 ? -53.747 -54.735 -16.416 1.00 14.57 43 VAL B C 1
ATOM 2712 O O . VAL B 1 41 ? -54.832 -54.381 -16.926 1.00 13.53 43 VAL B O 1
ATOM 2716 N N . ARG B 1 42 ? -53.572 -54.925 -15.118 1.00 14.04 44 ARG B N 1
ATOM 2717 C CA . ARG B 1 42 ? -54.654 -54.591 -14.155 1.00 16.09 44 ARG B CA 1
ATOM 2718 C C . ARG B 1 42 ? -54.012 -54.268 -12.816 1.00 14.37 44 ARG B C 1
ATOM 2719 O O . ARG B 1 42 ? -53.162 -55.019 -12.411 1.00 16.98 44 ARG B O 1
ATOM 2727 N N . TYR B 1 43 ? -54.393 -53.161 -12.216 1.00 14.75 45 TYR B N 1
ATOM 2728 C CA . TYR B 1 43 ? -54.071 -52.807 -10.821 1.00 16.26 45 TYR B CA 1
ATOM 2729 C C . TYR B 1 43 ? -55.091 -53.505 -9.931 1.00 16.19 45 TYR B C 1
ATOM 2730 O O . TYR B 1 43 ? -56.316 -53.388 -10.163 1.00 14.30 45 TYR B O 1
ATOM 2739 N N . GLU B 1 44 ? -54.586 -54.214 -8.937 1.00 19.00 46 GLU B N 1
ATOM 2740 C CA . GLU B 1 44 ? -55.419 -55.118 -8.111 1.00 20.64 46 GLU B CA 1
ATOM 2741 C C . GLU B 1 44 ? -56.141 -54.310 -7.029 1.00 22.99 46 GLU B C 1
ATOM 2742 O O . GLU B 1 44 ? -57.243 -54.765 -6.606 1.00 23.08 46 GLU B O 1
ATOM 2748 N N . GLU B 1 45 ? -55.575 -53.173 -6.617 1.00 20.30 47 GLU B N 1
ATOM 2749 C CA . GLU B 1 45 ? -56.187 -52.291 -5.587 1.00 22.18 47 GLU B CA 1
ATOM 2750 C C . GLU B 1 45 ? -56.309 -50.881 -6.149 1.00 20.21 47 GLU B C 1
ATOM 2751 O O . GLU B 1 45 ? -55.652 -50.597 -7.143 1.00 16.25 47 GLU B O 1
ATOM 2757 N N . SER B 1 46 ? -57.127 -50.054 -5.511 1.00 19.58 48 SER B N 1
ATOM 2758 C CA . SER B 1 46 ? -57.309 -48.618 -5.843 1.00 19.52 48 SER B CA 1
ATOM 2759 C C . SER B 1 46 ? -55.970 -47.883 -5.787 1.00 20.59 48 SER B C 1
ATOM 2760 O O . SER B 1 46 ? -55.234 -48.040 -4.803 1.00 18.78 48 SER B O 1
ATOM 2763 N N . LEU B 1 47 ? -55.706 -47.010 -6.761 1.00 16.34 49 LEU B N 1
ATOM 2764 C CA . LEU B 1 47 ? -54.576 -46.057 -6.651 1.00 16.81 49 LEU B CA 1
ATOM 2765 C C . LEU B 1 47 ? -55.113 -44.640 -6.801 1.00 15.96 49 LEU B C 1
ATOM 2766 O O . LEU B 1 47 ? -54.325 -43.727 -7.103 1.00 16.15 49 LEU B O 1
ATOM 2771 N N . ARG B 1 48 ? -56.420 -44.482 -6.575 1.00 15.49 50 ARG B N 1
ATOM 2772 C CA . ARG B 1 48 ? -57.167 -43.219 -6.748 1.00 15.57 50 ARG B CA 1
ATOM 2773 C C . ARG B 1 48 ? -56.472 -42.139 -5.926 1.00 17.13 50 ARG B C 1
ATOM 2774 O O . ARG B 1 48 ? -56.194 -42.412 -4.768 1.00 15.82 50 ARG B O 1
ATOM 2782 N N . GLU B 1 49 ? -56.200 -40.977 -6.540 1.00 15.68 51 GLU B N 1
ATOM 2783 C CA . GLU B 1 49 ? -55.556 -39.791 -5.913 1.00 16.49 51 GLU B CA 1
ATOM 2784 C C . GLU B 1 49 ? -54.158 -40.192 -5.421 1.00 16.77 51 GLU B C 1
ATOM 2785 O O . GLU B 1 49 ? -53.561 -39.433 -4.653 1.00 16.82 51 GLU B O 1
ATOM 2791 N N . GLY B 1 50 ? -53.600 -41.257 -5.984 1.00 14.73 52 GLY B N 1
ATOM 2792 C CA . GLY B 1 50 ? -52.245 -41.728 -5.683 1.00 16.48 52 GLY B CA 1
ATOM 2793 C C . GLY B 1 50 ? -51.191 -40.921 -6.398 1.00 15.26 52 GLY B C 1
ATOM 2794 O O . GLY B 1 50 ? -51.459 -40.378 -7.479 1.00 14.73 52 GLY B O 1
ATOM 2795 N N . ASP B 1 51 ? -50.033 -40.791 -5.759 1.00 15.81 53 ASP B N 1
ATOM 2796 C CA . ASP B 1 51 ? -48.772 -40.365 -6.414 1.00 16.31 53 ASP B CA 1
ATOM 2797 C C . ASP B 1 51 ? -48.075 -41.645 -6.886 1.00 15.39 53 ASP B C 1
ATOM 2798 O O . ASP B 1 51 ? -47.417 -42.305 -6.059 1.00 16.24 53 ASP B O 1
ATOM 2803 N N . VAL B 1 52 ? -48.300 -42.014 -8.148 1.00 14.57 54 VAL B N 1
ATOM 2804 C CA . VAL B 1 52 ? -48.029 -43.365 -8.696 1.00 13.17 54 VAL B CA 1
ATOM 2805 C C . VAL B 1 52 ? -46.692 -43.356 -9.420 1.00 14.33 54 VAL B C 1
ATOM 2806 O O . VAL B 1 52 ? -46.485 -42.484 -10.287 1.00 14.56 54 VAL B O 1
ATOM 2810 N N . PHE B 1 53 ? -45.802 -44.267 -9.049 1.00 13.24 55 PHE B N 1
ATOM 2811 C CA . PHE B 1 53 ? -44.496 -44.446 -9.694 1.00 14.80 55 PHE B CA 1
ATOM 2812 C C . PHE B 1 53 ? -44.443 -45.842 -10.311 1.00 14.94 55 PHE B C 1
ATOM 2813 O O . PHE B 1 53 ? -44.564 -46.819 -9.529 1.00 16.68 55 PHE B O 1
ATOM 2821 N N . ILE B 1 54 ? -44.207 -45.932 -11.622 1.00 13.26 56 ILE B N 1
ATOM 2822 C CA . ILE B 1 54 ? -44.183 -47.225 -12.366 1.00 12.43 56 ILE B CA 1
ATOM 2823 C C . ILE B 1 54 ? -42.775 -47.469 -12.843 1.00 11.43 56 ILE B C 1
ATOM 2824 O O . ILE B 1 54 ? -42.281 -46.656 -13.667 1.00 11.03 56 ILE B O 1
ATOM 2829 N N . VAL B 1 55 ? -42.168 -48.563 -12.378 1.00 11.93 57 VAL B N 1
ATOM 2830 C CA . VAL B 1 55 ? -40.749 -48.886 -12.695 1.00 12.88 57 VAL B CA 1
ATOM 2831 C C . VAL B 1 55 ? -40.704 -49.830 -13.906 1.00 11.32 57 VAL B C 1
ATOM 2832 O O . VAL B 1 55 ? -41.292 -50.918 -13.862 1.00 12.53 57 VAL B O 1
ATOM 2836 N N . GLN B 1 56 ? -40.024 -49.418 -14.953 1.00 10.73 58 GLN B N 1
ATOM 2837 C CA . GLN B 1 56 ? -39.764 -50.276 -16.151 1.00 11.68 58 GLN B CA 1
ATOM 2838 C C . GLN B 1 56 ? -38.482 -49.843 -16.849 1.00 12.04 58 GLN B C 1
ATOM 2839 O O . GLN B 1 56 ? -38.361 -48.687 -17.296 1.00 12.28 58 GLN B O 1
ATOM 2845 N N . SER B 1 57 ? -37.565 -50.779 -17.009 1.00 12.47 59 SER B N 1
ATOM 2846 C CA . SER B 1 57 ? -36.386 -50.595 -17.872 1.00 14.09 59 SER B CA 1
ATOM 2847 C C . SER B 1 57 ? -36.649 -51.161 -19.268 1.00 13.21 59 SER B C 1
ATOM 2848 O O . SER B 1 57 ? -37.380 -52.151 -19.421 1.00 13.33 59 SER B O 1
ATOM 2851 N N . PHE B 1 58 ? -35.950 -50.612 -20.249 1.00 14.53 60 PHE B N 1
ATOM 2852 C CA . PHE B 1 58 ? -36.032 -51.062 -21.656 1.00 14.23 60 PHE B CA 1
ATOM 2853 C C . PHE B 1 58 ? -35.033 -52.209 -21.890 1.00 15.27 60 PHE B C 1
ATOM 2854 O O . PHE B 1 58 ? -34.036 -52.010 -22.608 1.00 15.33 60 PHE B O 1
ATOM 2862 N N . VAL B 1 59 ? -35.341 -53.403 -21.348 1.00 15.12 61 VAL B N 1
ATOM 2863 C CA . VAL B 1 59 ? -34.539 -54.652 -21.548 1.00 14.48 61 VAL B CA 1
ATOM 2864 C C . VAL B 1 59 ? -35.374 -55.697 -22.282 1.00 15.31 61 VAL B C 1
ATOM 2865 O O . VAL B 1 59 ? -36.602 -55.620 -22.275 1.00 15.43 61 VAL B O 1
ATOM 2869 N N . PRO B 1 60 ? -34.741 -56.671 -22.976 1.00 16.90 62 PRO B N 1
ATOM 2870 C CA . PRO B 1 60 ? -35.492 -57.681 -23.732 1.00 16.42 62 PRO B CA 1
ATOM 2871 C C . PRO B 1 60 ? -36.485 -58.427 -22.855 1.00 17.12 62 PRO B C 1
ATOM 2872 O O . PRO B 1 60 ? -36.148 -58.767 -21.720 1.00 16.75 62 PRO B O 1
ATOM 2876 N N . PRO B 1 61 ? -37.740 -58.697 -23.291 1.00 16.21 63 PRO B N 1
ATOM 2877 C CA . PRO B 1 61 ? -38.303 -58.221 -24.566 1.00 17.16 63 PRO B CA 1
ATOM 2878 C C . PRO B 1 61 ? -38.723 -56.734 -24.529 1.00 15.47 63 PRO B C 1
ATOM 2879 O O . PRO B 1 61 ? -39.606 -56.327 -23.746 1.00 17.48 63 PRO B O 1
ATOM 2883 N N . VAL B 1 62 ? -38.068 -55.911 -25.309 1.00 14.64 64 VAL B N 1
ATOM 2884 C CA . VAL B 1 62 ? -38.139 -54.437 -25.112 1.00 14.97 64 VAL B CA 1
ATOM 2885 C C . VAL B 1 62 ? -39.515 -53.917 -25.536 1.00 14.28 64 VAL B C 1
ATOM 2886 O O . VAL B 1 62 ? -40.110 -53.103 -24.770 1.00 12.94 64 VAL B O 1
ATOM 2890 N N . GLN B 1 63 ? -40.059 -54.405 -26.643 1.00 12.84 65 GLN B N 1
ATOM 2891 C CA . GLN B 1 63 ? -41.353 -53.835 -27.133 1.00 13.22 65 GLN B CA 1
ATOM 2892 C C . GLN B 1 63 ? -42.480 -54.268 -26.187 1.00 13.77 65 GLN B C 1
ATOM 2893 O O . GLN B 1 63 ? -43.390 -53.451 -25.931 1.00 11.27 65 GLN B O 1
ATOM 2899 N N . ASP B 1 64 ? -42.452 -55.503 -25.688 1.00 13.83 66 ASP B N 1
ATOM 2900 C CA . ASP B 1 64 ? -43.410 -55.925 -24.650 1.00 14.61 66 ASP B CA 1
ATOM 2901 C C . ASP B 1 64 ? -43.258 -55.026 -23.435 1.00 13.11 66 ASP B C 1
ATOM 2902 O O . ASP B 1 64 ? -44.297 -54.605 -22.887 1.00 13.43 66 ASP B O 1
ATOM 2907 N N . HIS B 1 65 ? -42.038 -54.719 -23.003 1.00 12.60 67 HIS B N 1
ATOM 2908 C CA . HIS B 1 65 ? -41.888 -53.858 -21.811 1.00 13.50 67 HIS B CA 1
ATOM 2909 C C . HIS B 1 65 ? -42.333 -52.423 -22.083 1.00 13.95 67 HIS B C 1
ATOM 2910 O O . HIS B 1 65 ? -42.942 -51.789 -21.134 1.00 12.05 67 HIS B O 1
ATOM 2917 N N . LEU B 1 66 ? -41.997 -51.877 -23.252 1.00 12.96 68 LEU B N 1
ATOM 2918 C CA . LEU B 1 66 ? -42.505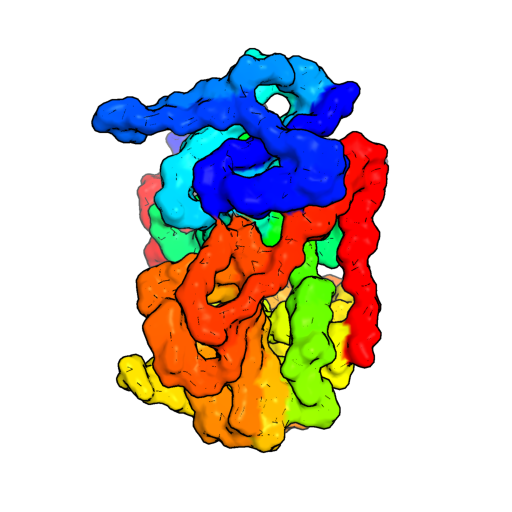 -50.531 -23.646 1.00 13.24 68 LEU B CA 1
ATOM 2919 C C . LEU B 1 66 ? -44.027 -50.536 -23.571 1.00 12.91 68 LEU B C 1
ATOM 2920 O O . LEU B 1 66 ? -44.620 -49.613 -22.930 1.00 12.62 68 LEU B O 1
ATOM 2925 N N . MET B 1 67 ? -44.669 -51.474 -24.265 1.00 13.12 69 MET B N 1
ATOM 2926 C CA . MET B 1 67 ? -46.160 -51.541 -24.275 1.00 13.28 69 MET B CA 1
ATOM 2927 C C . MET B 1 67 ? -46.696 -51.746 -22.852 1.00 12.41 69 MET B C 1
ATOM 2928 O O . MET B 1 67 ? -47.693 -51.099 -22.467 1.00 11.25 69 MET B O 1
ATOM 2933 N N . GLU B 1 68 ? -46.111 -52.635 -22.044 1.00 11.95 70 GLU B N 1
ATOM 2934 C CA . GLU B 1 68 ? -46.581 -52.800 -20.637 1.00 12.38 70 GLU B CA 1
ATOM 2935 C C . GLU B 1 68 ? -46.469 -51.473 -19.855 1.00 11.27 70 GLU B C 1
ATOM 2936 O O . GLU B 1 68 ? -47.404 -51.101 -19.084 1.00 11.67 70 GLU B O 1
ATOM 2942 N N . LEU B 1 69 ? -45.396 -50.720 -20.024 1.00 12.19 71 LEU B N 1
ATOM 2943 C CA . LEU B 1 69 ? -45.283 -49.388 -19.401 1.00 11.94 71 LEU B CA 1
ATOM 2944 C C . LEU B 1 69 ? -46.391 -48.437 -19.903 1.00 12.89 71 LEU B C 1
ATOM 2945 O O . LEU B 1 69 ? -47.034 -47.774 -19.012 1.00 11.67 71 LEU B O 1
ATOM 2950 N N . LEU B 1 70 ? -46.559 -48.306 -21.232 1.00 12.26 72 LEU B N 1
ATOM 2951 C CA . LEU B 1 70 ? -47.596 -47.412 -21.808 1.00 13.05 72 LEU B CA 1
ATOM 2952 C C . LEU B 1 70 ? -48.958 -47.813 -21.208 1.00 11.86 72 LEU B C 1
ATOM 2953 O O . LEU B 1 70 ? -49.731 -46.922 -20.772 1.00 11.81 72 LEU B O 1
ATOM 2958 N N . MET B 1 71 ? -49.218 -49.107 -21.122 1.00 11.65 73 MET B N 1
ATOM 2959 C CA . MET B 1 71 ? -50.551 -49.601 -20.674 1.00 12.22 73 MET B CA 1
ATOM 2960 C C . MET B 1 71 ? -50.723 -49.380 -19.163 1.00 12.24 73 MET B C 1
ATOM 2961 O O . MET B 1 71 ? -51.860 -49.017 -18.710 1.00 12.20 73 MET B O 1
ATOM 2966 N N . MET B 1 72 ? -49.665 -49.558 -18.376 1.00 12.03 74 MET B N 1
ATOM 2967 C CA . MET B 1 72 ? -49.693 -49.267 -16.925 1.00 12.07 74 MET B CA 1
ATOM 2968 C C . MET B 1 72 ? -49.890 -47.773 -16.658 1.00 11.99 74 MET B C 1
ATOM 2969 O O . MET B 1 72 ? -50.632 -47.431 -15.743 1.00 10.69 74 MET B O 1
ATOM 2974 N N . VAL B 1 73 ? -49.243 -46.902 -17.425 1.00 12.77 75 VAL B N 1
ATOM 2975 C CA . VAL B 1 73 ? -49.423 -45.424 -17.299 1.00 12.65 75 VAL B CA 1
ATOM 2976 C C . VAL B 1 73 ? -50.876 -45.069 -17.609 1.00 12.05 75 VAL B C 1
ATOM 2977 O O . VAL B 1 73 ? -51.557 -44.378 -16.803 1.00 11.94 75 VAL B O 1
ATOM 2981 N N . ASP B 1 74 ? -51.372 -45.560 -18.735 1.00 11.78 76 ASP B N 1
ATOM 2982 C CA . ASP B 1 74 ? -52.742 -45.305 -19.247 1.00 11.58 76 ASP B CA 1
ATOM 2983 C C . ASP B 1 74 ? -53.769 -45.770 -18.211 1.00 11.74 76 ASP B C 1
ATOM 2984 O O . ASP B 1 74 ? -54.736 -45.027 -17.891 1.00 11.54 76 ASP B O 1
ATOM 2989 N N . ALA B 1 75 ? -53.598 -46.986 -17.701 1.00 11.47 77 ALA B N 1
ATOM 2990 C CA . ALA B 1 75 ? -54.563 -47.599 -16.765 1.00 11.53 77 ALA B CA 1
ATOM 2991 C C . ALA B 1 75 ? -54.478 -46.859 -15.429 1.00 11.55 77 ALA B C 1
ATOM 2992 O O . ALA B 1 75 ? -55.534 -46.679 -14.787 1.00 13.22 77 ALA B O 1
ATOM 2994 N N . ALA B 1 76 ? -53.296 -46.367 -15.040 1.00 12.29 78 ALA B N 1
ATOM 2995 C CA . ALA B 1 76 ? -53.177 -45.599 -13.775 1.00 12.85 78 ALA B CA 1
ATOM 2996 C C . ALA B 1 76 ? -53.963 -44.300 -13.902 1.00 12.87 78 ALA B C 1
ATOM 2997 O O . ALA B 1 76 ? -54.740 -43.967 -12.973 1.00 13.12 78 ALA B O 1
ATOM 2999 N N . LYS B 1 77 ? -53.823 -43.593 -15.009 1.00 13.67 79 LYS B N 1
ATOM 3000 C CA . LYS B 1 77 ? -54.619 -42.354 -15.232 1.00 14.01 79 LYS B CA 1
ATOM 3001 C C . LYS B 1 77 ? -56.116 -42.700 -15.313 1.00 13.71 79 LYS B C 1
ATOM 3002 O O . LYS B 1 77 ? -56.934 -41.958 -14.749 1.00 12.65 79 LYS B O 1
ATOM 3008 N N . GLY B 1 78 ? -56.479 -43.757 -16.023 1.00 14.15 80 GLY B N 1
ATOM 3009 C CA . GLY B 1 78 ? -57.874 -44.222 -16.124 1.00 13.64 80 GLY B CA 1
ATOM 3010 C C . GLY B 1 78 ? -58.458 -44.681 -14.770 1.00 13.11 80 GLY B C 1
ATOM 3011 O O . GLY B 1 78 ? -59.703 -44.708 -14.641 1.00 14.46 80 GLY B O 1
ATOM 3012 N N . ALA B 1 79 ? -57.626 -45.009 -13.800 1.00 13.68 81 ALA B N 1
ATOM 3013 C CA . ALA B 1 79 ? -58.019 -45.444 -12.438 1.00 14.28 81 ALA B CA 1
ATOM 3014 C C . ALA B 1 79 ? -57.834 -44.259 -11.478 1.00 14.19 81 ALA B C 1
ATOM 3015 O O . ALA B 1 79 ? -57.875 -44.465 -10.292 1.00 14.25 81 ALA B O 1
ATOM 3017 N N . SER B 1 80 ? -57.640 -43.047 -12.026 1.00 13.68 82 SER B N 1
ATOM 3018 C CA . SER B 1 80 ? -57.786 -41.773 -11.298 1.00 14.10 82 SER B CA 1
ATOM 3019 C C . SER B 1 80 ? -56.615 -41.580 -10.357 1.00 14.01 82 SER B C 1
ATOM 3020 O O . SER B 1 80 ? -56.819 -40.955 -9.301 1.00 13.41 82 SER B O 1
ATOM 3023 N N . ALA B 1 81 ? -55.418 -41.980 -10.786 1.00 13.51 83 ALA B N 1
ATOM 3024 C CA . ALA B 1 81 ? -54.166 -41.558 -10.131 1.00 13.72 83 ALA B CA 1
ATOM 3025 C C . ALA B 1 81 ? -54.102 -40.034 -10.101 1.00 16.13 83 ALA B C 1
ATOM 3026 O O . ALA B 1 81 ? -54.691 -39.398 -10.974 1.00 16.15 83 ALA B O 1
ATOM 3028 N N . ALA B 1 82 ? -53.525 -39.446 -9.052 1.00 15.83 84 ALA B N 1
ATOM 3029 C CA . ALA B 1 82 ? -53.396 -37.981 -9.000 1.00 16.77 84 ALA B CA 1
ATOM 3030 C C . ALA B 1 82 ? -52.222 -37.591 -9.900 1.00 16.34 84 ALA B C 1
ATOM 3031 O O . ALA B 1 82 ? -52.311 -36.541 -10.568 1.00 16.18 84 ALA B O 1
ATOM 3033 N N . ARG B 1 83 ? -51.169 -38.395 -9.902 1.00 14.02 85 ARG B N 1
ATOM 3034 C CA . ARG B 1 83 ? -49.938 -38.095 -10.670 1.00 15.10 85 ARG B CA 1
ATOM 3035 C C . ARG B 1 83 ? -49.309 -39.424 -11.055 1.00 13.76 85 ARG B C 1
ATOM 3036 O O . ARG B 1 83 ? -49.389 -40.370 -10.236 1.00 13.50 85 ARG B O 1
ATOM 3044 N N . VAL B 1 84 ? -48.748 -39.499 -12.253 1.00 12.67 86 VAL B N 1
ATOM 3045 C CA . VAL B 1 84 ? -48.123 -40.763 -12.726 1.00 12.88 86 VAL B CA 1
ATOM 3046 C C . VAL B 1 84 ? -46.717 -40.429 -13.223 1.00 13.26 86 VAL B C 1
ATOM 3047 O O . VAL B 1 84 ? -46.574 -39.552 -14.110 1.00 14.08 86 VAL B O 1
ATOM 3051 N N . THR B 1 85 ? -45.723 -41.057 -12.610 1.00 14.10 87 THR B N 1
ATOM 3052 C CA . THR B 1 85 ? -44.303 -40.948 -13.005 1.00 12.76 87 THR B CA 1
ATOM 3053 C C . THR B 1 85 ? -43.896 -42.272 -13.640 1.00 12.88 87 THR B C 1
ATOM 3054 O O . THR B 1 85 ? -44.016 -43.328 -12.947 1.00 12.59 87 THR B O 1
ATOM 3058 N N . ALA B 1 86 ? -43.316 -42.211 -14.839 1.00 12.32 88 ALA B N 1
ATOM 3059 C CA . ALA B 1 86 ? -42.638 -43.337 -15.512 1.00 11.76 88 ALA B CA 1
ATOM 3060 C C . ALA B 1 86 ? -41.197 -43.326 -14.988 1.00 13.31 88 ALA B C 1
ATOM 3061 O O . ALA B 1 86 ? -40.422 -42.380 -15.298 1.00 11.89 88 ALA B O 1
ATOM 3063 N N . VAL B 1 87 ? -40.896 -44.272 -14.115 1.00 12.91 89 VAL B N 1
ATOM 3064 C CA . VAL B 1 87 ? -39.522 -44.487 -13.592 1.00 13.56 89 VAL B CA 1
ATOM 3065 C C . VAL B 1 87 ? -38.877 -45.447 -14.575 1.00 12.82 89 VAL B C 1
ATOM 3066 O O . VAL B 1 87 ? -39.244 -46.618 -14.563 1.00 13.71 89 VAL B O 1
ATOM 3070 N N . ILE B 1 88 ? -37.964 -44.953 -15.384 1.00 13.04 90 ILE B N 1
ATOM 3071 C CA . ILE B 1 88 ? -37.351 -45.711 -16.505 1.00 13.68 90 ILE B CA 1
ATOM 3072 C C . ILE B 1 88 ? -35.864 -45.763 -16.212 1.00 15.18 90 ILE B C 1
ATOM 3073 O O . ILE B 1 88 ? -35.140 -44.848 -16.592 1.00 15.27 90 ILE B O 1
ATOM 3078 N N . PRO B 1 89 ? -35.391 -46.726 -15.392 1.00 14.05 91 PRO B N 1
ATOM 3079 C CA . PRO B 1 89 ? -33.996 -46.708 -14.938 1.00 14.25 91 PRO B CA 1
ATOM 3080 C C . PRO B 1 89 ? -33.039 -46.754 -16.125 1.00 14.41 91 PRO B C 1
ATOM 3081 O O . PRO B 1 89 ? -32.085 -46.003 -16.157 1.00 14.25 91 PRO B O 1
ATOM 3085 N N . TYR B 1 90 ? -33.401 -47.531 -17.139 1.00 13.25 92 TYR B N 1
ATOM 3086 C CA . TYR B 1 90 ? -32.645 -47.627 -18.406 1.00 14.00 92 TYR B CA 1
ATOM 3087 C C . TYR B 1 90 ? -33.584 -47.369 -19.599 1.00 13.70 92 TYR B C 1
ATOM 3088 O O . TYR B 1 90 ? -34.445 -48.192 -19.879 1.00 13.65 92 TYR B O 1
ATOM 3097 N N . PHE B 1 91 ? -33.341 -46.274 -20.301 1.00 13.40 93 PHE B N 1
ATOM 3098 C CA . PHE B 1 91 ? -34.066 -45.881 -21.544 1.00 13.66 93 PHE B CA 1
ATOM 3099 C C . PHE B 1 91 ? -33.220 -46.206 -22.776 1.00 12.62 93 PHE B C 1
ATOM 3100 O O . PHE B 1 91 ? -32.421 -45.334 -23.246 1.00 13.64 93 PHE B O 1
ATOM 3108 N N . SER B 1 92 ? -33.342 -47.424 -23.298 1.00 12.16 94 SER B N 1
ATOM 3109 C CA . SER B 1 92 ? -32.437 -47.939 -24.369 1.00 12.53 94 SER B CA 1
ATOM 3110 C C . SER B 1 92 ? -32.463 -47.028 -25.605 1.00 13.17 94 SER B C 1
ATOM 3111 O O . SER B 1 92 ? -31.423 -46.778 -26.232 1.00 12.12 94 SER B O 1
ATOM 3114 N N . TYR B 1 93 ? -33.656 -46.560 -25.946 1.00 13.05 95 TYR B N 1
ATOM 3115 C CA . TYR B 1 93 ? -33.930 -45.812 -27.192 1.00 12.92 95 TYR B CA 1
ATOM 3116 C C . TYR B 1 93 ? -33.367 -44.398 -27.118 1.00 13.47 95 TYR B C 1
ATOM 3117 O O . TYR B 1 93 ? -33.427 -43.733 -28.163 1.00 12.38 95 TYR B O 1
ATOM 3126 N N . ALA B 1 94 ? -32.807 -43.962 -25.984 1.00 14.16 96 ALA B N 1
ATOM 3127 C CA . ALA B 1 94 ? -31.964 -42.745 -25.939 1.00 14.53 96 ALA B CA 1
ATOM 3128 C C . ALA B 1 94 ? -30.820 -42.827 -26.960 1.00 14.32 96 ALA B C 1
ATOM 3129 O O . ALA B 1 94 ? -30.289 -41.778 -27.396 1.00 14.20 96 ALA B O 1
ATOM 3131 N N . ARG B 1 95 ? -30.418 -44.030 -27.358 1.00 14.59 97 ARG B N 1
ATOM 3132 C CA . ARG B 1 95 ? -29.402 -44.143 -28.421 1.00 16.88 97 ARG B CA 1
ATOM 3133 C C . ARG B 1 95 ? -29.983 -43.700 -29.774 1.00 16.64 97 ARG B C 1
ATOM 3134 O O . ARG B 1 95 ? -29.181 -43.464 -30.702 1.00 14.12 97 ARG B O 1
ATOM 3142 N N . SER B 1 96 ? -31.317 -43.722 -29.957 1.00 13.72 98 SER B N 1
ATOM 3143 C CA . SER B 1 96 ? -31.944 -43.283 -31.235 1.00 13.74 98 SER B CA 1
ATOM 3144 C C . SER B 1 96 ? -32.265 -41.782 -31.122 1.00 14.07 98 SER B C 1
ATOM 3145 O O . SER B 1 96 ? -33.440 -41.427 -30.961 1.00 11.83 98 SER B O 1
ATOM 3148 N N . ASP B 1 97 ? -31.224 -40.944 -31.090 1.00 13.84 99 ASP B N 1
ATOM 3149 C CA . ASP B 1 97 ? -31.321 -39.543 -30.621 1.00 14.62 99 ASP B CA 1
ATOM 3150 C C . ASP B 1 97 ? -31.076 -38.582 -31.789 1.00 13.93 99 ASP B C 1
ATOM 3151 O O . ASP B 1 97 ? -31.098 -37.375 -31.565 1.00 13.39 99 ASP B O 1
ATOM 3156 N N . LYS B 1 98 ? -30.798 -39.089 -32.984 1.00 15.97 100 LYS B N 1
ATOM 3157 C CA . LYS B 1 98 ? -30.426 -38.200 -34.108 1.00 16.57 100 LYS B CA 1
ATOM 3158 C C . LYS B 1 98 ? -30.851 -38.796 -35.434 1.00 16.01 100 LYS B C 1
ATOM 3159 O O . LYS B 1 98 ? -31.045 -40.012 -35.567 1.00 16.82 100 LYS B O 1
ATOM 3165 N N . LYS B 1 99 ? -30.873 -37.969 -36.442 1.00 17.17 101 LYS B N 1
ATOM 3166 C CA . LYS B 1 99 ? -31.233 -38.452 -37.776 1.00 19.25 101 LYS B CA 1
ATOM 3167 C C . LYS B 1 99 ? -29.916 -38.623 -38.522 1.00 20.74 101 LYS B C 1
ATOM 3168 O O . LYS B 1 99 ? -29.563 -37.738 -39.278 1.00 18.61 101 LYS B O 1
ATOM 3174 N N . ASP B 1 100 ? -29.212 -39.714 -38.255 1.00 22.24 102 ASP B N 1
ATOM 3175 C CA . ASP B 1 100 ? -27.850 -39.926 -38.817 1.00 24.12 102 ASP B CA 1
ATOM 3176 C C . ASP B 1 100 ? -27.972 -40.617 -40.163 1.00 24.94 102 ASP B C 1
ATOM 3177 O O . ASP B 1 100 ? -26.957 -40.802 -40.777 1.00 27.78 102 ASP B O 1
ATOM 3182 N N . ALA B 1 101 ? -29.175 -40.999 -40.580 1.00 22.31 103 ALA B N 1
ATOM 3183 C CA . ALA B 1 101 ? -29.463 -41.376 -41.979 1.00 23.58 103 ALA B CA 1
ATOM 3184 C C . ALA B 1 101 ? -30.846 -40.832 -42.324 1.00 22.23 103 ALA B C 1
ATOM 3185 O O . ALA B 1 101 ? -31.698 -40.623 -41.435 1.00 19.47 103 ALA B O 1
ATOM 3187 N N . PRO B 1 102 ? -31.111 -40.582 -43.616 1.00 21.33 104 PRO B N 1
ATOM 3188 C CA . PRO B 1 102 ? -32.406 -40.078 -44.027 1.00 20.11 104 PRO B CA 1
ATOM 3189 C C . PRO B 1 102 ? -33.491 -41.125 -43.774 1.00 17.60 104 PRO B C 1
ATOM 3190 O O . PRO B 1 102 ? -33.240 -42.300 -43.902 1.00 18.83 104 PRO B O 1
ATOM 3194 N N . ARG B 1 103 ? -34.676 -40.655 -43.426 1.00 17.63 105 ARG B N 1
ATOM 3195 C CA . ARG B 1 103 ? -35.949 -41.410 -43.467 1.00 16.79 105 ARG B CA 1
ATOM 3196 C C . ARG B 1 103 ? -35.944 -42.475 -42.379 1.00 15.74 105 ARG B C 1
ATOM 3197 O O . ARG B 1 103 ? -36.463 -43.561 -42.645 1.00 15.38 105 ARG B O 1
ATOM 3205 N N . ILE B 1 104 ? -35.400 -42.134 -41.209 1.00 15.92 106 ILE B N 1
ATOM 3206 C CA . ILE B 1 104 ? -35.456 -42.975 -39.982 1.00 16.27 106 ILE B CA 1
ATOM 3207 C C . ILE B 1 104 ? -36.372 -42.313 -38.942 1.00 15.28 106 ILE B C 1
ATOM 3208 O O . ILE B 1 104 ? -36.745 -41.155 -39.092 1.00 16.72 106 ILE B O 1
ATOM 3213 N N . SER B 1 105 ? -36.695 -43.046 -37.880 1.00 14.97 107 SER B N 1
ATOM 3214 C CA . SER B 1 105 ? -37.357 -42.487 -36.690 1.00 13.63 107 SER B CA 1
ATOM 3215 C C . SER B 1 105 ? -36.290 -41.961 -35.740 1.00 12.40 107 SER B C 1
ATOM 3216 O O . SER B 1 105 ? -35.314 -42.666 -35.442 1.00 13.14 107 SER B O 1
ATOM 3219 N N . ILE B 1 106 ? -36.481 -40.769 -35.212 1.00 13.74 108 ILE B N 1
ATOM 3220 C CA . ILE B 1 106 ? -35.762 -40.371 -33.966 1.00 12.80 108 ILE B CA 1
ATOM 3221 C C . ILE B 1 106 ? -36.554 -40.974 -32.816 1.00 13.21 108 ILE B C 1
ATOM 3222 O O . ILE B 1 106 ? -37.472 -40.339 -32.300 1.00 11.90 108 ILE B O 1
ATOM 3227 N N . THR B 1 107 ? -36.312 -42.238 -32.536 1.00 13.03 109 THR B N 1
ATOM 3228 C CA . THR B 1 107 ? -37.226 -43.087 -31.740 1.00 12.78 109 THR B CA 1
ATOM 3229 C C . THR B 1 107 ? -37.268 -42.638 -30.270 1.00 12.22 109 THR B C 1
ATOM 3230 O O . THR B 1 107 ? -38.314 -42.856 -29.642 1.00 12.68 109 THR B O 1
ATOM 3234 N N . ALA B 1 108 ? -36.199 -42.035 -29.737 1.00 11.96 110 ALA B N 1
ATOM 3235 C CA . ALA B 1 108 ? -36.215 -41.470 -28.381 1.00 11.81 110 ALA B CA 1
ATOM 3236 C C . ALA B 1 108 ? -37.333 -40.436 -28.306 1.00 11.70 110 ALA B C 1
ATOM 3237 O O . ALA B 1 108 ? -38.022 -40.398 -27.288 1.00 10.83 110 ALA B O 1
ATOM 3239 N N . ARG B 1 109 ? -37.468 -39.594 -29.324 1.00 11.54 111 ARG B N 1
ATOM 3240 C CA . ARG B 1 109 ? -38.478 -38.503 -29.319 1.00 11.85 111 ARG B CA 1
ATOM 3241 C C . ARG B 1 109 ? -39.862 -39.127 -29.497 1.00 11.43 111 ARG B C 1
ATOM 3242 O O . ARG B 1 109 ? -40.836 -38.735 -28.781 1.00 12.59 111 ARG B O 1
ATOM 3250 N N . LEU B 1 110 ? -39.988 -40.090 -30.387 1.00 11.19 112 LEU B N 1
ATOM 3251 C CA . LEU B 1 110 ? -41.294 -40.769 -30.622 1.00 11.75 112 LEU B CA 1
ATOM 3252 C C . LEU B 1 110 ? -41.771 -41.328 -29.273 1.00 11.34 112 LEU B C 1
ATOM 3253 O O . LEU B 1 110 ? -42.951 -41.151 -28.891 1.00 11.30 112 LEU B O 1
ATOM 3258 N N . ILE B 1 111 ? -40.913 -42.064 -28.590 1.00 11.18 113 ILE B N 1
ATOM 3259 C CA . ILE B 1 111 ? -41.309 -42.716 -27.313 1.00 11.11 113 ILE B CA 1
ATOM 3260 C C . ILE B 1 111 ? -41.638 -41.643 -26.268 1.00 11.32 113 ILE B C 1
ATOM 3261 O O . ILE B 1 111 ? -42.617 -41.826 -25.525 1.00 11.10 113 ILE B O 1
ATOM 3266 N N . ALA B 1 112 ? -40.920 -40.529 -26.215 1.00 12.55 114 ALA B N 1
ATOM 3267 C CA . ALA B 1 112 ? -41.302 -39.440 -25.280 1.00 12.47 114 ALA B CA 1
ATOM 3268 C C . ALA B 1 112 ? -42.748 -39.044 -25.546 1.00 13.80 114 ALA B C 1
ATOM 3269 O O . ALA B 1 112 ? -43.541 -38.894 -24.564 1.00 12.28 114 ALA B O 1
ATOM 3271 N N . ASP B 1 113 ? -43.100 -38.841 -26.825 1.00 12.92 115 ASP B N 1
ATOM 3272 C CA . ASP B 1 113 ? -44.482 -38.461 -27.210 1.00 12.56 115 ASP B CA 1
ATOM 3273 C C . ASP B 1 113 ? -45.463 -39.588 -26.843 1.00 11.32 115 ASP B C 1
ATOM 3274 O O . ASP B 1 113 ? -46.526 -39.297 -26.356 1.00 11.45 115 ASP B O 1
ATOM 3279 N N . LEU B 1 114 ? -45.132 -40.862 -27.071 1.00 11.61 116 LEU B N 1
ATOM 3280 C CA . LEU B 1 114 ? -46.040 -41.983 -26.730 1.00 11.23 116 LEU B CA 1
ATOM 3281 C C . LEU B 1 114 ? -46.269 -42.006 -25.221 1.00 11.55 116 LEU B C 1
ATOM 3282 O O . LEU B 1 114 ? -47.409 -42.199 -24.803 1.00 11.32 116 LEU B O 1
ATOM 3287 N N . LEU B 1 115 ? -45.220 -41.831 -24.415 1.00 11.80 117 LEU B N 1
ATOM 3288 C CA . LEU B 1 115 ? -45.332 -41.785 -22.939 1.00 11.46 117 LEU B CA 1
ATOM 3289 C C . LEU B 1 115 ? -46.221 -40.629 -22.511 1.00 12.05 117 LEU B C 1
ATOM 3290 O O . LEU B 1 115 ? -47.054 -40.855 -21.638 1.00 12.24 117 LEU B O 1
ATOM 3295 N N . GLN B 1 116 ? -46.138 -39.484 -23.194 1.00 11.48 118 GLN B N 1
ATOM 3296 C CA . GLN B 1 116 ? -46.989 -38.340 -22.855 1.00 11.07 118 GLN B CA 1
ATOM 3297 C C . GLN B 1 116 ? -48.429 -38.671 -23.246 1.00 10.84 118 GLN B C 1
ATOM 3298 O O . GLN B 1 116 ? -49.331 -38.418 -22.456 1.00 10.90 118 GLN B O 1
ATOM 3304 N N . THR B 1 117 ? -48.642 -39.230 -24.410 1.00 12.15 119 THR B N 1
ATOM 3305 C CA . THR B 1 117 ? -49.993 -39.572 -24.886 1.00 12.32 119 THR B CA 1
ATOM 3306 C C . THR B 1 117 ? -50.606 -40.610 -23.940 1.00 12.59 119 THR B C 1
ATOM 3307 O O . THR B 1 117 ? -51.773 -40.455 -23.534 1.00 10.20 119 THR B O 1
ATOM 3311 N N . ALA B 1 118 ? -49.834 -41.599 -23.520 1.00 11.50 120 ALA B N 1
ATOM 3312 C CA . ALA B 1 118 ? -50.338 -42.621 -22.573 1.00 12.66 120 ALA B CA 1
ATOM 3313 C C . ALA B 1 118 ? -50.760 -41.992 -21.242 1.00 12.93 120 ALA B C 1
ATOM 3314 O O . ALA B 1 118 ? -51.552 -42.630 -20.564 1.00 12.60 120 ALA B O 1
ATOM 3316 N N . GLY B 1 119 ? -50.149 -40.877 -20.827 1.00 13.11 121 GLY B N 1
ATOM 3317 C CA . GLY B 1 119 ? -50.617 -40.092 -19.675 1.00 13.30 121 GLY B CA 1
ATOM 3318 C C . GLY B 1 119 ? -49.542 -39.854 -18.626 1.00 12.08 121 GLY B C 1
ATOM 3319 O O . GLY B 1 119 ? -49.895 -39.362 -17.559 1.00 11.97 121 GLY B O 1
ATOM 3320 N N . ALA B 1 120 ? -48.278 -40.104 -18.937 1.00 12.05 122 ALA B N 1
ATOM 3321 C CA . ALA B 1 120 ? -47.170 -39.870 -17.995 1.00 12.97 122 ALA B CA 1
ATOM 3322 C C . ALA B 1 120 ? -47.090 -38.376 -17.675 1.00 13.35 122 ALA B C 1
ATOM 3323 O O . ALA B 1 120 ? -47.100 -37.538 -18.613 1.00 13.68 122 ALA B O 1
ATOM 3325 N N . ASP B 1 121 ? -46.976 -38.037 -16.404 1.00 13.84 123 ASP B N 1
ATOM 3326 C CA . ASP B 1 121 ? -46.873 -36.629 -15.965 1.00 14.38 123 ASP B CA 1
ATOM 3327 C C . ASP B 1 121 ? -45.407 -36.257 -15.785 1.00 14.07 123 ASP B C 1
ATOM 3328 O O . ASP B 1 121 ? -45.081 -35.054 -15.821 1.00 13.21 123 ASP B O 1
ATOM 3333 N N . ARG B 1 122 ? -44.568 -37.259 -15.592 1.00 13.66 124 ARG B N 1
ATOM 3334 C CA . ARG B 1 122 ? -43.120 -37.044 -15.380 1.00 15.51 124 ARG B CA 1
ATOM 3335 C C . ARG B 1 122 ? -42.343 -38.314 -15.668 1.00 12.82 124 ARG B C 1
ATOM 3336 O O . ARG B 1 122 ? -42.932 -39.388 -15.714 1.00 13.05 124 ARG B O 1
ATOM 3344 N N . VAL B 1 123 ? -41.044 -38.155 -15.800 1.00 12.44 125 VAL B N 1
ATOM 3345 C CA . VAL B 1 123 ? -40.112 -39.276 -15.960 1.00 12.94 125 VAL B CA 1
ATOM 3346 C C . VAL B 1 123 ? -39.024 -39.142 -14.891 1.00 13.66 125 VAL B C 1
ATOM 3347 O O . VAL B 1 123 ? -38.547 -38.025 -14.650 1.00 14.89 125 VAL B O 1
ATOM 3351 N N . LEU B 1 124 ? -38.630 -40.273 -14.321 1.00 13.41 126 LEU B N 1
ATOM 3352 C CA . LEU B 1 124 ? -37.398 -40.414 -13.519 1.00 13.91 126 LEU B CA 1
ATOM 3353 C C . LEU B 1 124 ? -36.512 -41.434 -14.232 1.00 12.71 126 LEU B C 1
ATOM 3354 O O . LEU B 1 124 ? -36.973 -42.538 -14.442 1.00 12.39 126 LEU B O 1
ATOM 3359 N N . THR B 1 125 ? -35.253 -41.084 -14.510 1.00 12.93 127 THR B N 1
ATOM 3360 C CA . THR B 1 125 ? -34.340 -41.902 -15.335 1.00 12.66 127 THR B CA 1
ATOM 3361 C C . THR B 1 125 ? -32.911 -41.671 -14.870 1.00 13.78 127 THR B C 1
ATOM 3362 O O . THR B 1 125 ? -32.697 -40.838 -14.015 1.00 16.38 127 THR B O 1
ATOM 3366 N N . MET B 1 126 ? -31.985 -42.440 -15.407 1.00 14.30 128 MET B N 1
ATOM 3367 C CA . MET B 1 126 ? -30.566 -42.386 -14.989 1.00 14.61 128 MET B CA 1
ATOM 3368 C C . MET B 1 126 ? -29.720 -42.571 -16.247 1.00 13.37 128 MET B C 1
ATOM 3369 O O . MET B 1 126 ? -30.054 -43.399 -17.082 1.00 12.05 128 MET B O 1
ATOM 3374 N N . THR B 1 127 ? -28.692 -41.757 -16.348 1.00 14.85 129 THR B N 1
ATOM 3375 C CA . THR B 1 127 ? -27.674 -41.818 -17.409 1.00 14.78 129 THR B CA 1
ATOM 3376 C C . THR B 1 127 ? -28.338 -42.049 -18.770 1.00 14.09 129 THR B C 1
ATOM 3377 O O . THR B 1 127 ? -28.100 -43.126 -19.394 1.00 14.33 129 THR B O 1
ATOM 3381 N N . LEU B 1 128 ? -29.021 -41.025 -19.279 1.00 14.54 130 LEU B N 1
ATOM 3382 C CA . LEU B 1 128 ? -29.422 -40.985 -20.708 1.00 13.70 130 LEU B CA 1
ATOM 3383 C C . LEU B 1 128 ? -28.196 -41.074 -21.614 1.00 13.45 130 LEU B C 1
ATOM 3384 O O . LEU B 1 128 ? -27.188 -40.442 -21.332 1.00 13.57 130 LEU B O 1
ATOM 3389 N N . HIS B 1 129 ? -28.309 -41.793 -22.706 1.00 12.94 131 HIS B N 1
ATOM 3390 C CA . HIS B 1 129 ? -27.236 -41.972 -23.708 1.00 13.86 131 HIS B CA 1
ATOM 3391 C C . HIS B 1 129 ? -26.671 -40.609 -24.131 1.00 15.74 131 HIS B C 1
ATOM 3392 O O . HIS B 1 129 ? -25.432 -40.486 -24.272 1.00 13.10 131 HIS B O 1
ATOM 3399 N N . SER B 1 130 ? -27.525 -39.604 -24.322 1.00 13.53 132 SER B N 1
ATOM 3400 C CA . SER B 1 130 ? -27.043 -38.234 -24.608 1.00 15.54 132 SER B CA 1
ATOM 3401 C C . SER B 1 130 ? -27.878 -37.243 -23.799 1.00 15.60 132 SER B C 1
ATOM 3402 O O . SER B 1 130 ? -29.038 -37.498 -23.487 1.00 13.84 132 SER B O 1
ATOM 3405 N N . PRO B 1 131 ? -27.290 -36.150 -23.306 1.00 15.41 133 PRO B N 1
ATOM 3406 C CA . PRO B 1 131 ? -28.039 -35.241 -22.449 1.00 16.52 133 PRO B CA 1
ATOM 3407 C C . PRO B 1 131 ? -29.186 -34.518 -23.175 1.00 15.46 133 PRO B C 1
ATOM 3408 O O . PRO B 1 131 ? -30.082 -34.008 -22.495 1.00 15.44 133 PRO B O 1
ATOM 3412 N N . GLN B 1 132 ? -29.088 -34.432 -24.502 1.00 15.33 134 GLN B N 1
ATOM 3413 C CA . GLN B 1 132 ? -30.092 -33.741 -25.345 1.00 14.53 134 GLN B CA 1
ATOM 3414 C C . GLN B 1 132 ? -31.423 -34.478 -25.269 1.00 14.32 134 GLN B C 1
ATOM 3415 O O . GLN B 1 132 ? -32.482 -33.851 -25.527 1.00 14.53 134 GLN B O 1
ATOM 3421 N N . VAL B 1 133 ? -31.406 -35.790 -24.964 1.00 13.58 135 VAL B N 1
ATOM 3422 C CA . VAL B 1 133 ? -32.660 -36.588 -24.918 1.00 13.20 135 VAL B CA 1
ATOM 3423 C C . VAL B 1 133 ? -33.618 -35.982 -23.881 1.00 12.61 135 VAL B C 1
ATOM 3424 O O . VAL B 1 133 ? -34.853 -36.128 -24.068 1.00 11.52 135 VAL B O 1
ATOM 3428 N N . HIS B 1 134 ? -33.106 -35.299 -22.843 1.00 11.79 136 HIS B N 1
ATOM 3429 C CA . HIS B 1 134 ? -33.940 -34.547 -21.861 1.00 13.23 136 HIS B CA 1
ATOM 3430 C C . HIS B 1 134 ? -34.917 -33.584 -22.577 1.00 13.52 136 HIS B C 1
ATOM 3431 O O . HIS B 1 134 ? -36.109 -33.542 -22.196 1.00 13.86 136 HIS B O 1
ATOM 3438 N N . GLY B 1 135 ? -34.441 -32.923 -23.616 1.00 13.50 137 GLY B N 1
ATOM 3439 C CA . GLY B 1 135 ? -35.202 -32.012 -24.496 1.00 13.07 137 GLY B CA 1
ATOM 3440 C C . GLY B 1 135 ? -36.215 -32.713 -25.391 1.00 12.36 137 GLY B C 1
ATOM 3441 O O . GLY B 1 135 ? -37.044 -31.993 -25.970 1.00 11.85 137 GLY B O 1
ATOM 3442 N N . PHE B 1 136 ? -36.263 -34.045 -25.400 1.00 11.97 138 PHE B N 1
ATOM 3443 C CA . PHE B 1 136 ? -37.276 -34.774 -26.209 1.00 11.82 138 PHE B CA 1
ATOM 3444 C C . PHE B 1 136 ? -38.587 -34.859 -25.452 1.00 12.92 138 PHE B C 1
ATOM 3445 O O . PHE B 1 136 ? -39.595 -35.152 -26.086 1.00 14.17 138 PHE B O 1
ATOM 3453 N N . PHE B 1 137 ? -38.533 -34.600 -24.155 1.00 12.64 139 PHE B N 1
ATOM 3454 C CA . PHE B 1 137 ? -39.691 -34.579 -23.244 1.00 12.34 139 PHE B CA 1
ATOM 3455 C C . PHE B 1 137 ? -40.191 -33.165 -23.011 1.00 14.06 139 PHE B C 1
ATOM 3456 O O . PHE B 1 137 ? -39.412 -32.251 -22.700 1.00 13.88 139 PHE B O 1
ATOM 3464 N N . LYS B 1 138 ? -41.513 -33.010 -23.117 1.00 14.05 140 LYS B N 1
ATOM 3465 C CA . LYS B 1 138 ? -42.236 -31.806 -22.659 1.00 14.02 140 LYS B CA 1
ATOM 3466 C C . LYS B 1 138 ? -42.482 -31.970 -21.157 1.00 14.46 140 LYS B C 1
ATOM 3467 O O . LYS B 1 138 ? -42.408 -30.999 -20.422 1.00 14.14 140 LYS B O 1
ATOM 3473 N N . ILE B 1 139 ? -42.837 -33.154 -20.681 1.00 13.21 141 ILE B N 1
ATOM 3474 C CA . ILE B 1 139 ? -43.098 -33.333 -19.226 1.00 13.85 141 ILE B CA 1
ATOM 3475 C C . ILE B 1 139 ? -41.758 -33.271 -18.487 1.00 13.64 141 ILE B C 1
ATOM 3476 O O . ILE B 1 139 ? -40.725 -33.601 -19.056 1.00 14.21 141 ILE B O 1
ATOM 3481 N N . PRO B 1 140 ? -41.742 -32.907 -17.186 1.00 14.89 142 PRO B N 1
ATOM 3482 C CA . PRO B 1 140 ? -40.490 -32.834 -16.445 1.00 14.47 142 PRO B CA 1
ATOM 3483 C C . PRO B 1 140 ? -39.788 -34.187 -16.380 1.00 14.25 142 PRO B C 1
ATOM 3484 O O . PRO B 1 140 ? -40.446 -35.201 -16.238 1.00 13.72 142 PRO B O 1
ATOM 3488 N N . VAL B 1 141 ? -38.462 -34.149 -16.476 1.00 13.92 143 VAL B N 1
ATOM 3489 C CA . VAL B 1 141 ? -37.596 -35.335 -16.310 1.00 15.13 143 VAL B CA 1
ATOM 3490 C C . VAL B 1 141 ? -36.598 -35.029 -15.179 1.00 15.66 143 VAL B C 1
ATOM 3491 O O . VAL B 1 141 ? -35.977 -33.969 -15.193 1.00 13.69 143 VAL B O 1
ATOM 3495 N N . ASP B 1 142 ? -36.531 -35.901 -14.181 1.00 16.21 144 ASP B N 1
ATOM 3496 C CA . ASP B 1 142 ? -35.423 -35.934 -13.205 1.00 16.85 144 ASP B CA 1
ATOM 3497 C C . ASP B 1 142 ? -34.441 -36.956 -13.746 1.00 16.31 144 ASP B C 1
ATOM 3498 O O . ASP B 1 142 ? -34.778 -38.147 -13.872 1.00 14.53 144 ASP B O 1
ATOM 3503 N N . HIS B 1 143 ? -33.261 -36.475 -14.073 1.00 15.22 145 HIS B N 1
ATOM 3504 C CA . HIS B 1 143 ? -32.210 -37.251 -14.775 1.00 15.88 145 HIS B CA 1
ATOM 3505 C C . HIS B 1 143 ? -31.116 -37.540 -13.759 1.00 16.00 145 HIS B C 1
ATOM 3506 O O . HIS B 1 143 ? -30.300 -36.634 -13.502 1.00 15.44 145 HIS B O 1
ATOM 3513 N N . LEU B 1 144 ? -31.109 -38.741 -13.179 1.00 16.02 146 LEU B N 1
ATOM 3514 C CA . LEU B 1 144 ? -30.136 -39.094 -12.115 1.00 17.57 146 LEU B CA 1
ATOM 3515 C C . LEU B 1 144 ? -28.782 -39.424 -12.740 1.00 16.50 146 LEU B C 1
ATOM 3516 O O . LEU B 1 144 ? -28.709 -39.907 -13.895 1.00 16.73 146 LEU B O 1
ATOM 3521 N N . SER B 1 145 ? -27.737 -39.145 -11.968 1.00 16.37 147 SER B N 1
ATOM 3522 C CA . SER B 1 145 ? -26.335 -39.419 -12.314 1.00 18.21 147 SER B CA 1
ATOM 3523 C C . SER B 1 145 ? -25.896 -40.674 -11.564 1.00 17.15 147 SER B C 1
ATOM 3524 O O . SER B 1 145 ? -26.241 -40.813 -10.380 1.00 20.03 147 SER B O 1
ATOM 3527 N N . ALA B 1 146 ? -25.116 -41.511 -12.236 1.00 19.83 148 ALA B N 1
ATOM 3528 C CA . ALA B 1 146 ? -24.428 -42.690 -11.666 1.00 19.39 148 ALA B CA 1
ATOM 3529 C C . ALA B 1 146 ? -23.049 -42.297 -11.114 1.00 20.95 148 ALA B C 1
ATOM 3530 O O . ALA B 1 146 ? -22.410 -43.184 -10.532 1.00 22.10 148 ALA B O 1
ATOM 3532 N N . GLU B 1 147 ? -22.596 -41.057 -11.306 1.00 22.97 149 GLU B N 1
ATOM 3533 C CA . GLU B 1 147 ? -21.178 -40.652 -11.064 1.00 26.73 149 GLU B CA 1
ATOM 3534 C C . GLU B 1 147 ? -20.775 -40.997 -9.629 1.00 25.95 149 GLU B C 1
ATOM 3535 O O . GLU B 1 147 ? -19.654 -41.461 -9.414 1.00 24.18 149 GLU B O 1
ATOM 3541 N N . PRO B 1 148 ? -21.627 -40.775 -8.606 1.00 28.90 150 PRO B N 1
ATOM 3542 C CA . PRO B 1 148 ? -21.246 -41.072 -7.227 1.00 29.61 150 PRO B CA 1
ATOM 3543 C C . PRO B 1 148 ? -20.942 -42.557 -7.000 1.00 27.32 150 PRO B C 1
ATOM 3544 O O . PRO B 1 148 ? -19.946 -42.839 -6.371 1.00 26.31 150 PRO B O 1
ATOM 3548 N N . VAL B 1 149 ? -21.763 -43.463 -7.531 1.00 25.51 151 VAL B N 1
ATOM 3549 C CA . VAL B 1 149 ? -21.577 -44.915 -7.282 1.00 25.10 151 VAL B CA 1
ATOM 3550 C C . VAL B 1 149 ? -20.388 -45.390 -8.123 1.00 23.79 151 VAL B C 1
ATOM 3551 O O . VAL B 1 149 ? -19.651 -46.297 -7.683 1.00 21.81 151 VAL B O 1
ATOM 3555 N N . ILE B 1 150 ? -20.180 -44.814 -9.300 1.00 20.09 152 ILE B N 1
ATOM 3556 C CA . ILE B 1 150 ? -19.032 -45.232 -10.158 1.00 20.31 152 ILE B CA 1
ATOM 3557 C C . ILE B 1 150 ? -17.738 -44.684 -9.531 1.00 19.29 152 ILE B C 1
ATOM 3558 O O . ILE B 1 150 ? -16.777 -45.451 -9.436 1.00 21.76 152 ILE B O 1
ATOM 3563 N N . ALA B 1 151 ? -17.686 -43.414 -9.153 1.00 20.81 153 ALA B N 1
ATOM 3564 C CA . ALA B 1 151 ? -16.510 -42.805 -8.460 1.00 22.91 153 ALA B CA 1
ATOM 3565 C C . ALA B 1 151 ? -16.101 -43.670 -7.260 1.00 25.24 153 ALA B C 1
ATOM 3566 O O . ALA B 1 151 ? -14.909 -44.091 -7.187 1.00 24.14 153 ALA B O 1
ATOM 3568 N N . ASN B 1 152 ? -17.050 -43.919 -6.372 1.00 24.03 154 ASN B N 1
ATOM 3569 C CA . ASN B 1 152 ? -16.827 -44.759 -5.171 1.00 24.92 154 ASN B CA 1
ATOM 3570 C C . ASN B 1 152 ? -16.289 -46.147 -5.566 1.00 26.74 154 ASN B C 1
ATOM 3571 O O . ASN B 1 152 ? -15.335 -46.609 -4.898 1.00 25.80 154 ASN B O 1
ATOM 3576 N N . TYR B 1 153 ? -16.811 -46.792 -6.614 1.00 23.13 155 TYR B N 1
ATOM 3577 C CA . TYR B 1 153 ? -16.331 -48.119 -7.064 1.00 24.75 155 TYR B CA 1
ATOM 3578 C C . TYR B 1 153 ? -14.836 -48.045 -7.420 1.00 29.17 155 TYR B C 1
ATOM 3579 O O . TYR B 1 153 ? -14.039 -48.881 -6.941 1.00 28.11 155 TYR B O 1
ATOM 3588 N N . PHE B 1 154 ? -14.426 -47.100 -8.274 1.00 26.43 156 PHE B N 1
ATOM 3589 C CA . PHE B 1 154 ? -13.006 -47.033 -8.715 1.00 24.43 156 PHE B CA 1
ATOM 3590 C C . PHE B 1 154 ? -12.101 -46.647 -7.527 1.00 23.34 156 PHE B C 1
ATOM 3591 O O . PHE B 1 154 ? -10.976 -47.209 -7.432 1.00 26.99 156 PHE B O 1
ATOM 3599 N N . ALA B 1 155 ? -12.555 -45.744 -6.664 1.00 22.00 157 ALA B N 1
ATOM 3600 C CA . ALA B 1 155 ? -11.745 -45.167 -5.561 1.00 25.71 157 ALA B CA 1
ATOM 3601 C C . ALA B 1 155 ? -11.267 -46.295 -4.622 1.00 28.43 157 ALA B C 1
ATOM 3602 O O . ALA B 1 155 ? -10.177 -46.196 -4.072 1.00 30.16 157 ALA B O 1
ATOM 3604 N N . THR B 1 156 ? -12.057 -47.345 -4.466 1.00 27.23 158 THR B N 1
ATOM 3605 C CA . THR B 1 156 ? -11.833 -48.382 -3.423 1.00 30.62 158 THR B CA 1
ATOM 3606 C C . THR B 1 156 ? -11.406 -49.695 -4.060 1.00 33.75 158 THR B C 1
ATOM 3607 O O . THR B 1 156 ? -10.909 -50.538 -3.299 1.00 33.15 158 THR B O 1
ATOM 3611 N N . ARG B 1 157 ? -11.570 -49.866 -5.378 1.00 34.47 159 ARG B N 1
ATOM 3612 C CA . ARG B 1 157 ? -11.413 -51.201 -6.013 1.00 38.10 159 ARG B CA 1
ATOM 3613 C C . ARG B 1 157 ? -10.127 -51.245 -6.842 1.00 36.28 159 ARG B C 1
ATOM 3614 O O . ARG B 1 157 ? -9.638 -52.366 -7.100 1.00 37.01 159 ARG B O 1
ATOM 3622 N N . VAL B 1 158 ? -9.576 -50.101 -7.239 1.00 34.87 160 VAL B N 1
ATOM 3623 C CA . VAL B 1 158 ? -8.401 -50.116 -8.156 1.00 36.88 160 VAL B CA 1
ATOM 3624 C C . VAL B 1 158 ? -7.324 -49.215 -7.566 1.00 34.27 160 VAL B C 1
ATOM 3625 O O . VAL B 1 158 ? -7.658 -48.308 -6.814 1.00 35.29 160 VAL B O 1
ATOM 3629 N N . ASP B 1 159 ? -6.069 -49.504 -7.898 1.00 35.42 161 ASP B N 1
ATOM 3630 C CA . ASP B 1 159 ? -4.904 -48.640 -7.601 1.00 38.82 161 ASP B CA 1
ATOM 3631 C C . ASP B 1 159 ? -5.019 -47.383 -8.470 1.00 36.39 161 ASP B C 1
ATOM 3632 O O . ASP B 1 159 ? -5.054 -47.534 -9.716 1.00 40.11 161 ASP B O 1
ATOM 3637 N N . LEU B 1 160 ? -5.040 -46.216 -7.828 1.00 33.81 162 LEU B N 1
ATOM 3638 C CA . LEU B 1 160 ? -5.282 -44.887 -8.450 1.00 37.54 162 LEU B CA 1
ATOM 3639 C C . LEU B 1 160 ? -3.956 -44.220 -8.839 1.00 38.28 162 LEU B C 1
ATOM 3640 O O . LEU B 1 160 ? -3.982 -43.384 -9.746 1.00 37.25 162 LEU B O 1
ATOM 3645 N N . GLU B 1 161 ? -2.850 -44.611 -8.203 1.00 40.45 163 GLU B N 1
ATOM 3646 C CA . GLU B 1 161 ? -1.556 -43.880 -8.249 1.00 42.96 163 GLU B CA 1
ATOM 3647 C C . GLU B 1 161 ? -1.090 -43.685 -9.703 1.00 37.06 163 GLU B C 1
ATOM 3648 O O . GLU B 1 161 ? -0.504 -42.625 -9.997 1.00 40.31 163 GLU B O 1
ATOM 3654 N N . ASN B 1 162 ? -1.323 -44.653 -10.584 1.00 32.41 164 ASN B N 1
ATOM 3655 C CA . ASN B 1 162 ? -0.867 -44.612 -12.000 1.00 30.51 164 ASN B CA 1
ATOM 3656 C C . ASN B 1 162 ? -2.055 -44.847 -12.939 1.00 28.28 164 ASN B C 1
ATOM 3657 O O . ASN B 1 162 ? -1.911 -45.624 -13.941 1.00 31.22 164 ASN B O 1
ATOM 3662 N N . ALA B 1 163 ? -3.180 -44.206 -12.640 1.00 28.68 165 ALA B N 1
ATOM 3663 C CA . ALA B 1 163 ? -4.470 -44.432 -13.345 1.00 27.23 165 ALA B CA 1
ATOM 3664 C C . ALA B 1 163 ? -4.834 -43.250 -14.258 1.00 27.83 165 ALA B C 1
ATOM 3665 O O . ALA B 1 163 ? -4.417 -42.098 -14.032 1.00 27.41 165 ALA B O 1
ATOM 3667 N N . VAL B 1 164 ? -5.628 -43.538 -15.286 1.00 27.52 166 VAL B N 1
ATOM 3668 C CA . VAL B 1 164 ? -6.145 -42.504 -16.226 1.00 25.42 166 VAL B CA 1
ATOM 3669 C C . VAL B 1 164 ? -7.615 -42.870 -16.489 1.00 24.10 166 VAL B C 1
ATOM 3670 O O . VAL B 1 164 ? -7.869 -44.050 -16.698 1.00 22.21 166 VAL B O 1
ATOM 3674 N N . VAL B 1 165 ? -8.547 -41.931 -16.526 1.00 26.14 167 VAL B N 1
ATOM 3675 C CA . VAL B 1 165 ? -9.909 -42.346 -16.990 1.00 28.02 167 VAL B CA 1
ATOM 3676 C C . VAL B 1 165 ? -9.999 -42.145 -18.505 1.00 30.49 167 VAL B C 1
ATOM 3677 O O . VAL B 1 165 ? -9.444 -41.163 -19.045 1.00 33.79 167 VAL B O 1
ATOM 3681 N N . VAL B 1 166 ? -10.586 -43.125 -19.178 1.00 29.00 168 VAL B N 1
ATOM 3682 C CA . VAL B 1 166 ? -10.683 -43.182 -20.655 1.00 28.22 168 VAL B CA 1
ATOM 3683 C C . VAL B 1 166 ? -12.168 -43.040 -21.012 1.00 32.61 168 VAL B C 1
ATOM 3684 O O . VAL B 1 166 ? -12.998 -43.786 -20.436 1.00 27.85 168 VAL B O 1
ATOM 3688 N N . ALA B 1 167 ? -12.490 -42.025 -21.817 1.00 28.63 169 ALA B N 1
ATOM 3689 C CA . ALA B 1 167 ? -13.790 -41.896 -22.509 1.00 28.14 169 ALA B CA 1
ATOM 3690 C C . ALA B 1 167 ? -13.708 -42.760 -23.757 1.00 30.56 169 ALA B C 1
ATOM 3691 O O . ALA B 1 167 ? -12.804 -42.617 -24.588 1.00 32.94 169 ALA B O 1
ATOM 3693 N N . PRO B 1 168 ? -14.596 -43.753 -23.912 1.00 31.99 170 PRO B N 1
ATOM 3694 C CA . PRO B 1 168 ? -14.507 -44.640 -25.060 1.00 32.13 170 PRO B CA 1
ATOM 3695 C C . PRO B 1 168 ? -15.060 -43.979 -26.336 1.00 32.55 170 PRO B C 1
ATOM 3696 O O . PRO B 1 168 ? -15.028 -44.658 -27.350 1.00 34.87 170 PRO B O 1
ATOM 3700 N N . ASP B 1 169 ? -15.433 -42.688 -26.275 1.00 35.27 171 ASP B N 1
ATOM 3701 C CA . ASP B 1 169 ? -16.092 -41.914 -27.373 1.00 41.67 171 ASP B CA 1
ATOM 3702 C C . ASP B 1 169 ? -15.824 -40.404 -27.203 1.00 38.06 171 ASP B C 1
ATOM 3703 O O . ASP B 1 169 ? -16.141 -39.841 -26.128 1.00 42.03 171 ASP B O 1
ATOM 3708 N N . ALA B 1 170 ? -15.312 -39.755 -28.259 1.00 35.52 172 ALA B N 1
ATOM 3709 C CA . ALA B 1 170 ? -14.843 -38.349 -28.275 1.00 37.35 172 ALA B CA 1
ATOM 3710 C C . ALA B 1 170 ? -16.011 -37.354 -28.138 1.00 38.32 172 ALA B C 1
ATOM 3711 O O . ALA B 1 170 ? -15.783 -36.245 -27.609 1.00 38.99 172 ALA B O 1
ATOM 3713 N N . GLY B 1 171 ? -17.209 -37.691 -28.626 1.00 40.32 173 GLY B N 1
ATOM 3714 C CA . GLY B 1 171 ? -18.392 -36.805 -28.553 1.00 42.68 173 GLY B CA 1
ATOM 3715 C C . GLY B 1 171 ? -18.953 -36.699 -27.140 1.00 45.60 173 GLY B C 1
ATOM 3716 O O . GLY B 1 171 ? -19.561 -35.667 -26.835 1.00 51.02 173 GLY B O 1
ATOM 3717 N N . ASP B 1 172 ? -18.773 -37.727 -26.303 1.00 48.59 174 ASP B N 1
ATOM 3718 C CA . ASP B 1 172 ? -19.373 -37.831 -24.940 1.00 52.41 174 ASP B CA 1
ATOM 3719 C C . ASP B 1 172 ? -18.233 -37.754 -23.915 1.00 46.91 174 ASP B C 1
ATOM 3720 O O . ASP B 1 172 ? -17.752 -38.830 -23.489 1.00 46.26 174 ASP B O 1
ATOM 3725 N N . LEU B 1 173 ? -17.750 -36.550 -23.581 1.00 45.69 175 LEU B N 1
ATOM 3726 C CA . LEU B 1 173 ? -16.560 -36.402 -22.694 1.00 44.06 175 LEU B CA 1
ATOM 3727 C C . LEU B 1 173 ? -16.952 -35.921 -21.293 1.00 44.27 175 LEU B C 1
ATOM 3728 O O . LEU B 1 173 ? -16.181 -36.216 -20.359 1.00 39.57 175 LEU B O 1
ATOM 3733 N N . LYS B 1 174 ? -18.085 -35.233 -21.128 1.00 41.97 176 LYS B N 1
ATOM 3734 C CA . LYS B 1 174 ? -18.422 -34.563 -19.842 1.00 44.56 176 LYS B CA 1
ATOM 3735 C C . LYS B 1 174 ? -18.375 -35.581 -18.700 1.00 41.81 176 LYS B C 1
ATOM 3736 O O . LYS B 1 174 ? -17.919 -35.190 -17.624 1.00 39.34 176 LYS B O 1
ATOM 3742 N N . ARG B 1 175 ? -18.833 -36.821 -18.928 1.00 40.09 177 ARG B N 1
ATOM 3743 C CA . ARG B 1 175 ? -18.900 -37.907 -17.909 1.00 36.17 177 ARG B CA 1
ATOM 3744 C C . ARG B 1 175 ? -17.488 -38.318 -17.480 1.00 32.57 177 ARG B C 1
ATOM 3745 O O . ARG B 1 175 ? -17.214 -38.316 -16.277 1.00 32.46 177 ARG B O 1
ATOM 3753 N N . ALA B 1 176 ? -16.620 -38.644 -18.436 1.00 31.65 178 ALA B N 1
ATOM 3754 C CA . ALA B 1 176 ? -15.229 -39.057 -18.167 1.00 29.59 178 ALA B CA 1
ATOM 3755 C C . ALA B 1 176 ? -14.469 -37.895 -17.515 1.00 32.04 178 ALA B C 1
ATOM 3756 O O . ALA B 1 176 ? -13.766 -38.153 -16.525 1.00 31.31 178 ALA B O 1
ATOM 3758 N N . SER B 1 177 ? -14.616 -36.652 -17.983 1.00 30.86 179 SER B N 1
ATOM 3759 C CA . SER B 1 177 ? -13.835 -35.531 -17.406 1.00 33.34 179 SER B CA 1
ATOM 3760 C C . SER B 1 177 ? -14.338 -35.259 -15.981 1.00 31.13 179 SER B C 1
ATOM 3761 O O . SER B 1 177 ? -13.495 -35.013 -15.131 1.00 26.95 179 SER B O 1
ATOM 3764 N N . ALA B 1 178 ? -15.641 -35.356 -15.688 1.00 33.90 180 ALA B N 1
ATOM 3765 C CA . ALA B 1 178 ? -16.164 -35.122 -14.310 1.00 33.43 180 ALA B CA 1
ATOM 3766 C C . ALA B 1 178 ? -15.691 -36.235 -13.353 1.00 34.34 180 ALA B C 1
ATOM 3767 O O . ALA B 1 178 ? -15.341 -35.931 -12.153 1.00 32.47 180 ALA B O 1
ATOM 3769 N N . LEU B 1 179 ? -15.641 -37.474 -13.842 1.00 35.02 181 LEU B N 1
ATOM 3770 C CA . LEU B 1 179 ? -15.078 -38.611 -13.065 1.00 32.06 181 LEU B CA 1
ATOM 3771 C C . LEU B 1 179 ? -13.559 -38.405 -12.900 1.00 32.91 181 LEU B C 1
ATOM 3772 O O . LEU B 1 179 ? -13.061 -38.612 -11.783 1.00 32.71 181 LEU B O 1
ATOM 3777 N N . ALA B 1 180 ? -12.832 -38.050 -13.964 1.00 31.57 182 ALA B N 1
ATOM 3778 C CA . ALA B 1 180 ? -11.379 -37.767 -13.906 1.00 33.75 182 ALA B CA 1
ATOM 3779 C C . ALA B 1 180 ? -11.150 -36.698 -12.836 1.00 35.30 182 ALA B C 1
ATOM 3780 O O . ALA B 1 180 ? -10.254 -36.875 -11.985 1.00 31.21 182 ALA B O 1
ATOM 3782 N N . ARG B 1 181 ? -11.922 -35.619 -12.896 1.00 37.08 183 ARG B N 1
ATOM 3783 C CA . ARG B 1 181 ? -11.786 -34.467 -11.978 1.00 40.42 183 ARG B CA 1
ATOM 3784 C C . ARG B 1 181 ? -12.006 -34.981 -10.555 1.00 40.99 183 ARG B C 1
ATOM 3785 O O . ARG B 1 181 ? -11.133 -34.758 -9.711 1.00 35.20 183 ARG B O 1
ATOM 3793 N N . ARG B 1 182 ? -13.096 -35.717 -10.331 1.00 40.94 184 ARG B N 1
ATOM 3794 C CA . ARG B 1 182 ? -13.524 -36.245 -9.002 1.00 41.88 184 ARG B CA 1
ATOM 3795 C C . ARG B 1 182 ? -12.476 -37.203 -8.412 1.00 37.21 184 ARG B C 1
ATOM 3796 O O . ARG B 1 182 ? -12.345 -37.218 -7.193 1.00 40.92 184 ARG B O 1
ATOM 3804 N N . LEU B 1 183 ? -11.789 -38.023 -9.209 1.00 37.73 185 LEU B N 1
ATOM 3805 C CA . LEU B 1 183 ? -10.768 -38.978 -8.680 1.00 37.23 185 LEU B CA 1
ATOM 3806 C C . LEU B 1 183 ? -9.364 -38.354 -8.677 1.00 36.29 185 LEU B C 1
ATOM 3807 O O . LEU B 1 183 ? -8.427 -39.099 -8.375 1.00 30.85 185 LEU B O 1
ATOM 3812 N N . GLY B 1 184 ? -9.210 -37.084 -9.070 1.00 36.33 186 GLY B N 1
ATOM 3813 C CA . GLY B 1 184 ? -7.899 -36.433 -9.294 1.00 35.70 186 GLY B CA 1
ATOM 3814 C C . GLY B 1 184 ? -7.031 -37.185 -10.295 1.00 36.39 186 GLY B C 1
ATOM 3815 O O . GLY B 1 184 ? -5.843 -37.369 -10.009 1.00 36.46 186 GLY B O 1
ATOM 3816 N N . LEU B 1 185 ? -7.573 -37.611 -11.444 1.00 31.40 187 LEU B N 1
ATOM 3817 C CA . LEU B 1 185 ? -6.797 -38.364 -12.462 1.00 33.57 187 LEU B CA 1
ATOM 3818 C C . LEU B 1 185 ? -6.718 -37.572 -13.764 1.00 32.09 187 LEU B C 1
ATOM 3819 O O . LEU B 1 185 ? -7.529 -36.700 -13.992 1.00 33.37 187 LEU B O 1
ATOM 3824 N N . PRO B 1 186 ? -5.769 -37.898 -14.664 1.00 34.84 188 PRO B N 1
ATOM 3825 C CA . PRO B 1 186 ? -5.793 -37.412 -16.040 1.00 35.14 188 PRO B CA 1
ATOM 3826 C C . PRO B 1 186 ? -6.820 -38.162 -16.912 1.00 36.74 188 PRO B C 1
ATOM 3827 O O . PRO B 1 186 ? -7.416 -39.161 -16.474 1.00 31.46 188 PRO B O 1
ATOM 3831 N N . LEU B 1 187 ? -6.986 -37.692 -18.148 1.00 31.13 189 LEU B N 1
ATOM 3832 C CA . LEU B 1 187 ? -8.090 -38.091 -19.051 1.00 31.17 189 LEU B CA 1
ATOM 3833 C C . LEU B 1 187 ? -7.508 -38.499 -20.401 1.00 33.32 189 LEU B C 1
ATOM 3834 O O . LEU B 1 187 ? -6.588 -37.827 -20.913 1.00 32.63 189 LEU B O 1
ATOM 3839 N N . ALA B 1 188 ? -7.924 -39.639 -20.919 1.00 27.71 190 ALA B N 1
ATOM 3840 C CA . ALA B 1 188 ? -7.652 -40.024 -22.315 1.00 28.67 190 ALA B CA 1
ATOM 3841 C C . ALA B 1 188 ? -9.009 -40.241 -22.955 1.00 31.75 190 ALA B C 1
ATOM 3842 O O . ALA B 1 188 ? -10.006 -40.332 -22.198 1.00 30.70 190 ALA B O 1
ATOM 3844 N N . PHE B 1 189 ? -9.070 -40.269 -24.278 1.00 30.05 191 PHE B N 1
ATOM 3845 C CA . PHE B 1 189 ? -10.352 -40.574 -24.942 1.00 30.89 191 PHE B CA 1
ATOM 3846 C C . PHE B 1 189 ? -10.049 -41.317 -26.215 1.00 32.56 191 PHE B C 1
ATOM 3847 O O . PHE B 1 189 ? -8.920 -41.187 -26.798 1.00 34.06 191 PHE B O 1
ATOM 3855 N N . ILE B 1 190 ? -11.027 -42.108 -26.612 1.00 28.49 192 ILE B N 1
ATOM 3856 C CA . ILE B 1 190 ? -10.966 -42.868 -27.871 1.00 33.97 192 ILE B CA 1
ATOM 3857 C C . ILE B 1 190 ? -11.924 -42.169 -28.839 1.00 38.36 192 ILE B C 1
ATOM 3858 O O . ILE B 1 190 ? -13.045 -41.798 -28.440 1.00 35.59 192 ILE B O 1
ATOM 3863 N N . ASP B 1 191 ? -11.433 -41.905 -30.039 1.00 40.56 193 ASP B N 1
ATOM 3864 C CA . ASP B 1 191 ? -12.250 -41.492 -31.199 1.00 39.84 193 ASP B CA 1
ATOM 3865 C C . ASP B 1 191 ? -12.527 -42.763 -31.989 1.00 41.74 193 ASP B C 1
ATOM 3866 O O . ASP B 1 191 ? -11.554 -43.332 -32.559 1.00 36.47 193 ASP B O 1
ATOM 3871 N N . LYS B 1 192 ? -13.779 -43.216 -31.998 1.00 46.60 194 LYS B N 1
ATOM 3872 C CA . LYS B 1 192 ? -14.117 -44.544 -32.576 1.00 56.95 194 LYS B CA 1
ATOM 3873 C C . LYS B 1 192 ? -14.763 -44.356 -33.956 1.00 56.92 194 LYS B C 1
ATOM 3874 O O . LYS B 1 192 ? -14.012 -44.114 -34.922 1.00 60.87 194 LYS B O 1
ATOM 3880 N N . GLU B 1 193 ? -16.091 -44.415 -34.011 1.00 62.06 195 GLU B N 1
ATOM 3881 C CA . GLU B 1 193 ? -16.952 -44.712 -35.191 1.00 62.90 195 GLU B CA 1
ATOM 3882 C C . GLU B 1 193 ? -17.351 -46.197 -35.143 1.00 59.01 195 GLU B C 1
ATOM 3883 O O . GLU B 1 193 ? -16.469 -47.100 -35.042 1.00 53.43 195 GLU B O 1
ATOM 3889 N N . ARG B 1 194 ? -18.667 -46.407 -35.196 1.00 51.71 196 ARG B N 1
ATOM 3890 C CA . ARG B 1 194 ? -19.374 -47.710 -35.160 1.00 51.93 196 ARG B CA 1
ATOM 3891 C C . ARG B 1 194 ? -19.385 -48.287 -36.585 1.00 47.51 196 ARG B C 1
ATOM 3892 O O . ARG B 1 194 ? -19.778 -47.534 -37.507 1.00 46.31 196 ARG B O 1
ATOM 3900 N N . VAL B 1 195 ? -18.969 -49.550 -36.763 1.00 45.00 197 VAL B N 1
ATOM 3901 C CA . VAL B 1 195 ? -18.957 -50.258 -38.085 1.00 51.76 197 VAL B CA 1
ATOM 3902 C C . VAL B 1 195 ? -20.230 -51.093 -38.212 1.00 50.79 197 VAL B C 1
ATOM 3903 O O . VAL B 1 195 ? -20.729 -51.257 -39.356 1.00 49.24 197 VAL B O 1
ATOM 3907 N N . SER B 1 196 ? -20.703 -51.633 -37.084 1.00 42.01 198 SER B N 1
ATOM 3908 C CA . SER B 1 196 ? -21.935 -52.465 -36.999 1.00 40.65 198 SER B CA 1
ATOM 3909 C C . SER B 1 196 ? -22.507 -52.389 -35.577 1.00 38.04 198 SER B C 1
ATOM 3910 O O . SER B 1 196 ? -21.922 -51.704 -34.729 1.00 38.21 198 SER B O 1
ATOM 3913 N N . ASP B 1 197 ? -23.589 -53.119 -35.316 1.00 37.06 199 ASP B N 1
ATOM 3914 C CA . ASP B 1 197 ? -24.211 -53.187 -33.969 1.00 35.85 199 ASP B CA 1
ATOM 3915 C C . ASP B 1 197 ? -23.207 -53.827 -32.987 1.00 41.11 199 ASP B C 1
ATOM 3916 O O . ASP B 1 197 ? -23.300 -53.591 -31.755 1.00 33.61 199 ASP B O 1
ATOM 3921 N N . THR B 1 198 ? -22.254 -54.614 -33.500 1.00 39.29 200 THR B N 1
ATOM 3922 C CA . THR B 1 198 ? -21.437 -55.512 -32.647 1.00 43.82 200 THR B CA 1
ATOM 3923 C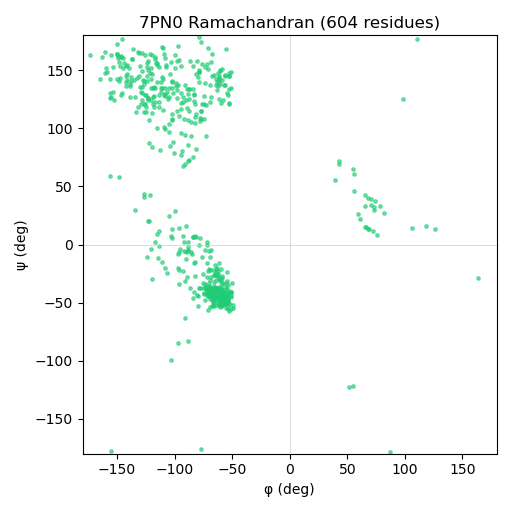 C . THR B 1 198 ? -19.935 -55.179 -32.746 1.00 46.32 200 THR B C 1
ATOM 3924 O O . THR B 1 198 ? -19.183 -55.772 -31.960 1.00 45.08 200 THR B O 1
ATOM 3928 N N . GLU B 1 199 ? -19.529 -54.224 -33.605 1.00 47.17 201 GLU B N 1
ATOM 3929 C CA . GLU B 1 199 ? -18.108 -53.934 -33.969 1.00 47.89 201 GLU B CA 1
ATOM 3930 C C . GLU B 1 199 ? -17.882 -52.414 -34.037 1.00 45.52 201 GLU B C 1
ATOM 3931 O O . GLU B 1 199 ? -18.739 -51.700 -34.607 1.00 37.02 201 GLU B O 1
ATOM 3937 N N . VAL B 1 200 ? -16.769 -51.936 -33.472 1.00 45.95 202 VAL B N 1
ATOM 3938 C CA . VAL B 1 200 ? -16.313 -50.512 -33.575 1.00 54.02 202 VAL B CA 1
ATOM 3939 C C . VAL B 1 200 ? -14.847 -50.477 -34.052 1.00 57.54 202 VAL B C 1
ATOM 3940 O O . VAL B 1 200 ? -14.087 -51.436 -33.754 1.00 56.00 202 VAL B O 1
ATOM 3944 N N . ARG B 1 201 ? -14.482 -49.412 -34.778 1.00 58.44 203 ARG B N 1
ATOM 3945 C CA . ARG B 1 201 ? -13.106 -49.127 -35.272 1.00 58.80 203 ARG B CA 1
ATOM 3946 C C . ARG B 1 201 ? -12.553 -47.917 -34.495 1.00 56.41 203 ARG B C 1
ATOM 3947 O O . ARG B 1 201 ? -13.139 -46.817 -34.621 1.00 55.19 203 ARG B O 1
ATOM 3955 N N . VAL B 1 202 ? -11.489 -48.113 -33.702 1.00 49.29 204 VAL B N 1
ATOM 3956 C CA . VAL B 1 202 ? -10.728 -47.033 -32.990 1.00 51.06 204 VAL B CA 1
ATOM 3957 C C . VAL B 1 202 ? -9.860 -46.279 -34.011 1.00 48.63 204 VAL B C 1
ATOM 3958 O O . VAL B 1 202 ? -8.866 -46.847 -34.460 1.00 47.36 204 VAL B O 1
ATOM 3962 N N . ARG B 1 203 ? -10.232 -45.040 -34.350 1.00 49.09 205 ARG B N 1
ATOM 3963 C CA . ARG B 1 203 ? -9.582 -44.223 -35.410 1.00 49.36 205 ARG B CA 1
ATOM 3964 C C . ARG B 1 203 ? -8.433 -43.435 -34.771 1.00 48.12 205 ARG B C 1
ATOM 3965 O O . ARG B 1 203 ? -7.456 -43.164 -35.475 1.00 43.86 205 ARG B O 1
ATOM 3973 N N . MET B 1 204 ? -8.524 -43.112 -33.478 1.00 48.23 206 MET B N 1
ATOM 3974 C CA . MET B 1 204 ? -7.481 -42.318 -32.780 1.00 44.29 206 MET B CA 1
ATOM 3975 C C . MET B 1 204 ? -7.574 -42.545 -31.267 1.00 43.81 206 MET B C 1
ATOM 3976 O O . MET B 1 204 ? -8.698 -42.795 -30.774 1.00 42.44 206 MET B O 1
ATOM 3981 N N . LEU B 1 205 ? -6.433 -42.476 -30.563 1.00 38.15 207 LEU B N 1
ATOM 3982 C CA . LEU B 1 205 ? -6.352 -42.508 -29.076 1.00 38.20 207 LEU B CA 1
ATOM 3983 C C . LEU B 1 205 ? -5.587 -41.280 -28.575 1.00 38.67 207 LEU B C 1
ATOM 3984 O O . LEU B 1 205 ? -4.424 -41.121 -28.946 1.00 42.32 207 LEU B O 1
ATOM 3989 N N . VAL B 1 206 ? -6.232 -40.430 -27.783 1.00 35.00 208 VAL B N 1
ATOM 3990 C CA . VAL B 1 206 ? -5.671 -39.145 -27.287 1.00 34.51 208 VAL B CA 1
ATOM 3991 C C . VAL B 1 206 ? -5.464 -39.286 -25.791 1.00 38.41 208 VAL B C 1
ATOM 3992 O O . VAL B 1 206 ? -6.396 -39.750 -25.149 1.00 35.18 208 VAL B O 1
ATOM 3996 N N . GLY B 1 207 ? -4.299 -38.849 -25.296 1.00 35.49 209 GLY B N 1
ATOM 3997 C CA . GLY B 1 207 ? -3.903 -38.883 -23.881 1.00 34.83 209 GLY B CA 1
ATOM 3998 C C . GLY B 1 207 ? -2.788 -39.895 -23.639 1.00 35.13 209 GLY B C 1
ATOM 3999 O O . GLY B 1 207 ? -2.408 -40.604 -24.581 1.00 38.27 209 GLY B O 1
ATOM 4000 N N . GLU B 1 208 ? -2.298 -39.974 -22.402 1.00 38.00 210 GLU B N 1
ATOM 4001 C CA . GLU B 1 208 ? -1.136 -40.825 -22.010 1.00 39.31 210 GLU B CA 1
ATOM 4002 C C . GLU B 1 208 ? -1.641 -42.087 -21.304 1.00 31.84 210 GLU B C 1
ATOM 4003 O O . GLU B 1 208 ? -2.059 -41.960 -20.149 1.00 34.32 210 GLU B O 1
ATOM 4009 N N . VAL B 1 209 ? -1.566 -43.262 -21.941 1.00 31.48 211 VAL B N 1
ATOM 4010 C CA . VAL B 1 209 ? -2.058 -44.535 -21.324 1.00 33.02 211 VAL B CA 1
ATOM 4011 C C . VAL B 1 209 ? -0.885 -45.499 -21.078 1.00 33.31 211 VAL B C 1
ATOM 4012 O O . VAL B 1 209 ? -1.079 -46.518 -20.378 1.00 26.75 211 VAL B O 1
ATOM 4016 N N . GLU B 1 210 ? 0.301 -45.215 -21.627 1.00 29.39 212 GLU B N 1
ATOM 4017 C CA . GLU B 1 210 ? 1.426 -46.173 -21.565 1.00 31.45 212 GLU B CA 1
ATOM 4018 C C . GLU B 1 210 ? 1.659 -46.585 -20.109 1.00 28.40 212 GLU B C 1
ATOM 4019 O O . GLU B 1 210 ? 1.855 -45.690 -19.251 1.00 25.11 212 GLU B O 1
ATOM 4025 N N . GLY B 1 211 ? 1.560 -47.899 -19.861 1.00 27.98 213 GLY B N 1
ATOM 4026 C CA . GLY B 1 211 ? 1.892 -48.561 -18.587 1.00 30.07 213 GLY B CA 1
ATOM 4027 C C . GLY B 1 211 ? 0.957 -48.117 -17.464 1.00 33.22 213 GLY B C 1
ATOM 4028 O O . GLY B 1 211 ? 1.291 -48.361 -16.297 1.00 30.80 213 GLY B O 1
ATOM 4029 N N . LYS B 1 212 ? -0.175 -47.488 -17.795 1.00 30.12 214 LYS B N 1
ATOM 4030 C CA . LYS B 1 212 ? -1.154 -46.976 -16.799 1.00 29.10 214 LYS B CA 1
ATOM 4031 C C . LYS B 1 212 ? -2.278 -48.000 -16.581 1.00 27.80 214 LYS B C 1
ATOM 4032 O O . LYS B 1 212 ? -2.479 -48.921 -17.454 1.00 28.72 214 LYS B O 1
ATOM 4038 N N . THR B 1 213 ? -2.958 -47.895 -15.437 1.00 26.05 215 THR B N 1
ATOM 4039 C CA . THR B 1 213 ? -4.218 -48.652 -15.224 1.00 26.11 215 THR B CA 1
ATOM 4040 C C . THR B 1 213 ? -5.333 -47.759 -15.779 1.00 24.67 215 THR B C 1
ATOM 4041 O O . THR B 1 213 ? -5.532 -46.642 -15.306 1.00 21.29 215 THR B O 1
ATOM 4045 N N . ALA B 1 214 ? -5.980 -48.222 -16.827 1.00 25.54 216 ALA B N 1
ATOM 4046 C CA . ALA B 1 214 ? -6.956 -47.396 -17.568 1.00 25.74 216 ALA B CA 1
ATOM 4047 C C . ALA B 1 214 ? -8.350 -47.707 -16.992 1.00 25.96 216 ALA B C 1
ATOM 4048 O O . ALA B 1 214 ? -8.659 -48.901 -16.841 1.00 25.38 216 ALA B O 1
ATOM 4050 N N . LEU B 1 215 ? -9.113 -46.675 -16.644 1.00 25.94 217 LEU B N 1
ATOM 4051 C CA . LEU B 1 215 ? -10.501 -46.781 -16.132 1.00 25.25 217 LEU B CA 1
ATOM 4052 C C . LEU B 1 215 ? -11.493 -46.362 -17.222 1.00 24.75 217 LEU B C 1
ATOM 4053 O O . LEU B 1 215 ? -11.696 -45.140 -17.394 1.00 23.87 217 LEU B O 1
ATOM 4058 N N . ILE B 1 216 ? -12.057 -47.324 -17.960 1.00 27.13 218 ILE B N 1
ATOM 4059 C CA . ILE B 1 216 ? -13.101 -47.003 -18.977 1.00 25.80 218 ILE B CA 1
ATOM 4060 C C . ILE B 1 216 ? -14.387 -46.679 -18.215 1.00 23.87 218 ILE B C 1
ATOM 4061 O O . ILE B 1 216 ? -14.811 -47.511 -17.388 1.00 22.48 218 ILE B O 1
ATOM 4066 N N . VAL B 1 217 ? -15.014 -45.538 -18.498 1.00 23.32 219 VAL B N 1
ATOM 4067 C CA . VAL B 1 217 ? -16.390 -45.235 -17.984 1.00 21.46 219 VAL B CA 1
ATOM 4068 C C . VAL B 1 217 ? -17.280 -44.957 -19.197 1.00 21.36 219 VAL B C 1
ATOM 4069 O O . VAL B 1 217 ? -16.913 -44.125 -20.025 1.00 20.26 219 VAL B O 1
ATOM 4073 N N . ASP B 1 218 ? -18.395 -45.656 -19.317 1.00 20.68 220 ASP B N 1
ATOM 4074 C CA . ASP B 1 218 ? -19.329 -45.480 -20.464 1.00 19.09 220 ASP B CA 1
ATOM 4075 C C . ASP B 1 218 ? -20.743 -45.345 -19.888 1.00 18.78 220 ASP B C 1
ATOM 4076 O O . ASP B 1 218 ? -20.942 -45.628 -18.717 1.00 18.96 220 ASP B O 1
ATOM 4081 N N . ASP B 1 219 ? -21.695 -44.888 -20.686 1.00 17.65 221 ASP B N 1
ATOM 4082 C CA . ASP B 1 219 ? -23.133 -44.898 -20.282 1.00 17.33 221 ASP B CA 1
ATOM 4083 C C . ASP B 1 219 ? -23.653 -46.341 -20.161 1.00 16.08 221 ASP B C 1
ATOM 4084 O O . ASP B 1 219 ? -24.346 -46.689 -19.149 1.00 14.29 221 ASP B O 1
ATOM 4089 N N . GLU B 1 220 ? -23.374 -47.166 -21.158 1.00 15.67 222 GLU B N 1
ATOM 4090 C CA . GLU B 1 220 ? -23.925 -48.532 -21.227 1.00 15.68 222 GLU B CA 1
ATOM 4091 C C . GLU B 1 220 ? -22.923 -49.519 -21.831 1.00 16.91 222 GLU B C 1
ATOM 4092 O O . GLU B 1 220 ? -21.975 -49.135 -22.572 1.00 18.83 222 GLU B O 1
ATOM 4098 N N . ILE B 1 221 ? -23.161 -50.783 -21.567 1.00 18.04 223 ILE B N 1
ATOM 4099 C CA . ILE B 1 221 ? -22.437 -51.900 -22.237 1.00 18.52 223 ILE B CA 1
ATOM 4100 C C . ILE B 1 221 ? -23.520 -52.796 -22.812 1.00 18.51 223 ILE B C 1
ATOM 4101 O O . ILE B 1 221 ? -24.278 -53.383 -22.020 1.00 19.23 223 ILE B O 1
ATOM 4106 N N A SER B 1 222 ? -23.641 -52.842 -24.136 0.50 19.63 224 SER B N 1
ATOM 4107 N N B SER B 1 222 ? -23.616 -52.870 -24.137 0.50 17.46 224 SER B N 1
ATOM 4108 C CA A SER B 1 222 ? -24.664 -53.653 -24.838 0.50 20.72 224 SER B CA 1
ATOM 4109 C CA B SER B 1 222 ? -24.676 -53.622 -24.849 0.50 17.22 224 SER B CA 1
ATOM 4110 C C A SER B 1 222 ? -24.008 -54.947 -25.289 0.50 19.58 224 SER B C 1
ATOM 4111 C C B SER B 1 222 ? -24.083 -54.944 -25.329 0.50 17.77 224 SER B C 1
ATOM 4112 O O A SER B 1 222 ? -24.035 -55.911 -24.517 0.50 18.55 224 SER B O 1
ATOM 4113 O O B SER B 1 222 ? -24.240 -55.940 -24.616 0.50 17.25 224 SER B O 1
ATOM 4118 N N . THR B 1 223 ? -23.416 -54.945 -26.478 1.00 20.49 225 THR B N 1
ATOM 4119 C CA . THR B 1 223 ? -22.745 -56.145 -27.044 1.00 21.12 225 THR B CA 1
ATOM 4120 C C . THR B 1 223 ? -21.330 -56.239 -26.472 1.00 21.85 225 THR B C 1
ATOM 4121 O O . THR B 1 223 ? -20.722 -57.318 -26.622 1.00 22.56 225 THR B O 1
ATOM 4125 N N . ALA B 1 224 ? -20.824 -55.146 -25.885 1.00 22.87 226 ALA B N 1
ATOM 4126 C CA . ALA B 1 224 ? -19.464 -55.018 -25.303 1.00 25.01 226 ALA B CA 1
ATOM 4127 C C . ALA B 1 224 ? -18.433 -54.867 -26.412 1.00 24.07 226 ALA B C 1
ATOM 4128 O O . ALA B 1 224 ? -17.223 -54.820 -26.092 1.00 26.21 226 ALA B O 1
ATOM 4130 N N . GLY B 1 225 ? -18.888 -54.699 -27.650 1.00 26.08 227 GLY B N 1
ATOM 4131 C CA . GLY B 1 225 ? -18.047 -54.408 -28.823 1.00 25.47 227 GLY B CA 1
ATOM 4132 C C . GLY B 1 225 ? -17.183 -53.180 -28.612 1.00 27.06 227 GLY B C 1
ATOM 4133 O O . GLY B 1 225 ? -15.979 -53.264 -28.878 1.00 32.42 227 GLY B O 1
ATOM 4134 N N . SER B 1 226 ? -17.739 -52.056 -28.168 1.00 24.16 228 SER B N 1
ATOM 4135 C CA . SER B 1 226 ? -16.965 -50.817 -27.910 1.00 25.68 228 SER B CA 1
ATOM 4136 C C . SER B 1 226 ? -16.004 -51.032 -26.708 1.00 26.69 228 SER B C 1
ATOM 4137 O O . SER B 1 226 ? -14.817 -50.569 -26.740 1.00 26.00 228 SER B O 1
ATOM 4140 N N . LEU B 1 227 ? -16.459 -51.726 -25.670 1.00 26.73 229 LEU B N 1
ATOM 4141 C CA . LEU B 1 227 ? -15.617 -51.988 -24.469 1.00 25.71 229 LEU B CA 1
ATOM 4142 C C . LEU B 1 227 ? -14.366 -52.792 -24.866 1.00 27.46 229 LEU B C 1
ATOM 4143 O O . LEU B 1 227 ? -13.250 -52.323 -24.522 1.00 27.53 229 LEU B O 1
ATOM 4148 N N . VAL B 1 228 ? -14.526 -53.944 -25.535 1.00 30.91 230 VAL B N 1
ATOM 4149 C CA . VAL B 1 228 ? -13.377 -54.876 -25.771 1.00 32.97 230 VAL B CA 1
ATOM 4150 C C . VAL B 1 228 ? -12.455 -54.250 -26.822 1.00 36.55 230 VAL B C 1
ATOM 4151 O O . VAL B 1 228 ? -11.235 -54.356 -26.649 1.00 39.42 230 VAL B O 1
ATOM 4155 N N . GLU B 1 229 ? -12.990 -53.539 -27.821 1.00 35.87 231 GLU B N 1
ATOM 4156 C CA . GLU B 1 229 ? -12.144 -52.799 -28.788 1.00 39.17 231 GLU B CA 1
ATOM 4157 C C . GLU B 1 229 ? -11.372 -51.705 -28.048 1.00 35.48 231 GLU B C 1
ATOM 4158 O O . GLU B 1 229 ? -10.190 -51.525 -28.378 1.00 37.66 231 GLU B O 1
ATOM 4164 N N . ALA B 1 230 ? -11.979 -50.972 -27.116 1.00 30.71 232 ALA B N 1
ATOM 4165 C CA . ALA B 1 230 ? -11.255 -49.907 -26.381 1.00 30.19 232 ALA B CA 1
ATOM 4166 C C . ALA B 1 230 ? -10.155 -50.566 -25.535 1.00 33.59 232 ALA B C 1
ATOM 4167 O O . ALA B 1 230 ? -9.053 -49.975 -25.432 1.00 30.45 232 ALA B O 1
ATOM 4169 N N . VAL B 1 231 ? -10.454 -51.709 -24.905 1.00 32.43 233 VAL B N 1
ATOM 4170 C CA . VAL B 1 231 ? -9.451 -52.478 -24.107 1.00 34.08 233 VAL B CA 1
ATOM 4171 C C . VAL B 1 231 ? -8.352 -52.973 -25.066 1.00 32.34 233 VAL B C 1
ATOM 4172 O O . VAL B 1 231 ? -7.200 -52.726 -24.791 1.00 30.06 233 VAL B O 1
ATOM 4176 N N . GLU B 1 232 ? -8.702 -53.639 -26.170 1.00 37.54 234 GLU B N 1
ATOM 4177 C CA . GLU B 1 232 ? -7.704 -54.054 -27.201 1.00 39.79 234 GLU B CA 1
ATOM 4178 C C . GLU B 1 232 ? -6.830 -52.843 -27.545 1.00 41.21 234 GLU B C 1
ATOM 4179 O O . GLU B 1 232 ? -5.604 -52.977 -27.456 1.00 42.67 234 GLU B O 1
ATOM 4185 N N . ALA B 1 233 ? -7.420 -51.689 -27.885 1.00 39.08 235 ALA B N 1
ATOM 4186 C CA . ALA B 1 233 ? -6.683 -50.466 -28.309 1.00 41.63 235 ALA B CA 1
ATOM 4187 C C . ALA B 1 233 ? -5.809 -49.904 -27.172 1.00 39.90 235 ALA B C 1
ATOM 4188 O O . ALA B 1 233 ? -4.687 -49.466 -27.474 1.00 41.80 235 ALA B O 1
ATOM 4190 N N . LEU B 1 234 ? -6.258 -49.927 -25.915 1.00 38.07 236 LEU B N 1
ATOM 4191 C CA . LEU B 1 234 ? -5.442 -49.444 -24.751 1.00 36.13 236 LEU B CA 1
ATOM 4192 C C . LEU B 1 234 ? -4.259 -50.391 -24.499 1.00 36.86 236 LEU B C 1
ATOM 4193 O O . LEU B 1 234 ? -3.140 -49.889 -24.318 1.00 38.21 236 LEU B O 1
ATOM 4198 N N . MET B 1 235 ? -4.474 -51.709 -24.482 1.00 38.72 237 MET B N 1
ATOM 4199 C CA . MET B 1 235 ? -3.375 -52.705 -24.261 1.00 36.47 237 MET B CA 1
ATOM 4200 C C . MET B 1 235 ? -2.359 -52.609 -25.418 1.00 40.62 237 MET B C 1
ATOM 4201 O O . MET B 1 235 ? -1.139 -52.631 -25.165 1.00 36.13 237 MET B O 1
ATOM 4206 N N . GLN B 1 236 ? -2.850 -52.469 -26.649 1.00 39.24 238 GLN B N 1
ATOM 4207 C CA . GLN B 1 236 ? -2.022 -52.315 -27.867 1.00 43.98 238 GLN B CA 1
ATOM 4208 C C . GLN B 1 236 ? -1.172 -51.051 -27.707 1.00 43.35 238 GLN B C 1
ATOM 4209 O O . GLN B 1 236 ? 0.018 -51.113 -28.072 1.00 42.30 238 GLN B O 1
ATOM 4215 N N . ALA B 1 237 ? -1.742 -49.984 -27.128 1.00 40.98 239 ALA B N 1
ATOM 4216 C CA . ALA B 1 237 ? -1.090 -48.681 -26.844 1.00 37.95 239 ALA B CA 1
ATOM 4217 C C . ALA B 1 237 ? -0.155 -48.765 -25.633 1.00 39.22 239 ALA B C 1
ATOM 4218 O O . ALA B 1 237 ? 0.580 -47.764 -25.397 1.00 41.21 239 ALA B O 1
ATOM 4220 N N . GLY B 1 238 ? -0.199 -49.856 -24.864 1.00 35.30 240 GLY B N 1
ATOM 4221 C CA . GLY B 1 238 ? 0.783 -50.098 -23.783 1.00 34.67 240 GLY B CA 1
ATOM 4222 C C . GLY B 1 238 ? 0.222 -49.896 -22.388 1.00 36.21 240 GLY B C 1
ATOM 4223 O O . GLY B 1 238 ? 1.025 -49.825 -21.412 1.00 26.44 240 GLY B O 1
ATOM 4224 N N . ALA B 1 239 ? -1.106 -49.823 -22.241 1.00 31.78 241 ALA B N 1
ATOM 4225 C CA . ALA B 1 239 ? -1.732 -49.784 -20.900 1.00 33.56 241 ALA B CA 1
ATOM 4226 C C . ALA B 1 239 ? -1.200 -50.970 -20.081 1.00 28.98 241 ALA B C 1
ATOM 4227 O O . ALA B 1 239 ? -1.040 -52.070 -20.663 1.00 29.99 241 ALA B O 1
ATOM 4229 N N . LYS B 1 240 ? -1.008 -50.800 -18.771 1.00 31.70 242 LYS B N 1
ATOM 4230 C CA . LYS B 1 240 ? -0.710 -51.944 -17.862 1.00 30.10 242 LYS B CA 1
ATOM 4231 C C . LYS B 1 240 ? -1.918 -52.879 -17.758 1.00 30.65 242 LYS B C 1
ATOM 4232 O O . LYS B 1 240 ? -1.799 -54.126 -17.975 1.00 29.46 242 LYS B O 1
ATOM 4238 N N . GLU B 1 241 ? -3.070 -52.294 -17.454 1.00 29.47 243 GLU B N 1
ATOM 4239 C CA . GLU B 1 241 ? -4.314 -53.058 -17.229 1.00 29.40 243 GLU B CA 1
ATOM 4240 C C . GLU B 1 241 ? -5.505 -52.138 -17.508 1.00 28.01 243 GLU B C 1
ATOM 4241 O O . GLU B 1 241 ? -5.329 -50.913 -17.487 1.00 25.32 243 GLU B O 1
ATOM 4247 N N . VAL B 1 242 ? -6.685 -52.727 -17.692 1.00 28.41 244 VAL B N 1
ATOM 4248 C CA . VAL B 1 242 ? -7.925 -51.926 -17.887 1.00 25.78 244 VAL B CA 1
ATOM 4249 C C . VAL B 1 242 ? -9.009 -52.440 -16.942 1.00 21.63 244 VAL B C 1
ATOM 4250 O O . VAL B 1 242 ? -9.181 -53.673 -16.804 1.00 21.26 244 VAL B O 1
ATOM 4254 N N . TYR B 1 243 ? -9.699 -51.505 -16.312 1.00 23.32 245 TYR B N 1
ATOM 4255 C CA . TYR B 1 243 ? -10.966 -51.724 -15.574 1.00 23.71 245 TYR B CA 1
ATOM 4256 C C . TYR B 1 243 ? -12.047 -50.939 -16.307 1.00 23.43 245 TYR B C 1
ATOM 4257 O O . TYR B 1 243 ? -11.708 -49.919 -16.935 1.00 25.46 245 TYR B O 1
ATOM 4266 N N . ALA B 1 244 ? -13.310 -51.327 -16.172 1.00 22.54 246 ALA B N 1
ATOM 4267 C CA . ALA B 1 244 ? -14.405 -50.580 -16.830 1.00 20.08 246 ALA B CA 1
ATOM 4268 C C . ALA B 1 244 ? -15.610 -50.467 -15.904 1.00 18.05 246 ALA B C 1
ATOM 4269 O O . ALA B 1 244 ? -15.853 -51.372 -15.100 1.00 17.34 246 ALA B O 1
ATOM 4271 N N . ALA B 1 245 ? -16.398 -49.408 -16.080 1.00 16.90 247 ALA B N 1
ATOM 4272 C CA . ALA B 1 245 ? -17.706 -49.285 -15.423 1.00 16.73 247 ALA B CA 1
ATOM 4273 C C . ALA B 1 245 ? -18.664 -48.577 -16.370 1.00 18.42 247 ALA B C 1
ATOM 4274 O O . ALA B 1 245 ? -18.227 -47.745 -17.220 1.00 20.22 247 ALA B O 1
ATOM 4276 N N . ALA B 1 246 ? -19.942 -48.876 -16.227 1.00 18.37 248 ALA B N 1
ATOM 4277 C CA . ALA B 1 246 ? -20.987 -48.201 -17.028 1.00 16.54 248 ALA B CA 1
ATOM 4278 C C . ALA B 1 246 ? -22.206 -48.110 -16.144 1.00 18.34 248 ALA B C 1
ATOM 4279 O O . ALA B 1 246 ? -22.324 -48.891 -15.183 1.00 17.95 248 ALA B O 1
ATOM 4281 N N . THR B 1 247 ? -23.148 -47.239 -16.459 1.00 17.24 249 THR B N 1
ATOM 4282 C CA . THR B 1 247 ? -24.406 -47.262 -15.695 1.00 15.39 249 THR B CA 1
ATOM 4283 C C . THR B 1 247 ? -25.164 -48.525 -16.035 1.00 15.39 249 THR B C 1
ATOM 4284 O O . THR B 1 247 ? -25.644 -49.241 -15.089 1.00 14.28 249 THR B O 1
ATOM 4288 N N . HIS B 1 248 ? -25.381 -48.726 -17.317 1.00 15.09 250 HIS B N 1
ATOM 4289 C CA . HIS B 1 248 ? -26.360 -49.723 -17.814 1.00 15.89 250 HIS B CA 1
ATOM 4290 C C . HIS B 1 248 ? -25.606 -50.960 -18.287 1.00 16.01 250 HIS B C 1
ATOM 4291 O O . HIS B 1 248 ? -24.971 -50.939 -19.379 1.00 15.43 250 HIS B O 1
ATOM 4298 N N . GLY B 1 249 ? -25.719 -52.020 -17.497 1.00 17.46 251 GLY B N 1
ATOM 4299 C CA . GLY B 1 249 ? -25.185 -53.338 -17.858 1.00 16.98 251 GLY B CA 1
ATOM 4300 C C . GLY B 1 249 ? -26.237 -54.098 -18.634 1.00 17.08 251 GLY B C 1
ATOM 4301 O O . GLY B 1 249 ? -26.956 -54.928 -18.028 1.00 16.02 251 GLY B O 1
ATOM 4302 N N . VAL B 1 250 ? -26.288 -53.889 -19.940 1.00 16.30 252 VAL B N 1
ATOM 4303 C CA . VAL B 1 250 ? -27.374 -54.461 -20.771 1.00 18.49 252 VAL B CA 1
ATOM 4304 C C . VAL B 1 250 ? -26.965 -55.902 -21.113 1.00 18.82 252 VAL B C 1
ATOM 4305 O O . VAL B 1 250 ? -27.809 -56.846 -20.917 1.00 20.16 252 VAL B O 1
ATOM 4309 N N . TYR B 1 251 ? -25.720 -56.080 -21.524 1.00 19.02 253 TYR B N 1
ATOM 4310 C CA . TYR B 1 251 ? -25.045 -57.400 -21.650 1.00 19.31 253 TYR B CA 1
ATOM 4311 C C . TYR B 1 251 ? -25.860 -58.343 -22.540 1.00 21.38 253 TYR B C 1
ATOM 4312 O O . TYR B 1 251 ? -26.380 -59.394 -22.045 1.00 20.23 253 TYR B O 1
ATOM 4321 N N . VAL B 1 252 ? -25.984 -57.993 -23.815 1.00 18.89 254 VAL B N 1
ATOM 4322 C CA . VAL B 1 252 ? -26.738 -58.823 -24.797 1.00 21.27 254 VAL B CA 1
ATOM 4323 C C . VAL B 1 252 ? -25.790 -59.487 -25.784 1.00 23.13 254 VAL B C 1
ATOM 4324 O O . VAL B 1 252 ? -24.661 -59.010 -25.961 1.00 22.27 254 VAL B O 1
ATOM 4328 N N . GLY B 1 253 ? -26.313 -60.503 -26.476 1.00 27.76 255 GLY B N 1
ATOM 4329 C CA . GLY B 1 253 ? -25.583 -61.268 -27.502 1.00 30.14 255 GLY B CA 1
ATOM 4330 C C . GLY B 1 253 ? -24.253 -61.746 -26.936 1.00 28.14 255 GLY B C 1
ATOM 4331 O O . GLY B 1 253 ? -24.202 -62.311 -25.840 1.00 34.34 255 GLY B O 1
ATOM 4332 N N . PRO B 1 254 ? -23.134 -61.381 -27.584 1.00 32.38 256 PRO B N 1
ATOM 4333 C CA . PRO B 1 254 ? -21.815 -61.909 -27.206 1.00 32.21 256 PRO B CA 1
ATOM 4334 C C . PRO B 1 254 ? -21.124 -61.224 -26.019 1.00 31.95 256 PRO B C 1
ATOM 4335 O O . PRO B 1 254 ? -19.987 -61.515 -25.766 1.00 29.22 256 PRO B O 1
ATOM 4339 N N . ALA B 1 255 ? -21.803 -60.305 -25.326 1.00 28.15 257 ALA B N 1
ATOM 4340 C CA . ALA B 1 255 ? -21.191 -59.451 -24.287 1.00 24.59 257 ALA B CA 1
ATOM 4341 C C . ALA B 1 255 ? -20.449 -60.270 -23.219 1.00 25.01 257 ALA B C 1
ATOM 4342 O O . ALA B 1 255 ? -19.283 -59.948 -22.958 1.00 22.77 257 ALA B O 1
ATOM 4344 N N . LEU B 1 256 ? -21.098 -61.230 -22.560 1.00 28.44 258 LEU B N 1
ATOM 4345 C CA . LEU B 1 256 ? -20.504 -61.850 -21.330 1.00 31.92 258 LEU B CA 1
ATOM 4346 C C . LEU B 1 256 ? -19.277 -62.662 -21.747 1.00 29.93 258 LEU B C 1
ATOM 4347 O O . LEU B 1 256 ? -18.252 -62.614 -21.021 1.00 27.03 258 LEU B O 1
ATOM 4352 N N . ASP B 1 257 ? -19.372 -63.325 -22.901 1.00 28.55 259 ASP B N 1
ATOM 4353 C CA . ASP B 1 257 ? -18.263 -64.104 -23.500 1.00 29.54 259 ASP B CA 1
ATOM 4354 C C . ASP B 1 257 ? -17.136 -63.142 -23.875 1.00 28.23 259 ASP B C 1
ATOM 4355 O O . ASP B 1 257 ? -15.956 -63.455 -23.601 1.00 26.30 259 ASP B O 1
ATOM 4360 N N . ARG B 1 258 ? -17.463 -61.987 -24.455 1.00 28.47 260 ARG B N 1
ATOM 4361 C CA . ARG B 1 258 ? -16.459 -60.990 -24.878 1.00 27.25 260 ARG B CA 1
ATOM 4362 C C . ARG B 1 258 ? -15.740 -60.421 -23.662 1.00 25.29 260 ARG B C 1
ATOM 4363 O O . ARG B 1 258 ? -14.522 -60.250 -23.745 1.00 27.92 260 ARG B O 1
ATOM 4371 N N . ILE B 1 259 ? -16.450 -60.116 -22.581 1.00 25.84 261 ILE B N 1
ATOM 4372 C CA . ILE B 1 259 ? -15.843 -59.545 -21.342 1.00 22.99 261 ILE B CA 1
ATOM 4373 C C . ILE B 1 259 ? -14.963 -60.630 -20.709 1.00 25.72 261 ILE B C 1
ATOM 4374 O O . ILE B 1 259 ? -13.816 -60.349 -20.399 1.00 25.57 261 ILE B O 1
ATOM 4379 N N . ALA B 1 260 ? -15.519 -61.819 -20.480 1.00 28.21 262 ALA B N 1
ATOM 4380 C CA . ALA B 1 260 ? -14.766 -62.952 -19.872 1.00 30.89 262 ALA B CA 1
ATOM 4381 C C . ALA B 1 260 ? -13.454 -63.139 -20.663 1.00 29.52 262 ALA B C 1
ATOM 4382 O O . ALA B 1 260 ? -12.380 -63.171 -20.025 1.00 35.90 262 ALA B O 1
ATOM 4384 N N . LYS B 1 261 ? -13.514 -63.109 -21.995 1.00 30.29 263 LYS B N 1
ATOM 4385 C CA . LYS B 1 261 ? -12.343 -63.292 -22.893 1.00 32.40 263 LYS B CA 1
ATOM 4386 C C . LYS B 1 261 ? -11.363 -62.113 -22.850 1.00 34.91 263 LYS B C 1
ATOM 4387 O O . LYS B 1 261 ? -10.136 -62.361 -22.882 1.00 32.07 263 LYS B O 1
ATOM 4393 N N . SER B 1 262 ? -11.856 -60.875 -22.871 1.00 30.47 264 SER B N 1
ATOM 4394 C CA . SER B 1 262 ? -11.054 -59.624 -22.806 1.00 29.76 264 SER B CA 1
ATOM 4395 C C . SER B 1 262 ? -10.122 -59.657 -21.603 1.00 30.65 264 SER B C 1
ATOM 4396 O O . SER B 1 262 ? -10.488 -60.195 -20.565 1.00 30.83 264 SER B O 1
ATOM 4399 N N . PRO B 1 263 ? -8.923 -59.038 -21.692 1.00 32.53 265 PRO B N 1
ATOM 4400 C CA . PRO B 1 263 ? -8.064 -58.851 -20.524 1.00 33.39 265 PRO B CA 1
ATOM 4401 C C . PRO B 1 263 ? -8.588 -57.872 -19.469 1.00 30.59 265 PRO B C 1
ATOM 4402 O O . PRO B 1 263 ? -7.984 -57.743 -18.436 1.00 27.38 265 PRO B O 1
ATOM 4406 N N . VAL B 1 264 ? -9.712 -57.205 -19.716 1.00 27.55 266 VAL B N 1
ATOM 4407 C CA . VAL B 1 264 ? -10.308 -56.289 -18.695 1.00 24.05 266 VAL B CA 1
ATOM 4408 C C . VAL B 1 264 ? -10.418 -57.053 -17.365 1.00 21.66 266 VAL B C 1
ATOM 4409 O O . VAL B 1 264 ? -10.894 -58.231 -17.365 1.00 24.15 266 VAL B O 1
ATOM 4413 N N . LYS B 1 265 ? -10.021 -56.415 -16.272 1.00 23.31 267 LYS B N 1
ATOM 4414 C CA . LYS B 1 265 ? -9.839 -57.027 -14.934 1.00 26.38 267 LYS B CA 1
ATOM 4415 C C . LYS B 1 265 ? -11.199 -57.166 -14.273 1.00 25.12 267 LYS B C 1
ATOM 4416 O O . LYS B 1 265 ? -11.470 -58.197 -13.649 1.00 21.32 267 LYS B O 1
ATOM 4422 N N . GLU B 1 266 ? -12.005 -56.108 -14.375 1.00 24.55 268 GLU B N 1
ATOM 4423 C CA . GLU B 1 266 ? -13.358 -56.103 -13.770 1.00 21.28 268 GLU B CA 1
ATOM 4424 C C . GLU B 1 266 ? -14.248 -55.142 -14.552 1.00 21.97 268 GLU B C 1
ATOM 4425 O O . GLU B 1 266 ? -13.720 -54.143 -15.076 1.00 22.70 268 GLU B O 1
ATOM 4431 N N . VAL B 1 267 ? -15.553 -55.416 -14.531 1.00 21.22 269 VAL B N 1
ATOM 4432 C CA . VAL B 1 267 ? -16.582 -54.566 -15.204 1.00 22.00 269 VAL B CA 1
ATOM 4433 C C . VAL B 1 267 ? -17.729 -54.349 -14.202 1.00 20.25 269 VAL B C 1
ATOM 4434 O O . VAL B 1 267 ? -18.366 -55.340 -13.769 1.00 21.33 269 VAL B O 1
ATOM 4438 N N . ALA B 1 268 ? -17.921 -53.108 -13.770 1.00 18.02 270 ALA B N 1
ATOM 4439 C CA . ALA B 1 268 ? -18.982 -52.731 -12.822 1.00 17.32 270 ALA B CA 1
ATOM 4440 C C . ALA B 1 268 ? -20.107 -52.084 -13.639 1.00 17.69 270 ALA B C 1
ATOM 4441 O O . ALA B 1 268 ? -19.785 -51.285 -14.575 1.00 15.33 270 ALA B O 1
ATOM 4443 N N . ALA B 1 269 ? -21.338 -52.388 -13.282 1.00 16.26 271 ALA B N 1
ATOM 4444 C CA . ALA B 1 269 ? -22.525 -51.660 -13.775 1.00 17.27 271 ALA B CA 1
ATOM 4445 C C . ALA B 1 269 ? -23.579 -51.625 -12.676 1.00 17.61 271 ALA B C 1
ATOM 4446 O O . ALA B 1 269 ? -23.524 -52.395 -11.718 1.00 16.26 271 ALA B O 1
ATOM 4448 N N . THR B 1 270 ? -24.543 -50.725 -12.806 1.00 16.64 272 THR B N 1
ATOM 4449 C CA . THR B 1 270 ? -25.653 -50.614 -11.860 1.00 14.13 272 THR B CA 1
ATOM 4450 C C . THR B 1 270 ? -26.673 -51.716 -12.173 1.00 14.89 272 THR B C 1
ATOM 4451 O O . THR B 1 270 ? -26.472 -52.546 -13.105 1.00 15.15 272 THR B O 1
ATOM 4455 N N . ASP B 1 271 ? -27.708 -51.740 -11.374 1.00 15.48 273 ASP B N 1
ATOM 4456 C CA . ASP B 1 271 ? -28.862 -52.650 -11.548 1.00 17.05 273 ASP B CA 1
ATOM 4457 C C . ASP B 1 271 ? -30.030 -51.926 -12.219 1.00 15.35 273 ASP B C 1
ATOM 4458 O O . ASP B 1 271 ? -31.192 -52.364 -12.032 1.00 14.23 273 ASP B O 1
ATOM 4463 N N . THR B 1 272 ? -29.772 -50.907 -13.046 1.00 14.77 274 THR B N 1
ATOM 4464 C CA . THR B 1 272 ? -30.873 -50.332 -13.879 1.00 15.04 274 THR B CA 1
ATOM 4465 C C . THR B 1 272 ? -31.438 -51.444 -14.742 1.00 14.00 274 THR B C 1
ATOM 4466 O O . THR B 1 272 ? -32.694 -51.473 -14.956 1.00 14.57 274 THR B O 1
ATOM 4470 N N . CYS B 1 273 ? -30.565 -52.353 -15.168 1.00 13.98 275 CYS B N 1
ATOM 4471 C CA . CYS B 1 273 ? -30.912 -53.603 -15.857 1.00 15.55 275 CYS B CA 1
ATOM 4472 C C . CYS B 1 273 ? -30.579 -54.769 -14.944 1.00 17.77 275 CYS B C 1
ATOM 4473 O O . CYS B 1 273 ? -29.553 -54.720 -14.274 1.00 15.88 275 CYS B O 1
ATOM 4476 N N . PRO B 1 274 ? -31.434 -55.807 -14.891 1.00 18.01 276 PRO B N 1
ATOM 4477 C CA . PRO B 1 274 ? -31.185 -56.959 -14.025 1.00 18.05 276 PRO B CA 1
ATOM 4478 C C . PRO B 1 274 ? -29.791 -57.515 -14.286 1.00 18.19 276 PRO B C 1
ATOM 4479 O O . PRO B 1 274 ? -29.471 -57.797 -15.427 1.00 19.17 276 PRO B O 1
ATOM 4483 N N . PRO B 1 275 ? -28.912 -57.569 -13.262 1.00 20.06 277 PRO B N 1
ATOM 4484 C CA . PRO B 1 275 ? -27.555 -58.049 -13.459 1.00 20.76 277 PRO B CA 1
ATOM 4485 C C . PRO B 1 275 ? -27.534 -59.497 -13.947 1.00 22.58 277 PRO B C 1
ATOM 4486 O O . PRO B 1 275 ? -28.445 -60.243 -13.666 1.00 19.35 277 PRO B O 1
ATOM 4490 N N . LYS B 1 276 ? -26.504 -59.823 -14.730 1.00 22.52 278 LYS B N 1
ATOM 4491 C CA . LYS B 1 276 ? -26.229 -61.187 -15.205 1.00 26.58 278 LYS B CA 1
ATOM 4492 C C . LYS B 1 276 ? -24.948 -61.652 -14.511 1.00 27.71 278 LYS B C 1
ATOM 4493 O O . LYS B 1 276 ? -23.977 -60.891 -14.490 1.00 27.45 278 LYS B O 1
ATOM 4499 N N . GLU B 1 277 ? -24.934 -62.837 -13.934 1.00 35.06 279 GLU B N 1
ATOM 4500 C CA . GLU B 1 277 ? -23.763 -63.238 -13.105 1.00 39.61 279 GLU B CA 1
ATOM 4501 C C . GLU B 1 277 ? -22.615 -63.532 -14.083 1.00 31.71 279 GLU B C 1
ATOM 4502 O O . GLU B 1 277 ? -22.862 -64.022 -15.172 1.00 30.55 279 GLU B O 1
ATOM 4508 N N . GLY B 1 278 ? -21.417 -63.102 -13.722 1.00 28.27 280 GLY B N 1
ATOM 4509 C CA . GLY B 1 278 ? -20.163 -63.367 -14.440 1.00 29.62 280 GLY B CA 1
ATOM 4510 C C . GLY B 1 278 ? -19.020 -63.138 -13.460 1.00 26.69 280 GLY B C 1
ATOM 4511 O O . GLY B 1 278 ? -19.149 -62.316 -12.540 1.00 26.32 280 GLY B O 1
ATOM 4512 N N . PRO B 1 279 ? -17.900 -63.893 -13.574 1.00 26.77 281 PRO B N 1
ATOM 4513 C CA . PRO B 1 279 ? -16.808 -63.800 -12.602 1.00 28.39 281 PRO B CA 1
ATOM 4514 C C . PRO B 1 279 ? -16.203 -62.395 -12.461 1.00 26.90 281 PRO B C 1
ATOM 4515 O O . PRO B 1 279 ? -15.756 -62.065 -11.354 1.00 22.13 281 PRO B O 1
ATOM 4519 N N . LYS B 1 280 ? -16.170 -61.635 -13.570 1.00 24.35 282 LYS B N 1
ATOM 4520 C CA . LYS B 1 280 ? -15.529 -60.290 -13.638 1.00 23.79 282 LYS B CA 1
ATOM 4521 C C . LYS B 1 280 ? -16.598 -59.191 -13.586 1.00 23.04 282 LYS B C 1
ATOM 4522 O O . LYS B 1 280 ? -16.230 -58.013 -13.672 1.00 23.50 282 LYS B O 1
ATOM 4528 N N . LEU B 1 281 ? -17.861 -59.545 -13.378 1.00 22.17 283 LEU B N 1
ATOM 4529 C CA . LEU B 1 281 ? -18.955 -58.534 -13.316 1.00 21.76 283 LEU B CA 1
ATOM 4530 C C . LEU B 1 281 ? -19.248 -58.201 -11.858 1.00 21.56 283 LEU B C 1
ATOM 4531 O O . LEU B 1 281 ? -19.381 -59.132 -11.042 1.00 20.90 283 LEU B O 1
ATOM 4536 N N . ARG B 1 282 ? -19.427 -56.920 -11.570 1.00 22.15 284 ARG B N 1
ATOM 4537 C CA . ARG B 1 282 ? -19.817 -56.397 -10.248 1.00 24.20 284 ARG B CA 1
ATOM 4538 C C . ARG B 1 282 ? -21.084 -55.559 -10.423 1.00 21.39 284 ARG B C 1
ATOM 4539 O O . ARG B 1 282 ? -21.156 -54.782 -11.377 1.00 21.22 284 ARG B O 1
ATOM 4547 N N . THR B 1 283 ? -22.003 -55.664 -9.476 1.00 19.75 285 THR B N 1
ATOM 4548 C CA . THR B 1 283 ? -23.217 -54.821 -9.434 1.00 21.32 285 THR B CA 1
ATOM 4549 C C . THR B 1 283 ? -23.055 -53.693 -8.419 1.00 22.30 285 THR B C 1
ATOM 4550 O O . THR B 1 283 ? -22.668 -53.951 -7.254 1.00 21.94 285 THR B O 1
ATOM 4554 N N . LEU B 1 284 ? -23.360 -52.464 -8.851 1.00 18.77 286 LEU B N 1
ATOM 4555 C CA . LEU B 1 284 ? -23.416 -51.271 -7.983 1.00 20.59 286 LEU B CA 1
ATOM 4556 C C . LEU B 1 284 ? -24.889 -50.915 -7.879 1.00 19.20 286 LEU B C 1
ATOM 4557 O O . LEU B 1 284 ? -25.393 -50.240 -8.814 1.00 18.81 286 LEU B O 1
ATOM 4562 N N . THR B 1 285 ? -25.550 -51.264 -6.784 1.00 18.35 287 THR B N 1
ATOM 4563 C CA . THR B 1 285 ? -27.014 -51.038 -6.712 1.00 19.16 287 THR B CA 1
ATOM 4564 C C . THR B 1 285 ? -27.322 -49.541 -6.766 1.00 20.81 287 THR B C 1
ATOM 4565 O O . THR B 1 285 ? -26.624 -48.779 -6.117 1.00 19.33 287 THR B O 1
ATOM 4569 N N . VAL B 1 286 ? -28.348 -49.146 -7.534 1.00 20.46 288 VAL B N 1
ATOM 4570 C CA . VAL B 1 286 ? -28.866 -47.744 -7.490 1.00 18.53 288 VAL B CA 1
ATOM 4571 C C . VAL B 1 286 ? -30.287 -47.731 -6.916 1.00 17.55 288 VAL B C 1
ATOM 4572 O O . VAL B 1 286 ? -30.945 -46.689 -6.947 1.00 17.32 288 VAL B O 1
ATOM 4576 N N . ALA B 1 287 ? -30.759 -48.833 -6.332 1.00 17.87 289 ALA B N 1
ATOM 4577 C CA . ALA B 1 287 ? -32.068 -48.824 -5.651 1.00 17.94 289 ALA B CA 1
ATOM 4578 C C . ALA B 1 287 ? -32.158 -47.701 -4.614 1.00 19.39 289 ALA B C 1
ATOM 4579 O O . ALA B 1 287 ? -33.163 -46.992 -4.579 1.00 18.01 289 ALA B O 1
ATOM 4581 N N . PRO B 1 288 ? -31.183 -47.499 -3.697 1.00 20.82 290 PRO B N 1
ATOM 4582 C CA . PRO B 1 288 ? -31.317 -46.472 -2.659 1.00 21.29 290 PRO B CA 1
ATOM 4583 C C . PRO B 1 288 ? -31.463 -45.070 -3.266 1.00 19.03 290 PRO B C 1
ATOM 4584 O O . PRO B 1 288 ? -32.243 -44.272 -2.784 1.00 21.40 290 PRO B O 1
ATOM 4588 N N . LEU B 1 289 ? -30.708 -44.823 -4.324 1.00 19.60 291 LEU B N 1
ATOM 4589 C CA . LEU B 1 289 ? -30.653 -43.537 -5.047 1.00 19.83 291 LEU B CA 1
ATOM 4590 C C . LEU B 1 289 ? -32.002 -43.319 -5.747 1.00 17.27 291 LEU B C 1
ATOM 4591 O O . LEU B 1 289 ? -32.545 -42.228 -5.591 1.00 16.68 291 LEU B O 1
ATOM 4596 N N . PHE B 1 290 ? -32.568 -44.323 -6.429 1.00 15.86 292 PHE B N 1
ATOM 4597 C CA . PHE B 1 290 ? -33.929 -44.157 -7.014 1.00 15.98 292 PHE B CA 1
ATOM 4598 C C . PHE B 1 290 ? -34.936 -43.924 -5.886 1.00 15.99 292 PHE B C 1
ATOM 4599 O O . PHE B 1 290 ? -35.816 -43.061 -6.030 1.00 15.26 292 PHE B O 1
ATOM 4607 N N . ALA B 1 291 ? -34.850 -44.668 -4.767 1.00 15.47 293 ALA B N 1
ATOM 4608 C CA . ALA B 1 291 ? -35.789 -44.467 -3.623 1.00 16.15 293 ALA B CA 1
ATOM 4609 C C . ALA B 1 291 ? -35.691 -43.038 -3.086 1.00 16.70 293 ALA B C 1
ATOM 4610 O O . ALA B 1 291 ? -36.749 -42.380 -2.849 1.00 17.63 293 ALA B O 1
ATOM 4612 N N . GLU B 1 292 ? -34.479 -42.553 -2.871 1.00 18.10 294 GLU B N 1
ATOM 4613 C CA . GLU B 1 292 ? -34.294 -41.205 -2.306 1.00 20.53 294 GLU B CA 1
ATOM 4614 C C . GLU B 1 292 ? -34.920 -40.199 -3.310 1.00 18.55 294 GLU B C 1
ATOM 4615 O O . GLU B 1 292 ? -35.621 -39.206 -2.886 1.00 17.19 294 GLU B O 1
ATOM 4621 N N . ALA B 1 293 ? -34.648 -40.366 -4.601 1.00 17.98 295 ALA B N 1
ATOM 4622 C CA . ALA B 1 293 ? -35.200 -39.440 -5.636 1.00 17.53 295 ALA B CA 1
ATOM 4623 C C . ALA B 1 293 ? -36.735 -39.485 -5.620 1.00 16.63 295 ALA B C 1
ATOM 4624 O O . ALA B 1 293 ? -37.366 -38.411 -5.671 1.00 19.07 295 ALA B O 1
ATOM 4626 N N . ILE B 1 294 ? -37.343 -40.667 -5.573 1.00 16.81 296 ILE B N 1
ATOM 4627 C CA . ILE B 1 294 ? -38.831 -40.804 -5.527 1.00 15.63 296 ILE B CA 1
ATOM 4628 C C . ILE B 1 294 ? -39.379 -40.117 -4.278 1.00 15.98 296 ILE B C 1
ATOM 4629 O O . ILE B 1 294 ? -40.367 -39.430 -4.401 1.00 16.02 296 ILE B O 1
ATOM 4634 N N . TRP B 1 295 ? -38.785 -40.353 -3.107 1.00 17.47 297 TRP B N 1
ATOM 4635 C CA . TRP B 1 295 ? -39.230 -39.721 -1.844 1.00 18.23 297 TRP B CA 1
ATOM 4636 C C . TRP B 1 295 ? -39.228 -38.210 -2.051 1.00 16.93 297 TRP B C 1
ATOM 4637 O O . TRP B 1 295 ? -40.233 -37.548 -1.732 1.00 18.93 297 TRP B O 1
ATOM 4648 N N . ARG B 1 296 ? -38.137 -37.680 -2.613 1.00 18.43 298 ARG B N 1
ATOM 4649 C CA . ARG B 1 296 ? -37.960 -36.222 -2.821 1.00 18.82 298 ARG B CA 1
ATOM 4650 C C . ARG B 1 296 ? -38.980 -35.677 -3.828 1.00 18.44 298 ARG B C 1
ATOM 4651 O O . ARG B 1 296 ? -39.564 -34.611 -3.551 1.00 16.49 298 ARG B O 1
ATOM 4659 N N . ILE B 1 297 ? -39.229 -36.403 -4.918 1.00 18.27 299 ILE B N 1
ATOM 4660 C CA . ILE B 1 297 ? -40.242 -36.003 -5.938 1.00 17.26 299 ILE B CA 1
ATOM 4661 C C . ILE B 1 297 ? -41.589 -35.953 -5.216 1.00 17.09 299 ILE B C 1
ATOM 4662 O O . ILE B 1 297 ? -42.312 -35.010 -5.433 1.00 18.52 299 ILE B O 1
ATOM 4667 N N . HIS B 1 298 ? -41.910 -36.993 -4.460 1.00 17.96 300 HIS B N 1
ATOM 4668 C CA . HIS B 1 298 ? -43.177 -37.144 -3.710 1.00 18.50 300 HIS B CA 1
ATOM 4669 C C . HIS B 1 298 ? -43.363 -35.942 -2.780 1.00 19.20 300 HIS B C 1
ATOM 4670 O O . HIS B 1 298 ? -44.483 -35.348 -2.756 1.00 18.14 300 HIS B O 1
ATOM 4677 N N . ARG B 1 299 ? -42.322 -35.588 -2.042 1.00 19.12 301 ARG B N 1
ATOM 4678 C CA . ARG B 1 299 ? -42.426 -34.586 -0.956 1.00 21.49 301 ARG B CA 1
ATOM 4679 C C . ARG B 1 299 ? -42.166 -33.188 -1.492 1.00 19.77 301 ARG B C 1
ATOM 4680 O O . ARG B 1 299 ? -42.487 -32.240 -0.776 1.00 19.01 301 ARG B O 1
ATOM 4688 N N . GLY B 1 300 ? -41.644 -33.055 -2.712 1.00 18.21 302 GLY B N 1
ATOM 4689 C CA . GLY B 1 300 ? -41.307 -31.731 -3.261 1.00 19.28 302 GLY B CA 1
ATOM 4690 C C . GLY B 1 300 ? -39.989 -31.219 -2.698 1.00 20.53 302 GLY B C 1
ATOM 4691 O O . GLY B 1 300 ? -39.808 -29.980 -2.616 1.00 21.20 302 GLY B O 1
ATOM 4692 N N . GLU B 1 301 ? -39.043 -32.116 -2.413 1.00 19.70 303 GLU B N 1
ATOM 4693 C CA . GLU B 1 301 ? -37.710 -31.718 -1.901 1.00 20.69 303 GLU B CA 1
ATOM 4694 C C . GLU B 1 301 ? -36.710 -31.735 -3.050 1.00 20.72 303 GLU B C 1
ATOM 4695 O O . GLU B 1 301 ? -36.957 -32.426 -4.068 1.00 17.97 303 GLU B O 1
ATOM 4701 N N . SER B 1 302 ? -35.573 -31.085 -2.842 1.00 20.25 304 SER B N 1
ATOM 4702 C CA . SER B 1 302 ? -34.520 -30.973 -3.876 1.00 20.18 304 SER B CA 1
ATOM 4703 C C . SER B 1 302 ? -34.009 -32.356 -4.300 1.00 23.07 304 SER B C 1
ATOM 4704 O O . SER B 1 302 ? -33.448 -33.106 -3.458 1.00 24.17 304 SER B O 1
ATOM 4707 N N . VAL B 1 303 ? -34.118 -32.662 -5.588 1.00 23.00 305 VAL B N 1
ATOM 4708 C CA . VAL B 1 303 ? -33.497 -33.856 -6.224 1.00 24.42 305 VAL B CA 1
ATOM 4709 C C . VAL B 1 303 ? -32.108 -33.480 -6.741 1.00 23.98 305 VAL B C 1
ATOM 4710 O O . VAL B 1 303 ? -31.259 -34.364 -6.762 1.00 23.35 305 VAL B O 1
ATOM 4714 N N . SER B 1 304 ? -31.878 -32.235 -7.172 1.00 26.34 306 SER B N 1
ATOM 4715 C CA . SER B 1 304 ? -30.588 -31.815 -7.772 1.00 29.41 306 SER B CA 1
ATOM 4716 C C . SER B 1 304 ? -29.470 -31.988 -6.733 1.00 30.22 306 SER B C 1
ATOM 4717 O O . SER B 1 304 ? -28.384 -32.295 -7.166 1.00 31.98 306 SER B O 1
ATOM 4720 N N . SER B 1 305 ? -29.751 -31.849 -5.422 1.00 36.31 307 SER B N 1
ATOM 4721 C CA . SER B 1 305 ? -28.736 -31.952 -4.332 1.00 44.42 307 SER B CA 1
ATOM 4722 C C . SER B 1 305 ? -28.239 -33.403 -4.194 1.00 48.31 307 SER B C 1
ATOM 4723 O O . SER B 1 305 ? -27.238 -33.593 -3.508 1.00 56.42 307 SER B O 1
ATOM 4726 N N . LEU B 1 306 ? -28.892 -34.368 -4.858 1.00 59.35 308 LEU B N 1
ATOM 4727 C CA . LEU B 1 306 ? -28.263 -35.606 -5.422 1.00 64.64 308 LEU B CA 1
ATOM 4728 C C . LEU B 1 306 ? -27.763 -35.319 -6.855 1.00 66.35 308 LEU B C 1
ATOM 4729 O O . LEU B 1 306 ? -26.589 -34.878 -6.955 1.00 54.03 308 LEU B O 1
ATOM 4734 N N . PHE B 1 307 ? -28.679 -35.409 -7.858 1.00 75.27 309 PHE B N 1
ATOM 4735 C CA . PHE B 1 307 ? -28.537 -35.858 -9.285 1.00 75.12 309 PHE B CA 1
ATOM 4736 C C . PHE B 1 307 ? -27.475 -35.126 -10.127 1.00 89.49 309 PHE B C 1
ATOM 4737 O O . PHE B 1 307 ? -26.910 -34.097 -9.710 1.00 105.84 309 PHE B O 1
ATOM 4745 N N . THR B 1 308 ? -27.217 -35.733 -11.299 1.00 93.24 310 THR B N 1
ATOM 4746 C CA . THR B 1 308 ? -26.695 -35.181 -12.593 1.00 85.04 310 THR B CA 1
ATOM 4747 C C . THR B 1 308 ? -25.352 -34.440 -12.417 1.00 85.52 310 THR B C 1
ATOM 4748 O O . THR B 1 308 ? -24.832 -33.869 -13.379 1.00 81.85 310 THR B O 1
#

Secondary structure (DSSP, 8-state):
--EEEEE-SS-HHHHHHHHHHTT-PPPPEEEEE-TTS-EEEEESS--TT-EEEEE----SSHHHHHHHHHHHHHHHHHTT-SEEEEEES--GGGG--S--STT---HHHHHHHHHHHHT--EEEEE--SSGGGGGG-SS-EEEE--HHHHHHHHHHHS-GGGEEEEESSGGGHHHHHHHHHHHT--EEEEEEEESSSS-EEEEEEES--BTSEEEEEEEEESSSHHHHHHHHHHHHTTBSEEEEEEEEE---TTHHHHHHHS--SEEEEEBSS-----TTEEEE--HHHHHHHHHHHHHT--SGGGS-----/--EEEEE-SS-HHHHHHHHHHTT-PPPPEEEEE-TTS-EEEEESS--TT-EEEEE----SSHHHHHHHHHHHHHHHHHTT-SEEEEEES--GGGG--S-SSTT---HHHHHHHHHHHHT--EEEEE--SSGGGGGG-SS-EEEE--HHHHHHHHHHHS--TTEEEEES-TT--HHHHHHHHHTT--EEEEE--BSSSS-B---EEES--TT-EEEEEEEEESSSHHHHHHHHHHHHTT-SEEEEEEEEE---TTHHHHHHHSS-S-EEEEBSS-----TTEEEE--HHHHHHHHHHHHHT--STTT--

B-factor: mean 24.65, std 13.61, range [9.7, 105.84]

Organism: Thermus thermophilus (strain ATCC 27634 / DSM 579 / HB8) (NCBI:txid300852)